Protein AF-A0A969RB58-F1 (afdb_monomer_lite)

Sequence (385 aa):
MTLDDDVASREVRLGYALYRDALQQPASGALVQALGMGNSSFLHPTVQRFVVDEDCVFLLCSDGLSDNDRVDEIWETEIVPLLDGTTDVATVSRTLVEIANTRNGHDNVTIGLVYCQVDRQANAERSDRNLRVANLPKIPQTLKPDVSLPTLNVESIAEPPIPTQSSDSPVKTQLIAPRRSPLGCLPSLLTLLALLGLGSLLLYLLVPELRARFNPILPPISLPSISLPSASPVAPANSPAPNATASISPSPSATTSLAPSPLLEPFLEVGSFLQVAPRSTPNSTPIDLLSLPGSPIDSTPDPGVGQIPNGSILQVVGKQTMTDRRSWLRLKVCSVANNSGSASGSKFVRAGDVGWLEAKIMTGAIAQNFSIKPTQLGSCANSTP

Secondary structure (DSSP, 8-state):
-----BHHHHHHHTTSS-HHHHHTSTTTT-BSS-TTSS-GGG-----------S-EEEEEE-HHHHTTTHHHHHIIIIIGGGTTTSS-HHHHHHHHHHHHHHHSTTS---EEEEEE-----GGGGGTTT---------------------------PPPPPP----------------------SHHHHHHHHHHHHHHHHHHHHH-HHHHHHT--------------------------------------------PPP--------TT-EEEB-----TTPPP-EEBSSTT--TTS-SS--SEE--TT-EEEEEEEEE-TTS-EEEEEEEEE--------TT--B--TT-EEEEEHHHHHTTBPTT----GGG-GGGTT---

Foldseek 3Di:
DDDAQFQLSVCVVVVNDDSVVLVPDPRSRPHPDDPPPDDPVPDDDDDDDDDDPAWDKDKDKDCLQPPPVNCVVPCVPQPVVVSVVNDDPVVSVVVSLVCSCVPSVPDDIDMDMDTDHDDDPPPCVVVPPDPPPPPDPDDPPDDDPDPDDDDDDDDDDDDDDDDDDDDDDPPPPDDPDDDDDPDPCVVVVVVVVVVVVVVVVVCCVVDVVNVVVPDDDDDDDDDDDDDDDDDDDDDDDDDDDDDDDDDDDDDDDDDDDDDDDPPDPPPLDAFDKFAFAPDPDPDDDFFFFAADPPDDCPDDDPHGLWTADHGWMKGFNDWDQDPVRWIKTKIATQGGDDDPDDPPDTDHHDHGDIGMDTSVVVSVGTDDDDDDDLVRRHSNNPVDD

Structure (mmCIF, N/CA/C/O backbone):
data_AF-A0A969RB58-F1
#
_entry.id   AF-A0A969RB58-F1
#
loop_
_atom_site.group_PDB
_atom_site.id
_atom_site.type_symbol
_atom_site.label_atom_id
_atom_site.label_alt_id
_atom_site.label_comp_id
_atom_site.label_asym_id
_atom_site.label_entity_id
_atom_site.label_seq_id
_atom_site.pdbx_PDB_ins_code
_atom_site.Cartn_x
_atom_site.Cartn_y
_atom_site.Cartn_z
_atom_site.occupancy
_atom_site.B_iso_or_equiv
_atom_site.auth_seq_id
_atom_site.auth_comp_id
_atom_site.auth_asym_id
_atom_site.auth_atom_id
_atom_site.pdbx_PDB_model_num
ATOM 1 N N . MET A 1 1 ? -4.749 -9.833 6.464 1.00 83.38 1 MET A N 1
ATOM 2 C CA . MET A 1 1 ? -3.451 -9.251 6.070 1.00 83.38 1 MET A CA 1
ATOM 3 C C . MET A 1 1 ? -3.405 -9.174 4.551 1.00 83.38 1 MET A C 1
ATOM 5 O O . MET A 1 1 ? -3.789 -10.146 3.902 1.00 83.38 1 MET A O 1
ATOM 9 N N . THR A 1 2 ? -3.029 -8.028 3.993 1.00 92.81 2 THR A N 1
ATOM 10 C CA . THR A 1 2 ? -2.770 -7.856 2.554 1.00 92.81 2 THR A CA 1
ATOM 11 C C . THR A 1 2 ? -1.289 -8.078 2.260 1.00 92.81 2 THR A C 1
ATOM 13 O O . THR A 1 2 ? -0.481 -8.130 3.182 1.00 92.81 2 THR A O 1
ATOM 16 N N . LEU A 1 3 ? -0.950 -8.259 0.985 1.00 92.56 3 LEU A N 1
ATOM 17 C CA . LEU A 1 3 ? 0.429 -8.250 0.510 1.00 92.56 3 LEU A CA 1
ATOM 18 C C . LEU A 1 3 ? 0.568 -7.086 -0.461 1.00 92.56 3 LEU A C 1
ATOM 20 O O . LEU A 1 3 ? -0.304 -6.922 -1.318 1.00 92.56 3 LEU A O 1
ATOM 24 N N . ASP A 1 4 ? 1.640 -6.320 -0.321 1.00 94.12 4 ASP A N 1
ATOM 25 C CA . ASP A 1 4 ? 1.834 -5.118 -1.115 1.00 94.12 4 ASP A CA 1
ATOM 26 C C . ASP A 1 4 ? 2.185 -5.460 -2.564 1.00 94.12 4 ASP A C 1
ATOM 28 O O . ASP A 1 4 ? 2.903 -6.417 -2.868 1.00 94.12 4 ASP A O 1
ATOM 32 N N . ASP A 1 5 ? 1.645 -4.664 -3.484 1.00 95.56 5 ASP A N 1
ATOM 33 C CA . ASP A 1 5 ? 2.019 -4.704 -4.893 1.00 95.56 5 ASP A CA 1
ATOM 34 C C . ASP A 1 5 ? 3.185 -3.730 -5.131 1.00 95.56 5 ASP A C 1
ATOM 36 O O . ASP A 1 5 ? 3.071 -2.755 -5.883 1.00 95.56 5 ASP A O 1
ATOM 40 N N . ASP A 1 6 ? 4.325 -4.016 -4.500 1.00 95.94 6 ASP A N 1
ATOM 41 C CA . ASP A 1 6 ? 5.583 -3.279 -4.627 1.00 95.94 6 ASP A CA 1
ATOM 42 C C . ASP A 1 6 ? 6.718 -4.134 -5.228 1.00 95.94 6 ASP A C 1
ATOM 44 O O . ASP A 1 6 ? 6.576 -5.333 -5.512 1.00 95.94 6 ASP A O 1
ATOM 48 N N . VAL A 1 7 ? 7.861 -3.500 -5.498 1.00 96.81 7 VAL A N 1
ATOM 49 C CA . VAL A 1 7 ? 9.035 -4.183 -6.051 1.00 96.81 7 VAL A CA 1
ATOM 50 C C . VAL A 1 7 ? 9.535 -5.247 -5.080 1.00 96.81 7 VAL A C 1
ATOM 52 O O . VAL A 1 7 ? 9.773 -6.369 -5.517 1.00 96.81 7 VAL A O 1
ATOM 55 N N . ALA A 1 8 ? 9.650 -4.951 -3.784 1.00 96.62 8 ALA A N 1
ATOM 56 C CA . ALA A 1 8 ? 10.167 -5.900 -2.801 1.00 96.62 8 ALA A CA 1
ATOM 57 C C . ALA A 1 8 ? 9.352 -7.200 -2.764 1.00 96.62 8 ALA A C 1
ATOM 59 O O . ALA A 1 8 ? 9.910 -8.292 -2.908 1.00 96.62 8 ALA A O 1
ATOM 60 N N . SER A 1 9 ? 8.030 -7.091 -2.654 1.00 95.06 9 SER A N 1
ATOM 61 C CA . SER A 1 9 ? 7.112 -8.229 -2.643 1.00 95.06 9 SER A CA 1
ATOM 62 C C . SER A 1 9 ? 7.168 -9.000 -3.957 1.00 95.06 9 SER A C 1
ATOM 64 O O . SER A 1 9 ? 7.141 -10.233 -3.952 1.00 95.06 9 SER A O 1
ATOM 66 N N . ARG A 1 10 ? 7.308 -8.313 -5.098 1.00 95.38 10 ARG A N 1
ATOM 67 C CA . ARG A 1 10 ? 7.492 -8.968 -6.400 1.00 95.38 10 ARG A CA 1
ATOM 68 C C . ARG A 1 10 ? 8.797 -9.763 -6.463 1.00 95.38 10 ARG A C 1
ATOM 70 O O . ARG A 1 10 ? 8.756 -10.926 -6.863 1.00 95.38 10 ARG A O 1
ATOM 77 N N . GLU A 1 11 ? 9.930 -9.176 -6.074 1.00 96.38 11 GLU A N 1
ATOM 78 C CA . GLU A 1 11 ? 11.235 -9.854 -6.101 1.00 96.38 11 GLU A CA 1
ATOM 79 C C . GLU A 1 11 ? 11.222 -11.116 -5.222 1.00 96.38 11 GLU A C 1
ATOM 81 O O . GLU A 1 11 ? 11.709 -12.170 -5.637 1.00 96.38 11 GLU A O 1
ATOM 86 N N . VAL A 1 12 ? 10.586 -11.052 -4.047 1.00 97.06 12 VAL A N 1
ATOM 87 C CA . VAL A 1 12 ? 10.411 -12.218 -3.165 1.00 97.06 12 VAL A CA 1
ATOM 88 C C . VAL A 1 12 ? 9.508 -13.273 -3.792 1.00 97.06 12 VAL A C 1
ATOM 90 O O . VAL A 1 12 ? 9.853 -14.454 -3.801 1.00 97.06 12 VAL A O 1
ATOM 93 N N . ARG A 1 13 ? 8.362 -12.874 -4.355 1.00 95.06 13 ARG A N 1
ATOM 94 C CA . ARG A 1 13 ? 7.411 -13.802 -4.993 1.00 95.06 13 ARG A CA 1
ATOM 95 C C . ARG A 1 13 ? 8.006 -14.518 -6.203 1.00 95.06 13 ARG A C 1
ATOM 97 O O . ARG A 1 13 ? 7.642 -15.662 -6.462 1.00 95.06 13 ARG A O 1
ATOM 104 N N . LEU A 1 14 ? 8.903 -13.858 -6.935 1.00 95.62 14 LEU A N 1
ATOM 105 C CA . LEU A 1 14 ? 9.631 -14.443 -8.065 1.00 95.62 14 LEU A CA 1
ATOM 106 C C . LEU A 1 14 ? 10.846 -15.278 -7.628 1.00 95.62 14 LEU A C 1
ATOM 108 O O . LEU A 1 14 ? 11.463 -15.939 -8.462 1.00 95.62 14 LEU A O 1
ATOM 112 N N . GLY A 1 15 ? 11.170 -15.289 -6.331 1.00 96.62 15 GLY A N 1
ATOM 113 C CA . GLY A 1 15 ? 12.291 -16.041 -5.776 1.00 96.62 15 GLY A CA 1
ATOM 114 C C . GLY A 1 15 ? 13.657 -15.412 -6.055 1.00 96.62 15 GLY A C 1
ATOM 115 O O . GLY A 1 15 ? 14.663 -16.117 -6.006 1.00 96.62 15 GLY A O 1
ATOM 116 N N . TYR A 1 16 ? 13.712 -14.112 -6.361 1.00 95.44 16 TYR A N 1
ATOM 117 C CA . TYR A 1 16 ? 14.963 -13.403 -6.642 1.00 95.44 16 TYR A CA 1
ATOM 118 C C . TYR A 1 16 ? 15.728 -12.996 -5.381 1.00 95.44 16 TYR A C 1
ATOM 120 O O . TYR A 1 16 ? 16.956 -12.919 -5.416 1.00 95.44 16 TYR A O 1
ATOM 128 N N . ALA A 1 17 ? 15.033 -12.760 -4.266 1.00 95.31 17 ALA A N 1
ATOM 129 C CA . ALA A 1 17 ? 15.647 -12.367 -3.002 1.00 95.31 17 ALA A CA 1
ATOM 130 C C . ALA A 1 17 ? 14.813 -12.817 -1.795 1.00 95.31 17 ALA A C 1
ATOM 132 O O . ALA A 1 17 ? 13.617 -13.087 -1.909 1.00 95.31 17 ALA A O 1
ATOM 133 N N . LEU A 1 18 ? 15.442 -12.866 -0.618 1.00 96.50 18 LEU A N 1
ATOM 134 C CA . LEU A 1 18 ? 14.718 -12.928 0.651 1.00 96.50 18 LEU A CA 1
ATOM 135 C C . LEU A 1 18 ? 14.101 -11.558 0.950 1.00 96.50 18 LEU A C 1
ATOM 137 O O . LEU A 1 18 ? 14.661 -10.531 0.573 1.00 96.50 18 LEU A O 1
ATOM 141 N N . TYR A 1 19 ? 12.986 -11.528 1.683 1.00 93.31 19 TYR A N 1
ATOM 142 C CA . TYR A 1 19 ? 12.264 -10.278 1.964 1.00 93.31 19 TYR A CA 1
ATOM 143 C C . TYR A 1 19 ? 13.136 -9.210 2.628 1.00 93.31 19 TYR A C 1
ATOM 145 O O . TYR A 1 19 ? 13.147 -8.060 2.199 1.00 93.31 19 TYR A O 1
ATOM 153 N N . ARG A 1 20 ? 13.969 -9.612 3.594 1.00 92.69 20 ARG A N 1
ATOM 154 C CA .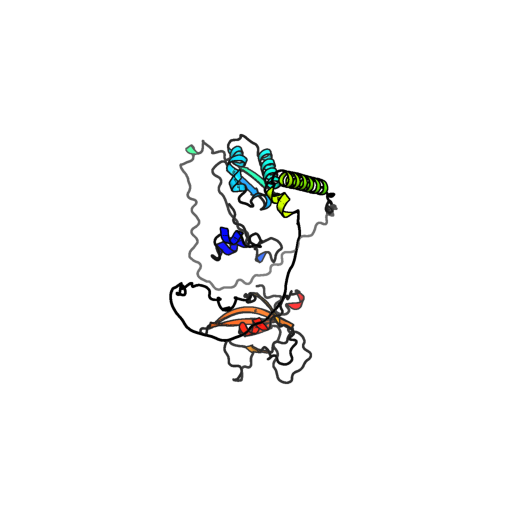 ARG A 1 20 ? 14.907 -8.696 4.257 1.00 92.69 20 ARG A CA 1
ATOM 155 C C . ARG A 1 20 ? 15.923 -8.070 3.305 1.00 92.69 20 ARG A C 1
ATOM 157 O O . ARG A 1 20 ? 16.261 -6.909 3.498 1.00 92.69 20 ARG A O 1
ATOM 164 N N . ASP A 1 21 ? 16.375 -8.807 2.296 1.00 95.50 21 ASP A N 1
ATOM 165 C CA . ASP A 1 21 ? 17.327 -8.303 1.302 1.00 95.50 21 ASP A CA 1
ATOM 166 C C . ASP A 1 21 ? 16.620 -7.422 0.266 1.00 95.50 21 ASP A C 1
ATOM 168 O O . ASP A 1 21 ? 17.152 -6.393 -0.148 1.00 95.50 21 ASP A O 1
ATOM 172 N N . ALA A 1 22 ? 15.396 -7.796 -0.122 1.00 95.75 22 ALA A N 1
ATOM 173 C CA . ALA A 1 22 ? 14.569 -7.034 -1.050 1.00 95.75 22 ALA A CA 1
ATOM 174 C C . ALA A 1 22 ? 14.241 -5.631 -0.505 1.00 95.75 22 ALA A C 1
ATOM 176 O O . ALA A 1 22 ? 14.320 -4.660 -1.255 1.00 95.75 22 ALA A O 1
ATOM 177 N N . LEU A 1 23 ? 13.975 -5.503 0.801 1.00 93.56 23 LEU A N 1
ATOM 178 C CA . LEU A 1 23 ? 13.716 -4.215 1.461 1.00 93.56 23 LEU A CA 1
ATOM 179 C C . LEU A 1 23 ? 14.904 -3.240 1.415 1.00 93.56 23 LEU A C 1
ATOM 181 O O . LEU A 1 23 ? 14.689 -2.031 1.388 1.00 93.56 23 LEU A O 1
ATOM 185 N N . GLN A 1 24 ? 16.146 -3.738 1.366 1.00 94.19 24 GLN A N 1
ATOM 186 C CA . GLN A 1 24 ? 17.354 -2.895 1.318 1.00 94.19 24 GLN A CA 1
ATOM 187 C C . GLN A 1 24 ? 17.579 -2.236 -0.049 1.00 94.19 24 GLN A C 1
ATOM 189 O O . GLN A 1 24 ? 18.471 -1.397 -0.200 1.00 94.19 24 GLN A O 1
ATOM 194 N N . GLN A 1 25 ? 16.815 -2.626 -1.071 1.00 92.75 25 GLN A N 1
ATOM 195 C CA . GLN A 1 25 ? 16.946 -2.031 -2.391 1.00 92.75 25 GLN A CA 1
ATOM 196 C C . GLN A 1 25 ? 16.374 -0.603 -2.396 1.00 92.75 25 GLN A C 1
ATOM 198 O O . GLN A 1 25 ? 15.282 -0.389 -1.879 1.00 92.75 25 GLN A O 1
ATOM 203 N N . PRO A 1 26 ? 17.034 0.378 -3.042 1.00 92.31 26 PRO A N 1
ATOM 204 C CA . PRO A 1 26 ? 16.583 1.777 -3.044 1.00 92.31 26 PRO A CA 1
ATOM 205 C C . PRO A 1 26 ? 15.171 2.033 -3.599 1.00 92.31 26 PRO A C 1
ATOM 207 O O . PRO A 1 26 ? 14.633 3.116 -3.402 1.00 92.31 26 PRO A O 1
ATOM 210 N N . ALA A 1 27 ? 14.596 1.074 -4.328 1.00 93.06 27 ALA A N 1
ATOM 211 C CA . ALA A 1 27 ? 13.264 1.154 -4.925 1.00 93.06 27 ALA A CA 1
ATOM 212 C C . ALA A 1 27 ? 12.341 0.023 -4.439 1.00 93.06 27 ALA A C 1
ATOM 214 O O . ALA A 1 27 ? 11.417 -0.350 -5.153 1.00 93.06 27 ALA A O 1
ATOM 215 N N . SER A 1 28 ? 12.613 -0.544 -3.260 1.00 94.94 28 SER A N 1
ATOM 216 C CA . SER A 1 28 ? 11.871 -1.666 -2.676 1.00 94.94 28 SER A CA 1
ATOM 217 C C . SER A 1 28 ? 10.369 -1.381 -2.563 1.00 94.94 28 SER A C 1
ATOM 219 O O . SER A 1 28 ? 9.573 -2.158 -3.082 1.00 94.94 28 SER A O 1
ATOM 221 N N . GLY A 1 29 ? 10.003 -0.219 -2.017 1.00 93.75 29 GLY A N 1
ATOM 222 C CA . GLY A 1 29 ? 8.612 0.239 -1.898 1.00 93.75 29 GLY A CA 1
ATOM 223 C C . GLY A 1 29 ? 8.010 0.850 -3.173 1.00 93.75 29 GLY A C 1
ATOM 224 O O . GLY A 1 29 ? 6.948 1.463 -3.122 1.00 93.75 29 GLY A O 1
ATOM 225 N N . ALA A 1 30 ? 8.672 0.758 -4.334 1.00 95.75 30 ALA A N 1
ATOM 226 C CA . ALA A 1 30 ? 8.093 1.285 -5.569 1.00 95.75 30 ALA A CA 1
ATOM 227 C C . ALA A 1 30 ? 6.901 0.423 -6.014 1.00 95.75 30 ALA A C 1
ATOM 229 O O . ALA A 1 30 ? 7.039 -0.788 -6.188 1.00 95.75 30 ALA A O 1
ATOM 230 N N . LEU A 1 31 ? 5.746 1.052 -6.251 1.00 95.81 31 LEU A N 1
ATOM 231 C CA . LEU A 1 31 ? 4.532 0.351 -6.672 1.00 95.81 31 LEU A CA 1
ATOM 232 C C . LEU A 1 31 ? 4.720 -0.319 -8.039 1.00 95.81 31 LEU A C 1
ATOM 234 O O . LEU A 1 31 ? 5.131 0.317 -9.013 1.00 95.81 31 LEU A O 1
ATOM 238 N N . VAL A 1 32 ? 4.358 -1.598 -8.128 1.00 94.94 32 VAL A N 1
ATOM 239 C CA . VAL A 1 32 ? 4.281 -2.333 -9.401 1.00 94.94 32 VAL A CA 1
ATOM 240 C C . VAL A 1 32 ? 2.870 -2.323 -9.985 1.00 94.94 32 VAL A C 1
ATOM 242 O O . VAL A 1 32 ? 2.699 -2.574 -11.177 1.00 94.94 32 VAL A O 1
ATOM 245 N N . GLN A 1 33 ? 1.868 -1.984 -9.172 1.00 94.69 33 GLN A N 1
ATOM 246 C CA . GLN A 1 33 ? 0.481 -1.837 -9.588 1.00 94.69 33 GLN A CA 1
ATOM 247 C C . GLN A 1 33 ? -0.169 -0.647 -8.879 1.00 94.69 33 GLN A C 1
ATOM 249 O O . GLN A 1 33 ? -0.219 -0.592 -7.655 1.00 94.69 33 GLN A O 1
ATOM 254 N N . ALA A 1 34 ? -0.723 0.287 -9.651 1.00 95.12 34 ALA A N 1
ATOM 255 C CA . ALA A 1 34 ? -1.545 1.367 -9.119 1.00 95.12 34 ALA A CA 1
ATOM 256 C C . ALA A 1 34 ? -2.585 1.826 -10.143 1.00 95.12 34 ALA A C 1
ATOM 258 O O . ALA A 1 34 ? -2.384 1.757 -11.362 1.00 95.12 34 ALA A O 1
ATOM 259 N N . LEU A 1 35 ? -3.703 2.345 -9.639 1.00 96.00 35 LEU A N 1
ATOM 260 C CA . LEU A 1 35 ? -4.713 2.990 -10.470 1.00 96.00 35 LEU A CA 1
ATOM 261 C C . LEU A 1 35 ? -4.092 4.182 -11.214 1.00 96.00 35 LEU A C 1
ATOM 263 O O . LEU A 1 35 ? -3.441 5.031 -10.614 1.00 96.00 35 LEU A O 1
ATOM 267 N N . GLY A 1 36 ? -4.309 4.252 -12.528 1.00 94.50 36 GLY A N 1
ATOM 268 C CA . GLY A 1 36 ? -3.813 5.349 -13.367 1.00 94.50 36 GLY A CA 1
ATOM 269 C C . GLY A 1 36 ? -2.418 5.148 -13.971 1.00 94.50 36 GLY A C 1
ATOM 270 O O . GLY A 1 36 ? -2.017 5.964 -14.797 1.00 94.50 36 GLY A O 1
ATOM 271 N N . MET A 1 37 ? -1.704 4.061 -13.651 1.00 91.75 37 MET A N 1
ATOM 272 C CA . MET A 1 37 ? -0.422 3.727 -14.301 1.00 91.75 37 MET A CA 1
ATOM 273 C C . MET A 1 37 ? -0.568 3.182 -15.734 1.00 91.75 37 MET A C 1
ATOM 275 O O . MET A 1 37 ? 0.402 3.161 -16.488 1.00 91.75 37 MET A O 1
ATOM 279 N N . GLY A 1 38 ? -1.763 2.736 -16.130 1.00 91.19 38 GLY A N 1
ATOM 280 C CA . GLY A 1 38 ? -2.015 2.131 -17.436 1.00 91.19 38 GLY A CA 1
ATOM 281 C C . GLY A 1 38 ? -3.495 1.838 -17.674 1.00 91.19 38 GLY A C 1
ATOM 282 O O . GLY A 1 38 ? -4.364 2.354 -16.970 1.00 91.19 38 GLY A O 1
ATOM 283 N N . ASN A 1 39 ? -3.786 1.010 -18.681 1.00 95.19 39 ASN A N 1
ATOM 284 C CA . ASN A 1 39 ? -5.155 0.566 -18.951 1.00 95.19 39 ASN A CA 1
ATOM 285 C C . ASN A 1 39 ? -5.673 -0.292 -17.783 1.00 95.19 39 ASN A C 1
ATOM 287 O O . ASN A 1 39 ? -4.944 -1.133 -17.258 1.00 95.19 39 ASN A O 1
ATOM 291 N N . SER A 1 40 ? -6.941 -0.113 -17.407 1.00 93.81 40 SER A N 1
ATOM 292 C CA . SER A 1 40 ? -7.575 -0.858 -16.316 1.00 93.81 40 SER A CA 1
ATOM 293 C C . SER A 1 40 ? -7.606 -2.368 -16.558 1.00 93.81 40 SER A C 1
ATOM 295 O O . SER A 1 40 ? -7.660 -3.126 -15.597 1.00 93.81 40 SER A O 1
ATOM 297 N N . SER A 1 41 ? -7.502 -2.814 -17.814 1.00 95.19 41 SER A N 1
ATOM 298 C CA . SER A 1 41 ? -7.367 -4.231 -18.174 1.00 95.19 41 SER A CA 1
ATOM 299 C C . SER A 1 41 ? -6.109 -4.906 -17.614 1.00 95.19 41 SER A C 1
ATOM 301 O O . SER A 1 41 ? -6.075 -6.130 -17.554 1.00 95.19 41 SER A O 1
ATOM 303 N N . PHE A 1 42 ? -5.087 -4.132 -17.231 1.00 91.25 42 PHE A N 1
ATOM 304 C CA . PHE A 1 42 ? -3.844 -4.632 -16.628 1.00 91.25 42 PHE A CA 1
ATOM 305 C C . PHE A 1 42 ? -3.836 -4.540 -15.098 1.00 91.25 42 PHE A C 1
ATOM 307 O O . PHE A 1 42 ? -2.834 -4.876 -14.474 1.00 91.25 42 PHE A O 1
ATOM 314 N N . LEU A 1 43 ? -4.927 -4.068 -14.487 1.00 94.06 43 LEU A N 1
ATOM 315 C CA . LEU A 1 43 ? -5.076 -4.096 -13.040 1.00 94.06 43 LEU A CA 1
ATOM 316 C C . LEU A 1 43 ? -5.623 -5.454 -12.614 1.00 94.06 43 LEU A C 1
ATOM 318 O O . LEU A 1 43 ? -6.679 -5.898 -13.066 1.00 94.06 43 LEU A O 1
ATOM 322 N N . HIS A 1 44 ? -4.941 -6.060 -11.657 1.00 93.94 44 HIS A N 1
ATOM 323 C CA . HIS A 1 44 ? -5.303 -7.299 -10.994 1.00 93.94 44 HIS A CA 1
ATOM 324 C C . HIS A 1 44 ? -5.481 -7.047 -9.489 1.00 93.94 44 HIS A C 1
ATOM 326 O O . HIS A 1 44 ? -4.622 -7.441 -8.698 1.00 93.94 44 HIS A O 1
ATOM 332 N N . PRO A 1 45 ? -6.574 -6.379 -9.059 1.00 93.81 45 PRO A N 1
ATOM 333 C CA . PRO A 1 45 ? -6.835 -6.171 -7.642 1.00 93.81 45 PRO A CA 1
ATOM 334 C C . PRO A 1 45 ? -7.023 -7.507 -6.922 1.00 93.81 45 PRO A C 1
ATOM 336 O O . PRO A 1 45 ? -7.787 -8.369 -7.368 1.00 93.81 45 PRO A O 1
ATOM 339 N N . THR A 1 46 ? -6.377 -7.660 -5.771 1.00 93.00 46 THR A N 1
ATOM 340 C CA . THR A 1 46 ? -6.577 -8.833 -4.918 1.00 93.00 46 THR A CA 1
ATOM 341 C C . THR A 1 46 ? -7.876 -8.680 -4.128 1.00 93.00 46 THR A C 1
ATOM 343 O O . THR A 1 46 ? -8.010 -7.783 -3.300 1.00 93.00 46 THR A O 1
ATOM 346 N N . VAL A 1 47 ? -8.840 -9.573 -4.365 1.00 94.06 47 VAL A N 1
ATOM 347 C CA . VAL A 1 47 ? -10.125 -9.594 -3.649 1.00 94.06 47 VAL A CA 1
ATOM 348 C C . VAL A 1 47 ? -10.136 -10.753 -2.660 1.00 94.06 47 VAL A C 1
ATOM 350 O O . VAL A 1 47 ? -10.058 -11.915 -3.057 1.00 94.06 47 VAL A O 1
ATOM 353 N N . GLN A 1 48 ? -10.285 -10.441 -1.374 1.00 92.44 48 GLN A N 1
ATOM 354 C CA . GLN A 1 48 ? -10.413 -11.429 -0.302 1.00 92.44 48 GLN A CA 1
ATOM 355 C C . GLN A 1 48 ? -11.781 -11.293 0.373 1.00 92.44 48 GLN A C 1
ATOM 357 O O . GLN A 1 48 ? -12.331 -10.197 0.475 1.00 92.44 48 GLN A O 1
ATOM 362 N N . ARG A 1 49 ? -12.352 -12.419 0.808 1.00 92.50 49 ARG A N 1
ATOM 363 C CA . ARG A 1 49 ? -13.587 -12.457 1.598 1.00 92.50 49 ARG A CA 1
ATOM 364 C C . ARG A 1 49 ? -13.275 -13.084 2.944 1.00 92.50 49 ARG A C 1
ATOM 366 O O . ARG A 1 49 ? -12.705 -14.170 2.983 1.00 92.50 49 ARG A O 1
ATOM 373 N N . PHE A 1 50 ? -13.692 -12.415 4.008 1.00 87.75 50 PHE A N 1
ATOM 374 C CA . PHE A 1 50 ? -13.550 -12.891 5.375 1.00 87.75 50 PHE A CA 1
ATOM 375 C C . PHE A 1 50 ? -14.934 -13.198 5.936 1.00 87.75 50 PHE A C 1
ATOM 377 O O . PHE A 1 50 ? -15.865 -12.412 5.759 1.00 87.75 50 PHE A O 1
ATOM 384 N N . VAL A 1 51 ? -15.069 -14.354 6.579 1.00 91.06 51 VAL A N 1
ATOM 385 C CA . VAL A 1 51 ? -16.229 -14.671 7.414 1.00 91.06 51 VAL A CA 1
ATOM 386 C C . VAL A 1 51 ? -15.838 -14.302 8.836 1.00 91.06 51 VAL A C 1
ATOM 388 O O . VAL A 1 51 ? -14.775 -14.715 9.287 1.00 91.06 51 VAL A O 1
ATOM 391 N N . VAL A 1 52 ? -16.663 -13.495 9.498 1.00 91.00 52 VAL A N 1
ATOM 392 C CA . VAL A 1 52 ? -16.409 -13.016 10.860 1.00 91.00 52 VAL A CA 1
ATOM 393 C C . VAL A 1 52 ? -17.295 -13.803 11.817 1.00 91.00 52 VAL A C 1
ATOM 395 O O . VAL A 1 52 ? -18.519 -13.750 11.702 1.00 91.00 52 VAL A O 1
ATOM 398 N N . ASP A 1 53 ? -16.679 -14.559 12.716 1.00 90.88 53 ASP A N 1
ATOM 399 C CA . ASP A 1 53 ? -17.318 -15.443 13.699 1.00 90.88 53 ASP A CA 1
ATOM 400 C C . ASP A 1 53 ? -17.114 -14.994 15.158 1.00 90.88 53 ASP A C 1
ATOM 402 O O . ASP A 1 53 ? -17.719 -15.566 16.077 1.00 90.88 53 ASP A O 1
ATOM 406 N N . GLU A 1 54 ? -16.287 -13.965 15.356 1.00 92.12 54 GLU A N 1
ATOM 407 C CA . GLU A 1 54 ? -15.889 -13.380 16.638 1.00 92.12 54 GLU A CA 1
ATOM 408 C C . GLU A 1 54 ? -15.725 -11.861 16.529 1.00 92.12 54 GLU A C 1
ATOM 410 O O . GLU A 1 54 ? -15.558 -11.318 15.431 1.00 92.12 54 GLU A O 1
ATOM 415 N N . ASP A 1 55 ? -15.770 -11.186 17.678 1.00 94.12 55 ASP A N 1
ATOM 416 C CA . ASP A 1 55 ? -15.480 -9.758 17.781 1.00 94.12 55 ASP A CA 1
ATOM 417 C C . ASP A 1 55 ? -14.071 -9.482 17.249 1.00 94.12 55 ASP A C 1
ATOM 419 O O . ASP A 1 55 ? -13.098 -10.130 17.640 1.00 94.12 55 ASP A O 1
ATOM 423 N N . CYS A 1 56 ? -13.947 -8.530 16.329 1.00 94.56 56 CYS A N 1
ATOM 424 C CA . CYS A 1 56 ? -12.676 -8.252 15.673 1.00 94.56 56 CYS A CA 1
ATOM 425 C C . CYS A 1 56 ? -12.549 -6.789 15.251 1.00 94.56 56 CYS A C 1
ATOM 427 O O . CYS A 1 56 ? -13.533 -6.057 15.124 1.00 94.56 56 CYS A O 1
ATOM 429 N N . VAL A 1 57 ? -11.311 -6.362 15.007 1.00 96.06 57 VAL A N 1
ATOM 430 C CA . VAL A 1 57 ? -11.009 -5.030 14.481 1.00 96.06 57 VAL A CA 1
ATOM 431 C C . VAL A 1 57 ? -10.387 -5.165 13.097 1.00 96.06 57 VAL A C 1
ATOM 433 O O . VAL A 1 57 ? -9.367 -5.828 12.923 1.00 96.06 57 VAL A O 1
ATOM 436 N N . PHE A 1 58 ? -10.982 -4.498 12.112 1.00 95.94 58 PHE A N 1
ATOM 437 C CA . PHE A 1 58 ? -10.383 -4.307 10.798 1.00 95.94 58 PHE A CA 1
ATOM 438 C C . PHE A 1 58 ? -9.657 -2.967 10.761 1.00 95.94 58 PHE A C 1
ATOM 440 O O . PHE A 1 58 ? -10.279 -1.912 10.904 1.00 95.94 58 PHE A O 1
ATOM 447 N N . LEU A 1 59 ? -8.347 -3.021 10.529 1.00 97.12 59 LEU A N 1
ATOM 448 C CA . LEU A 1 59 ? -7.510 -1.860 10.253 1.00 97.12 59 LEU A CA 1
ATOM 449 C C . LEU A 1 59 ? -7.191 -1.815 8.756 1.00 97.12 59 LEU A C 1
ATOM 451 O O . LEU A 1 59 ? -6.613 -2.750 8.205 1.00 97.12 59 LEU A O 1
ATOM 455 N N . LEU A 1 60 ? -7.556 -0.709 8.115 1.00 97.12 60 LEU A N 1
ATOM 456 C CA . LEU A 1 60 ? -7.032 -0.287 6.822 1.00 97.12 60 LEU A CA 1
ATOM 457 C C . LEU A 1 60 ? -6.119 0.910 7.070 1.00 97.12 60 LEU A C 1
ATOM 459 O O . LEU A 1 60 ? -6.518 1.861 7.741 1.00 97.12 60 LEU A O 1
ATOM 463 N N . CYS A 1 61 ? -4.920 0.899 6.509 1.00 96.44 61 CYS A N 1
ATOM 464 C CA . CYS A 1 61 ? -3.998 2.019 6.620 1.00 96.44 61 CYS A CA 1
ATOM 465 C C . CYS A 1 61 ? -3.167 2.192 5.350 1.00 96.44 61 CYS A C 1
ATOM 467 O O . CYS A 1 61 ? -3.041 1.260 4.559 1.00 96.44 61 CYS A O 1
ATOM 469 N N . SER A 1 62 ? -2.629 3.396 5.159 1.00 96.50 62 SER A N 1
ATOM 470 C CA . SER A 1 62 ? -1.532 3.630 4.218 1.00 96.50 62 SER A CA 1
ATOM 471 C C . SER A 1 62 ? -0.188 3.167 4.801 1.00 96.50 62 SER A C 1
ATOM 473 O O . SER A 1 62 ? -0.055 2.996 6.018 1.00 96.50 62 SER A O 1
ATOM 475 N N . ASP A 1 63 ? 0.803 3.029 3.922 1.00 94.75 63 ASP A N 1
ATOM 476 C CA . ASP A 1 63 ? 2.238 2.870 4.217 1.00 94.75 63 ASP A CA 1
ATOM 477 C C . ASP A 1 63 ? 2.753 3.880 5.254 1.00 94.75 63 ASP A C 1
ATOM 479 O O . ASP A 1 63 ? 3.487 3.512 6.171 1.00 94.75 63 ASP A O 1
ATOM 483 N N . GLY A 1 64 ? 2.245 5.117 5.229 1.00 96.06 64 GLY A N 1
ATOM 484 C CA . GLY A 1 64 ? 2.534 6.122 6.257 1.00 96.06 64 GLY A CA 1
ATOM 485 C C . GLY A 1 64 ? 2.273 5.679 7.711 1.00 96.06 64 GLY A C 1
ATOM 486 O O . GLY A 1 64 ? 2.894 6.226 8.624 1.00 96.06 64 GLY A O 1
ATOM 487 N N . LEU A 1 65 ? 1.402 4.686 7.959 1.00 96.94 65 LEU A N 1
ATOM 488 C CA . LEU A 1 65 ? 1.319 4.003 9.259 1.00 96.94 65 LEU A CA 1
ATOM 489 C C . LEU A 1 65 ? 2.115 2.696 9.279 1.00 96.94 65 LEU A C 1
ATOM 491 O O . LEU A 1 65 ? 2.812 2.476 10.260 1.00 96.94 65 LEU A O 1
ATOM 495 N N . SER A 1 66 ? 1.956 1.813 8.288 1.00 94.81 66 SER A N 1
ATOM 496 C CA . SER A 1 66 ? 2.432 0.422 8.371 1.00 94.81 66 SER A CA 1
ATOM 497 C C . SER A 1 66 ? 3.933 0.235 8.185 1.00 94.81 66 SER A C 1
ATOM 499 O O . SER A 1 66 ? 4.461 -0.763 8.676 1.00 94.81 66 SER A O 1
ATOM 501 N N . ASP A 1 67 ? 4.620 1.174 7.533 1.00 92.56 67 ASP A N 1
ATOM 502 C CA . ASP A 1 67 ? 6.062 1.098 7.301 1.00 92.56 67 ASP A CA 1
ATOM 503 C C . ASP A 1 67 ? 6.855 0.885 8.597 1.00 92.56 67 ASP A C 1
ATOM 505 O O . ASP A 1 67 ? 6.470 1.329 9.685 1.00 92.56 67 ASP A O 1
ATOM 509 N N . ASN A 1 68 ? 8.018 0.243 8.466 1.00 91.38 68 ASN A N 1
ATOM 510 C CA . ASN A 1 68 ? 8.904 -0.103 9.582 1.00 91.38 68 ASN A CA 1
ATOM 511 C C . ASN A 1 68 ? 8.224 -0.991 10.639 1.00 91.38 68 ASN A C 1
ATOM 513 O O . ASN A 1 68 ? 8.436 -0.787 11.834 1.00 91.38 68 ASN A O 1
ATOM 517 N N . ASP A 1 69 ? 7.383 -1.931 10.190 1.00 92.69 69 ASP A N 1
ATOM 518 C CA . ASP A 1 69 ? 6.674 -2.917 11.019 1.00 92.69 69 ASP A CA 1
ATOM 519 C C . ASP A 1 69 ? 5.837 -2.278 12.148 1.00 92.69 69 ASP A C 1
ATOM 521 O O . ASP A 1 69 ? 5.540 -2.889 13.175 1.00 92.69 69 ASP A O 1
ATOM 525 N N . ARG A 1 70 ? 5.438 -1.010 11.983 1.00 94.31 70 ARG A N 1
ATOM 526 C CA . ARG A 1 70 ? 4.874 -0.206 13.073 1.00 94.31 70 ARG A CA 1
ATOM 527 C C . ARG A 1 70 ? 3.567 -0.775 13.604 1.00 94.31 70 ARG A C 1
ATOM 529 O O . ARG A 1 70 ? 3.333 -0.723 14.806 1.00 94.31 70 ARG A O 1
ATOM 536 N N . VAL A 1 71 ? 2.709 -1.280 12.719 1.00 95.75 71 VAL A N 1
ATOM 537 C CA . VAL A 1 71 ? 1.433 -1.895 13.113 1.00 95.75 71 VAL A CA 1
ATOM 538 C C . VAL A 1 71 ? 1.689 -3.151 13.943 1.00 95.75 71 VAL A C 1
ATOM 540 O O . VAL A 1 71 ? 1.055 -3.314 14.984 1.00 95.75 71 VAL A O 1
ATOM 543 N N . ASP A 1 72 ? 2.658 -3.979 13.543 1.00 94.69 72 ASP A N 1
ATOM 544 C CA . ASP A 1 72 ? 3.038 -5.197 14.266 1.00 94.69 72 ASP A CA 1
ATOM 545 C C . ASP A 1 72 ? 3.618 -4.891 15.657 1.00 94.69 72 ASP A C 1
ATOM 547 O O . ASP A 1 72 ? 3.428 -5.668 16.590 1.00 94.69 72 ASP A O 1
ATOM 551 N N . GLU A 1 73 ? 4.265 -3.737 15.835 1.00 95.88 73 GLU A N 1
ATOM 552 C CA . GLU A 1 73 ? 4.759 -3.291 17.143 1.00 95.88 73 GLU A CA 1
ATOM 553 C C . GLU A 1 73 ? 3.654 -2.812 18.099 1.00 95.88 73 GLU A C 1
ATOM 555 O O . GLU A 1 73 ? 3.807 -2.948 19.313 1.00 95.88 73 GLU A O 1
ATOM 560 N N . ILE A 1 74 ? 2.585 -2.187 17.587 1.00 95.88 74 ILE A N 1
ATOM 561 C CA . ILE A 1 74 ? 1.630 -1.424 18.418 1.00 95.88 74 ILE A CA 1
ATOM 562 C C . ILE A 1 74 ? 0.246 -2.063 18.544 1.00 95.88 74 ILE A C 1
ATOM 564 O O . ILE A 1 74 ? -0.544 -1.621 19.377 1.00 95.88 74 ILE A O 1
ATOM 568 N N . TRP A 1 75 ? -0.100 -3.061 17.725 1.00 96.31 75 TRP A N 1
ATOM 569 C CA . TRP A 1 75 ? -1.472 -3.582 17.698 1.00 96.31 75 TRP A CA 1
ATOM 570 C C . TRP A 1 75 ? -1.915 -4.154 19.054 1.00 96.31 75 TRP A C 1
ATOM 572 O O . TRP A 1 75 ? -3.056 -3.923 19.453 1.00 96.31 75 TRP A O 1
ATOM 582 N N . GLU A 1 76 ? -1.020 -4.821 19.791 1.00 96.25 76 GLU A N 1
ATOM 583 C CA . GLU A 1 76 ? -1.326 -5.379 21.116 1.00 96.25 76 GLU A CA 1
ATOM 584 C C . GLU A 1 76 ? -1.645 -4.295 22.150 1.00 96.25 76 GLU A C 1
ATOM 586 O O . GLU A 1 76 ? -2.558 -4.461 22.954 1.00 96.25 76 GLU A O 1
ATOM 591 N N . THR A 1 77 ? -0.911 -3.180 22.145 1.00 96.56 77 THR A N 1
ATOM 592 C CA . THR A 1 77 ? -1.065 -2.138 23.171 1.00 96.56 77 THR A CA 1
ATOM 593 C C . THR A 1 77 ? -2.111 -1.097 22.808 1.00 96.56 77 THR A C 1
ATOM 595 O O . THR A 1 77 ? -2.752 -0.559 23.704 1.00 96.56 77 THR A O 1
ATOM 598 N N . GLU A 1 78 ? -2.296 -0.812 21.518 1.00 96.56 78 GLU A N 1
ATOM 599 C CA . GLU A 1 78 ? -3.148 0.289 21.057 1.00 96.56 78 GLU A CA 1
ATOM 600 C C . GLU A 1 78 ? -4.477 -0.185 20.457 1.00 96.56 78 GLU A C 1
ATOM 602 O O . GLU A 1 78 ? -5.486 0.504 20.598 1.00 96.56 78 GLU A O 1
ATOM 607 N N . ILE A 1 79 ? -4.508 -1.344 19.782 1.00 96.50 79 ILE A N 1
ATOM 608 C CA . ILE A 1 79 ? -5.689 -1.805 19.026 1.00 96.50 79 ILE A CA 1
ATOM 609 C C . ILE A 1 79 ? -6.496 -2.845 19.808 1.00 96.50 79 ILE A C 1
ATOM 611 O O . ILE A 1 79 ? -7.715 -2.705 19.901 1.00 96.50 79 ILE A O 1
ATOM 615 N N . VAL A 1 80 ? -5.850 -3.857 20.398 1.00 96.19 80 VAL A N 1
ATOM 616 C CA . VAL A 1 80 ? -6.524 -4.904 21.200 1.00 96.19 80 VAL A CA 1
ATOM 617 C C . VAL A 1 80 ? -7.432 -4.343 22.305 1.00 96.19 80 VAL A C 1
ATOM 619 O O . VAL A 1 80 ? -8.539 -4.864 22.444 1.00 96.19 80 VAL A O 1
ATOM 622 N N . PRO A 1 81 ? -7.084 -3.249 23.017 1.00 95.69 81 PRO A N 1
ATOM 623 C CA . PRO A 1 81 ? -7.960 -2.663 24.034 1.00 95.69 81 PRO A CA 1
ATOM 624 C C . PRO A 1 81 ? -9.377 -2.285 23.549 1.00 95.69 81 PRO A C 1
ATOM 626 O O . PRO A 1 81 ? -10.282 -2.136 24.378 1.00 95.69 81 PRO A O 1
ATOM 629 N N . LEU A 1 82 ? -9.596 -2.139 22.230 1.00 95.44 82 LEU A N 1
ATOM 630 C CA . LEU A 1 82 ? -10.932 -1.960 21.635 1.00 95.44 82 LEU A CA 1
ATOM 631 C C . LEU A 1 82 ? -11.826 -3.185 21.817 1.00 95.44 82 LEU A C 1
ATOM 633 O O . LEU A 1 82 ? -13.022 -3.030 22.064 1.00 95.44 82 LEU A O 1
ATOM 637 N N . LEU A 1 83 ? -11.253 -4.384 21.697 1.00 94.38 83 LEU A N 1
ATOM 638 C CA . LEU A 1 83 ? -11.970 -5.647 21.874 1.00 94.38 83 LEU A CA 1
ATOM 639 C C . LEU A 1 83 ? -12.414 -5.814 23.330 1.00 94.38 83 LEU A C 1
ATOM 641 O O . LEU A 1 83 ? -13.531 -6.245 23.592 1.00 94.38 83 LEU A O 1
ATOM 645 N N . ASP A 1 84 ? -11.586 -5.359 24.271 1.00 91.50 84 ASP A N 1
ATOM 646 C CA . ASP A 1 84 ? -11.893 -5.390 25.705 1.00 91.50 84 ASP A CA 1
ATOM 647 C C . ASP A 1 84 ? -12.900 -4.304 26.135 1.00 91.50 84 ASP A C 1
ATOM 649 O O . ASP A 1 84 ? -13.320 -4.255 27.293 1.00 91.50 84 ASP A O 1
ATOM 653 N N . GLY A 1 85 ? -13.271 -3.388 25.230 1.00 89.50 85 GLY A N 1
ATOM 654 C CA . GLY A 1 85 ? -14.160 -2.260 25.523 1.00 89.50 85 GLY A CA 1
ATOM 655 C C . GLY A 1 85 ? -13.553 -1.213 26.464 1.00 89.50 85 GLY A C 1
ATOM 656 O O . GLY A 1 85 ? -14.277 -0.393 27.031 1.00 89.50 85 GLY A O 1
ATOM 657 N N . THR A 1 86 ? -12.232 -1.233 26.651 1.00 92.00 86 THR A N 1
ATOM 658 C CA . THR A 1 86 ? -11.515 -0.302 27.543 1.00 92.00 86 THR A CA 1
ATOM 659 C C . THR A 1 86 ? -11.262 1.062 26.899 1.00 92.00 86 THR A C 1
ATOM 661 O O . THR A 1 86 ? -11.033 2.047 27.600 1.00 92.00 86 THR A O 1
ATOM 664 N N . THR A 1 87 ? -11.329 1.128 25.569 1.00 94.38 87 THR A N 1
ATOM 665 C CA . THR A 1 87 ? -11.140 2.338 24.766 1.00 94.38 87 THR A CA 1
ATOM 666 C C . THR A 1 87 ? -12.152 2.384 23.621 1.00 94.38 87 THR A C 1
ATOM 668 O O . THR A 1 87 ? -12.820 1.393 23.323 1.00 94.38 87 THR A O 1
ATOM 671 N N . ASP A 1 88 ? -12.279 3.539 22.972 1.00 95.31 88 ASP A N 1
ATOM 672 C CA . ASP A 1 88 ? -13.174 3.744 21.835 1.00 95.31 88 ASP A CA 1
ATOM 673 C C . ASP A 1 88 ? -12.412 3.901 20.510 1.00 95.31 88 ASP A C 1
ATOM 675 O O . ASP A 1 88 ? -11.254 4.326 20.460 1.00 95.31 88 ASP A O 1
ATOM 679 N N . VAL A 1 89 ? -13.101 3.591 19.407 1.00 96.88 89 VAL A N 1
ATOM 680 C CA . VAL A 1 89 ? -12.540 3.607 18.044 1.00 96.88 89 VAL A CA 1
ATOM 681 C C . VAL A 1 89 ? -11.938 4.968 17.691 1.00 96.88 89 VAL A C 1
ATOM 683 O O . VAL A 1 89 ? -10.902 5.024 17.026 1.00 96.88 89 VAL A O 1
ATOM 686 N N . ALA A 1 90 ? -12.548 6.076 18.126 1.00 96.88 90 ALA A N 1
ATOM 687 C CA . ALA A 1 90 ? -12.067 7.408 17.782 1.00 96.88 90 ALA A CA 1
ATOM 688 C C . ALA A 1 90 ? -10.786 7.756 18.547 1.00 96.88 90 ALA A C 1
ATOM 690 O O . ALA A 1 90 ? -9.898 8.396 17.982 1.00 96.88 90 ALA A O 1
ATOM 691 N N . THR A 1 91 ? -10.674 7.351 19.812 1.00 97.06 91 THR A N 1
ATOM 692 C CA . THR A 1 91 ? -9.446 7.514 20.600 1.00 97.06 91 THR A CA 1
ATOM 693 C C . THR A 1 91 ? -8.298 6.732 19.975 1.00 97.06 91 THR A C 1
ATOM 695 O O . THR A 1 91 ? -7.294 7.345 19.621 1.00 97.06 91 THR A O 1
ATOM 698 N N . VAL A 1 92 ? -8.480 5.435 19.705 1.00 97.69 92 VAL A N 1
ATOM 699 C CA . VAL A 1 92 ? -7.434 4.613 19.067 1.00 97.69 92 VAL A CA 1
ATOM 700 C C . VAL A 1 92 ? -7.042 5.161 17.702 1.00 97.69 92 VAL A C 1
ATOM 702 O O . VAL A 1 92 ? -5.858 5.306 17.420 1.00 97.69 92 VAL A O 1
ATOM 705 N N . SER A 1 93 ? -8.011 5.566 16.876 1.00 97.25 93 SER A N 1
ATOM 706 C CA . SER A 1 93 ? -7.714 6.160 15.566 1.00 97.25 93 SER A CA 1
ATOM 707 C C . SER A 1 93 ? -6.810 7.395 15.678 1.00 97.25 93 SER A C 1
ATOM 709 O O . SER A 1 93 ? -5.880 7.545 14.889 1.00 97.25 93 SER A O 1
ATOM 711 N N . ARG A 1 94 ? -7.039 8.275 16.666 1.00 97.75 94 ARG A N 1
ATOM 712 C CA . ARG A 1 94 ? -6.175 9.448 16.901 1.00 97.75 94 ARG A CA 1
ATOM 713 C C . ARG A 1 94 ? -4.788 9.039 17.385 1.00 97.75 94 ARG A C 1
ATOM 715 O O . ARG A 1 94 ? -3.810 9.582 16.880 1.00 97.75 94 ARG A O 1
ATOM 722 N N . THR A 1 95 ? -4.709 8.078 18.302 1.00 97.62 95 THR A N 1
ATOM 723 C CA . THR A 1 95 ? -3.434 7.565 18.813 1.00 97.62 95 THR A CA 1
ATOM 724 C C . THR A 1 95 ? -2.588 6.959 17.695 1.00 97.62 95 THR A C 1
ATOM 726 O O . THR A 1 95 ? -1.410 7.279 17.580 1.00 97.62 95 THR A O 1
ATOM 729 N N . LEU A 1 96 ? -3.183 6.163 16.800 1.00 97.81 96 LEU A N 1
ATOM 730 C CA . LEU A 1 96 ? -2.470 5.591 15.654 1.00 97.81 96 LEU A CA 1
ATOM 731 C C . LEU A 1 96 ? -1.940 6.678 14.700 1.00 97.81 96 LEU A C 1
ATOM 733 O O . LEU A 1 96 ? -0.796 6.596 14.254 1.00 97.81 96 LEU A O 1
ATOM 737 N N . VAL A 1 97 ? -2.724 7.731 14.429 1.00 97.69 97 VAL A N 1
ATOM 738 C CA . VAL A 1 97 ? -2.257 8.893 13.644 1.00 97.69 97 VAL A CA 1
ATOM 739 C C . VAL A 1 97 ? -1.101 9.613 14.347 1.00 97.69 97 VAL A C 1
ATOM 741 O O . VAL A 1 97 ? -0.140 10.023 13.699 1.00 97.69 97 VAL A O 1
ATOM 744 N N . GLU A 1 98 ? -1.168 9.789 15.665 1.00 97.69 98 GLU A N 1
ATOM 745 C CA . GLU A 1 98 ? -0.095 10.414 16.443 1.00 97.69 98 GLU A CA 1
ATOM 746 C C . GLU A 1 98 ? 1.189 9.573 16.421 1.00 97.69 98 GLU A C 1
ATOM 748 O O . GLU A 1 98 ? 2.278 10.108 16.199 1.00 97.69 98 GLU A O 1
ATOM 753 N N . ILE A 1 99 ? 1.072 8.253 16.559 1.00 96.81 99 ILE A N 1
ATOM 754 C CA . ILE A 1 99 ? 2.196 7.319 16.440 1.00 96.81 99 ILE A CA 1
ATOM 755 C C . ILE A 1 99 ? 2.823 7.401 15.044 1.00 96.81 99 ILE A C 1
ATOM 757 O O . ILE A 1 99 ? 4.045 7.513 14.935 1.00 96.81 99 ILE A O 1
ATOM 761 N N . ALA A 1 100 ? 2.015 7.413 13.981 1.00 96.75 100 ALA A N 1
ATOM 762 C CA . ALA A 1 100 ? 2.514 7.568 12.615 1.00 96.75 100 ALA A CA 1
ATOM 763 C C . ALA A 1 100 ? 3.263 8.895 12.433 1.00 96.75 100 ALA A C 1
ATOM 765 O O . ALA A 1 100 ? 4.398 8.909 11.972 1.00 96.75 100 ALA A O 1
ATOM 766 N N . ASN A 1 101 ? 2.691 10.013 12.882 1.00 96.31 101 ASN A N 1
ATOM 767 C CA . ASN A 1 101 ? 3.341 11.320 12.762 1.00 96.31 101 ASN A CA 1
ATOM 768 C C . ASN A 1 101 ? 4.644 11.418 13.568 1.00 96.31 101 ASN A C 1
ATOM 770 O O . ASN A 1 101 ? 5.593 12.070 13.137 1.00 96.31 101 ASN A O 1
ATOM 774 N N . THR A 1 102 ? 4.696 10.796 14.747 1.00 96.38 102 THR A N 1
ATOM 775 C CA . THR A 1 102 ? 5.872 10.861 15.627 1.00 96.38 102 THR A CA 1
ATOM 776 C C . THR A 1 102 ? 6.978 9.901 15.210 1.00 96.38 102 THR A C 1
ATOM 778 O O . THR A 1 102 ? 8.151 10.231 15.391 1.00 96.38 102 THR A O 1
ATOM 781 N N . ARG A 1 103 ? 6.637 8.733 14.651 1.00 95.25 103 ARG A N 1
ATOM 782 C CA . ARG A 1 103 ? 7.612 7.676 14.349 1.00 95.25 103 ARG A CA 1
ATOM 783 C C . ARG A 1 103 ? 7.850 7.408 12.854 1.00 95.25 103 ARG A C 1
ATOM 785 O O . ARG A 1 103 ? 8.938 6.952 12.520 1.00 95.25 103 ARG A O 1
ATOM 792 N N . ASN A 1 104 ? 6.894 7.723 11.978 1.00 91.44 104 ASN A N 1
ATOM 793 C CA . ASN A 1 104 ? 6.926 7.516 10.517 1.00 91.44 104 ASN A CA 1
ATOM 794 C C . ASN A 1 104 ? 6.623 8.818 9.733 1.00 91.44 104 ASN A C 1
ATOM 796 O O . ASN A 1 104 ? 6.207 8.768 8.581 1.00 91.44 104 ASN A O 1
ATOM 800 N N . GLY A 1 105 ? 6.821 9.998 10.341 1.00 89.75 105 GLY A N 1
ATOM 801 C CA . GLY A 1 105 ? 6.384 11.320 9.842 1.00 89.75 105 GLY A CA 1
ATOM 802 C C . GLY A 1 105 ? 7.016 11.837 8.536 1.00 89.75 105 GLY A C 1
ATOM 803 O O . GLY A 1 105 ? 7.136 13.048 8.348 1.00 89.75 105 GLY A O 1
ATOM 804 N N . HIS A 1 106 ? 7.463 10.944 7.658 1.00 89.88 106 HIS A N 1
ATOM 805 C CA . HIS A 1 106 ? 7.930 11.215 6.305 1.00 89.88 106 HIS A CA 1
ATOM 806 C C . HIS A 1 106 ? 6.818 11.136 5.247 1.00 89.88 106 HIS A C 1
ATOM 808 O O . HIS A 1 106 ? 7.034 11.640 4.145 1.00 89.88 106 HIS A O 1
ATOM 814 N N . ASP A 1 107 ? 5.659 10.545 5.559 1.00 94.12 107 ASP A N 1
ATOM 815 C CA . ASP A 1 107 ? 4.553 10.380 4.609 1.00 94.12 107 ASP A CA 1
ATOM 816 C C . ASP A 1 107 ? 3.179 10.749 5.197 1.00 94.12 107 ASP A C 1
ATOM 818 O O . ASP A 1 107 ? 3.015 10.970 6.400 1.00 94.12 107 ASP A O 1
ATOM 822 N N . ASN A 1 108 ? 2.175 10.849 4.329 1.00 96.75 108 ASN A N 1
ATOM 823 C CA . ASN A 1 108 ? 0.788 11.036 4.708 1.00 96.75 108 ASN A CA 1
ATOM 824 C C . ASN A 1 108 ? 0.245 9.768 5.371 1.00 96.75 108 ASN A C 1
ATOM 826 O O . ASN A 1 108 ? 0.285 8.672 4.814 1.00 96.75 108 ASN A O 1
ATOM 830 N N . VAL A 1 109 ? -0.378 9.942 6.531 1.00 97.25 109 VAL A N 1
ATOM 831 C CA . VAL A 1 109 ? -1.076 8.861 7.222 1.00 97.25 109 VAL A CA 1
ATOM 832 C C . VAL A 1 109 ? -2.578 8.933 6.963 1.00 97.25 109 VAL A C 1
ATOM 834 O O . VAL A 1 109 ? -3.222 9.954 7.202 1.00 97.25 109 VAL A O 1
ATOM 837 N N . THR A 1 110 ? -3.151 7.826 6.493 1.00 97.19 110 THR A N 1
ATOM 838 C CA . THR A 1 110 ? -4.602 7.622 6.405 1.00 97.19 110 THR A CA 1
ATOM 839 C C . THR A 1 110 ? -4.963 6.297 7.056 1.00 97.19 110 THR A C 1
ATOM 841 O O . THR A 1 110 ? -4.311 5.287 6.804 1.00 97.19 110 THR A O 1
ATOM 844 N N . ILE A 1 111 ? -5.998 6.299 7.898 1.00 97.38 111 ILE A N 1
ATOM 845 C CA . ILE A 1 111 ? -6.435 5.130 8.668 1.00 97.38 111 ILE A CA 1
ATOM 846 C C . ILE A 1 111 ? -7.956 4.999 8.573 1.00 97.38 111 ILE A C 1
ATOM 848 O O . ILE A 1 111 ? -8.683 5.981 8.718 1.00 97.38 111 ILE A O 1
ATOM 852 N N . GLY A 1 112 ? -8.429 3.775 8.358 1.00 97.50 112 GLY A N 1
ATOM 853 C CA . GLY A 1 112 ? -9.812 3.353 8.524 1.00 97.50 112 GLY A CA 1
ATOM 854 C C . GLY A 1 112 ? -9.875 2.221 9.543 1.00 97.50 112 GLY A C 1
ATOM 855 O O . GLY A 1 112 ? -9.225 1.194 9.363 1.00 97.50 112 GLY A O 1
ATOM 856 N N . LEU A 1 113 ? -10.652 2.407 10.607 1.00 97.75 113 LEU A N 1
ATOM 857 C CA . LEU A 1 113 ? -10.778 1.439 11.693 1.00 97.75 113 LEU A CA 1
ATOM 858 C C . LEU A 1 113 ? -12.241 1.028 11.849 1.00 97.75 113 LEU A C 1
ATOM 860 O O . LEU A 1 113 ? -13.115 1.885 11.995 1.00 97.75 113 LEU A O 1
ATOM 864 N N . VAL A 1 114 ? -12.508 -0.275 11.809 1.00 96.19 114 VAL A N 1
ATOM 865 C CA . VAL A 1 114 ? -13.851 -0.838 11.983 1.00 96.19 114 VAL A CA 1
ATOM 866 C C . VAL A 1 114 ? -13.806 -1.860 13.105 1.00 96.19 114 VAL A C 1
ATOM 868 O O . VAL A 1 114 ? -13.128 -2.875 12.985 1.00 96.19 114 VAL A O 1
ATOM 871 N N . TYR A 1 115 ? -14.540 -1.594 14.182 1.00 95.94 115 TYR A N 1
ATOM 872 C CA . TYR A 1 115 ? -14.763 -2.561 15.250 1.00 95.94 115 TYR A CA 1
ATOM 873 C C . TYR A 1 115 ? -16.066 -3.317 14.978 1.00 95.94 115 TYR A C 1
ATOM 875 O O . TYR A 1 115 ? -17.143 -2.719 14.937 1.00 95.94 115 TYR A O 1
ATOM 883 N N . CYS A 1 116 ? -15.951 -4.621 14.745 1.00 94.38 116 CYS A N 1
ATOM 884 C CA . CYS A 1 116 ? -17.059 -5.525 14.487 1.00 94.38 116 CYS A CA 1
ATOM 885 C C . CYS A 1 116 ? -17.377 -6.315 15.754 1.00 94.38 116 CYS A C 1
ATOM 887 O O . CYS A 1 116 ? -16.507 -7.003 16.279 1.00 94.38 116 CYS A O 1
ATOM 889 N N . GLN A 1 117 ? -18.631 -6.245 16.194 1.00 92.69 117 GLN A N 1
ATOM 890 C CA . GLN A 1 117 ? -19.153 -7.038 17.305 1.00 92.69 117 GLN A CA 1
ATOM 891 C C . GLN A 1 117 ? -20.117 -8.092 16.763 1.00 92.69 117 GLN A C 1
ATOM 893 O O . GLN A 1 117 ? -21.041 -7.773 16.006 1.00 92.69 117 GLN A O 1
ATOM 898 N N . VAL A 1 118 ? -19.889 -9.347 17.129 1.00 91.12 118 VAL A N 1
ATOM 899 C CA . VAL A 1 118 ? -20.652 -10.511 16.696 1.00 91.12 118 VAL A CA 1
ATOM 900 C C . VAL A 1 118 ? -21.493 -11.008 17.863 1.00 91.12 118 VAL A C 1
ATOM 902 O O . VAL A 1 118 ? -21.021 -11.702 18.760 1.00 91.12 118 VAL A O 1
ATOM 905 N N . ASP A 1 119 ? -22.788 -10.706 17.817 1.00 86.62 119 ASP A N 1
ATOM 906 C CA . ASP A 1 119 ? -23.742 -11.281 18.761 1.00 86.62 119 ASP A CA 1
ATOM 907 C C . ASP A 1 119 ? -24.026 -12.743 18.379 1.00 86.62 119 ASP A C 1
ATOM 909 O O . ASP A 1 119 ? -24.763 -13.046 17.429 1.00 86.62 119 ASP A O 1
ATOM 913 N N . ARG A 1 120 ? -23.403 -13.677 19.106 1.00 76.94 120 ARG A N 1
ATOM 914 C CA . ARG A 1 120 ? -23.719 -15.101 18.985 1.00 76.94 120 ARG A CA 1
ATOM 915 C C . ARG A 1 120 ? -25.109 -15.325 19.564 1.00 76.94 120 ARG A C 1
ATOM 917 O O . ARG A 1 120 ? -25.293 -15.327 20.779 1.00 76.94 120 ARG A O 1
ATOM 924 N N . GLN A 1 121 ? -26.086 -15.598 18.699 1.00 71.06 121 GLN A N 1
ATOM 925 C CA . GLN A 1 121 ? -27.419 -16.001 19.142 1.00 71.06 121 GLN A CA 1
ATOM 926 C C . GLN A 1 121 ? -27.340 -17.295 19.969 1.00 71.06 121 GLN A C 1
ATOM 928 O O . GLN A 1 121 ? -27.399 -18.399 19.430 1.00 71.06 121 GLN A O 1
ATOM 933 N N . ALA A 1 122 ? -27.295 -17.161 21.296 1.00 59.81 122 ALA A N 1
ATOM 934 C CA . ALA A 1 122 ? -27.306 -18.274 22.249 1.00 59.81 122 ALA A CA 1
ATOM 935 C C . ALA A 1 122 ? -28.555 -19.177 22.121 1.00 59.81 122 ALA A C 1
ATOM 937 O O . ALA A 1 122 ? -28.585 -20.292 22.631 1.00 59.81 122 ALA A O 1
ATOM 938 N N . ASN A 1 123 ? -29.586 -18.724 21.398 1.00 52.47 123 ASN A N 1
ATOM 939 C CA . ASN A 1 123 ? -30.817 -19.472 21.141 1.00 52.47 123 ASN A CA 1
ATOM 940 C C . ASN A 1 123 ? -30.772 -20.366 19.882 1.00 52.47 123 ASN A C 1
ATOM 942 O O . ASN A 1 123 ? -31.773 -21.018 19.572 1.00 52.47 123 ASN A O 1
ATOM 946 N N . ALA A 1 124 ? -29.646 -20.432 19.159 1.00 54.53 124 ALA A N 1
ATOM 947 C CA . ALA A 1 124 ? -29.502 -21.316 17.998 1.00 54.53 124 ALA A CA 1
ATOM 948 C C . ALA A 1 124 ? -29.473 -22.814 18.368 1.00 54.53 124 ALA A C 1
ATOM 950 O O . ALA A 1 124 ? -29.855 -23.642 17.541 1.00 54.53 124 ALA A O 1
ATOM 951 N N . GLU A 1 125 ? -29.182 -23.167 19.628 1.00 51.19 125 GLU A N 1
ATOM 952 C CA . GLU A 1 125 ? -29.176 -24.563 20.106 1.00 51.19 125 GLU A CA 1
ATOM 953 C C . GLU A 1 125 ? -30.543 -25.275 20.032 1.00 51.19 125 GLU A C 1
ATOM 955 O O . GLU A 1 125 ? -30.645 -26.477 20.277 1.00 51.19 125 GLU A O 1
ATOM 960 N N . ARG A 1 126 ? -31.625 -24.579 19.650 1.00 50.47 126 ARG A N 1
ATOM 961 C CA . ARG A 1 126 ? -32.925 -25.218 19.373 1.00 50.47 126 ARG A CA 1
ATOM 962 C C . ARG A 1 126 ? -33.248 -25.430 17.895 1.00 50.47 126 ARG A C 1
ATOM 964 O O . ARG A 1 126 ? -34.259 -26.070 17.608 1.00 50.47 126 ARG A O 1
ATOM 971 N N . SER A 1 127 ? -32.412 -24.949 16.972 1.00 49.56 127 SER A N 1
ATOM 972 C CA . SER A 1 127 ? -32.634 -25.071 15.521 1.00 49.56 127 SER A CA 1
ATOM 973 C C . SER A 1 127 ? -31.666 -26.041 14.819 1.00 49.56 127 SER A C 1
ATOM 975 O O . SER A 1 127 ? -31.783 -26.276 13.614 1.00 49.56 127 SER A O 1
ATOM 977 N N . ASP A 1 128 ? -30.780 -26.705 15.569 1.00 49.22 128 ASP A N 1
ATOM 978 C CA . ASP A 1 128 ? -29.831 -27.713 15.072 1.00 49.22 128 ASP A CA 1
ATOM 979 C C . ASP A 1 128 ? -30.460 -29.096 14.847 1.00 49.22 128 ASP A C 1
ATOM 981 O O . ASP A 1 128 ? -30.012 -30.132 15.339 1.00 49.22 128 ASP A O 1
ATOM 985 N N . ARG A 1 129 ? -31.518 -29.144 14.035 1.00 51.91 129 ARG A N 1
ATOM 986 C CA . ARG A 1 129 ? -31.896 -30.389 13.342 1.00 51.91 129 ARG A CA 1
ATOM 987 C C . ARG A 1 129 ? -31.815 -30.304 11.830 1.00 51.91 129 ARG A C 1
ATOM 989 O O . ARG A 1 129 ? -32.022 -31.317 11.176 1.00 51.91 129 ARG A O 1
ATOM 996 N N . ASN A 1 130 ? -31.484 -29.147 11.262 1.00 51.66 130 ASN A N 1
ATOM 997 C CA . ASN A 1 130 ? -31.376 -29.002 9.816 1.00 51.66 130 ASN A CA 1
ATOM 998 C C . ASN A 1 130 ? -30.247 -28.039 9.422 1.00 51.66 130 ASN A C 1
ATOM 1000 O O . ASN A 1 130 ? -30.506 -27.044 8.746 1.00 51.66 130 ASN A O 1
ATOM 1004 N N . LEU A 1 131 ? -28.988 -28.366 9.746 1.00 55.56 131 LEU A N 1
ATOM 1005 C CA . LEU A 1 131 ? -27.889 -27.948 8.870 1.00 55.56 131 LEU A CA 1
ATOM 1006 C C . LEU A 1 131 ? -28.115 -28.632 7.519 1.00 55.56 131 LEU A C 1
ATOM 1008 O O . LEU A 1 131 ? -27.673 -29.751 7.259 1.00 55.56 131 LEU A O 1
ATOM 1012 N N . ARG A 1 132 ? -28.897 -27.976 6.661 1.00 55.12 132 ARG A N 1
ATOM 1013 C CA . ARG A 1 132 ? -29.014 -28.361 5.265 1.00 55.12 132 ARG A CA 1
ATOM 1014 C C . ARG A 1 132 ? -27.666 -28.064 4.639 1.00 55.12 132 ARG A C 1
ATOM 1016 O O . ARG A 1 132 ? -27.353 -26.910 4.368 1.00 55.12 132 ARG A O 1
ATOM 1023 N N . VAL A 1 133 ? -26.889 -29.114 4.394 1.00 56.69 133 VAL A N 1
ATOM 1024 C CA . VAL A 1 133 ? -25.859 -29.083 3.358 1.00 56.69 133 VAL A CA 1
ATOM 1025 C C . VAL A 1 133 ? -26.554 -28.531 2.119 1.00 56.69 133 VAL A C 1
ATOM 1027 O O . VAL A 1 133 ? -27.474 -29.159 1.588 1.00 56.69 133 VAL A O 1
ATOM 1030 N N . ALA A 1 134 ? -26.210 -27.308 1.721 1.00 56.28 134 ALA A N 1
ATOM 1031 C CA . ALA A 1 134 ? -26.688 -26.768 0.466 1.00 56.28 134 ALA A CA 1
ATOM 1032 C C . ALA A 1 134 ? -26.193 -27.734 -0.613 1.00 56.28 134 ALA A C 1
ATOM 1034 O O . ALA A 1 134 ? -24.990 -27.850 -0.838 1.00 56.28 134 ALA A O 1
ATOM 1035 N N . ASN A 1 135 ? -27.106 -28.492 -1.222 1.00 56.03 135 ASN A N 1
ATOM 1036 C CA . ASN A 1 135 ? -26.772 -29.307 -2.378 1.00 56.03 135 ASN A CA 1
ATOM 1037 C C . ASN A 1 135 ? -26.305 -28.338 -3.464 1.00 56.03 135 ASN A C 1
ATOM 1039 O O . ASN A 1 135 ? -27.133 -27.674 -4.091 1.00 56.03 135 ASN A O 1
ATOM 1043 N N . LEU A 1 136 ? -24.988 -28.227 -3.662 1.00 57.00 136 LEU A N 1
ATOM 1044 C CA . LEU A 1 136 ? -24.457 -27.532 -4.824 1.00 57.00 136 LEU A CA 1
ATOM 1045 C C . LEU A 1 136 ? -25.061 -28.209 -6.063 1.00 57.00 136 LEU A C 1
ATOM 1047 O O . LEU A 1 136 ? -25.024 -29.443 -6.152 1.00 57.00 136 LEU A O 1
ATOM 1051 N N . PRO A 1 137 ? -25.644 -27.449 -7.007 1.00 52.22 137 PRO A N 1
ATOM 1052 C CA . PRO A 1 137 ? -26.157 -28.032 -8.232 1.00 52.22 137 PRO A CA 1
ATOM 1053 C C . PRO A 1 137 ? -25.013 -28.773 -8.926 1.00 52.22 137 PRO A C 1
ATOM 1055 O O . PRO A 1 137 ? -23.963 -28.204 -9.223 1.00 52.22 137 PRO A O 1
ATOM 1058 N N . LYS A 1 138 ? -25.212 -30.075 -9.143 1.00 47.25 138 LYS A N 1
ATOM 1059 C CA . LYS A 1 138 ? -24.288 -30.919 -9.900 1.00 47.25 138 LYS A CA 1
ATOM 1060 C C . LYS A 1 138 ? -24.147 -30.286 -11.283 1.00 47.25 138 LYS A C 1
ATOM 1062 O O . LYS A 1 138 ? -25.132 -30.213 -12.015 1.00 47.25 138 LYS A O 1
ATOM 1067 N N . ILE A 1 139 ? -22.951 -29.805 -11.614 1.00 53.47 139 ILE A N 1
ATOM 1068 C CA . ILE A 1 139 ? -22.641 -29.262 -12.941 1.00 53.47 139 ILE A CA 1
ATOM 1069 C C . ILE A 1 139 ? -23.026 -30.342 -13.970 1.00 53.47 139 ILE A C 1
ATOM 1071 O O . ILE A 1 139 ? -22.499 -31.456 -13.877 1.00 53.47 139 ILE A O 1
ATOM 1075 N N . PRO A 1 140 ? -23.953 -30.082 -14.913 1.00 46.22 140 PRO A N 1
ATOM 1076 C CA . PRO A 1 140 ? -24.339 -31.076 -15.906 1.00 46.22 140 PRO A CA 1
ATOM 1077 C C . PRO A 1 140 ? -23.143 -31.412 -16.805 1.00 46.22 140 PRO A C 1
ATOM 1079 O O . PRO A 1 140 ? -22.730 -30.609 -17.637 1.00 46.22 140 PRO A O 1
ATOM 1082 N N . GLN A 1 141 ? -22.581 -32.612 -16.655 1.00 51.88 141 GLN A N 1
ATOM 1083 C CA . GLN A 1 141 ? -21.499 -33.133 -17.501 1.00 51.88 141 GLN A CA 1
ATOM 1084 C C . GLN A 1 141 ? -22.016 -33.671 -18.844 1.00 51.88 141 GLN A C 1
ATOM 1086 O O . GLN A 1 141 ? -21.639 -34.756 -19.277 1.00 51.88 141 GLN A O 1
ATOM 1091 N N . THR A 1 142 ? -22.885 -32.929 -19.525 1.00 49.03 142 THR A N 1
ATOM 1092 C CA . THR A 1 142 ? -23.307 -33.272 -20.888 1.00 49.03 142 THR A CA 1
ATOM 1093 C C . THR A 1 142 ? -23.641 -32.014 -21.669 1.00 49.03 142 THR A C 1
ATOM 1095 O O . THR A 1 142 ? -24.806 -31.667 -21.844 1.00 49.03 142 THR A O 1
ATOM 1098 N N . LEU A 1 143 ? -22.611 -31.359 -22.193 1.00 44.00 143 LEU A N 1
ATOM 1099 C CA . LEU A 1 143 ? -22.735 -30.595 -23.427 1.00 44.00 143 LEU A CA 1
ATOM 1100 C C . LEU A 1 143 ? -21.761 -31.223 -24.422 1.00 44.00 143 LEU A C 1
ATOM 1102 O O . LEU A 1 143 ? -20.549 -31.035 -24.348 1.00 44.00 143 LEU A O 1
ATOM 1106 N N . LYS A 1 144 ? -22.313 -32.050 -25.316 1.00 41.41 144 LYS A N 1
ATOM 1107 C CA . LYS A 1 144 ? -21.658 -32.390 -26.582 1.00 41.41 144 LYS A CA 1
ATOM 1108 C C . LYS A 1 144 ? -21.414 -31.075 -27.344 1.00 41.41 144 LYS A C 1
ATOM 1110 O O . LYS A 1 144 ? -22.250 -30.178 -27.232 1.00 41.41 144 LYS A O 1
ATOM 1115 N N . PRO A 1 145 ? -20.318 -30.943 -28.107 1.00 41.66 145 PRO A N 1
ATOM 1116 C CA . PRO A 1 145 ? -20.073 -29.747 -28.896 1.00 41.66 145 PRO A CA 1
ATOM 1117 C C . PRO A 1 145 ? -21.014 -29.776 -30.099 1.00 41.66 145 PRO A C 1
ATOM 1119 O O . PRO A 1 145 ? -20.701 -30.389 -31.116 1.00 41.66 145 PRO A O 1
ATOM 1122 N N . ASP A 1 146 ? -22.189 -29.165 -29.966 1.00 38.06 146 ASP A N 1
ATOM 1123 C CA . ASP A 1 146 ? -23.028 -28.889 -31.123 1.00 38.06 146 ASP A CA 1
ATOM 1124 C C . ASP A 1 146 ? -22.545 -27.577 -31.742 1.00 38.06 146 ASP A C 1
ATOM 1126 O O . ASP A 1 146 ? -22.723 -26.481 -31.206 1.00 38.06 146 ASP A O 1
ATOM 1130 N N . VAL A 1 147 ? -21.820 -27.723 -32.847 1.00 48.28 147 VAL A N 1
ATOM 1131 C CA . VAL A 1 147 ? -21.413 -26.623 -33.711 1.00 48.28 147 VAL A CA 1
ATOM 1132 C C . VAL A 1 147 ? -22.664 -26.170 -34.444 1.00 48.28 147 VAL A C 1
ATOM 1134 O O . VAL A 1 147 ? -23.075 -26.775 -35.428 1.00 48.28 147 VAL A O 1
ATOM 1137 N N . SER A 1 148 ? -23.284 -25.103 -33.961 1.00 38.78 148 SER A N 1
ATOM 1138 C CA . SER A 1 148 ? -24.258 -24.324 -34.721 1.00 38.78 148 SER A CA 1
ATOM 1139 C C . SER A 1 148 ? -24.229 -22.891 -34.205 1.00 38.78 148 SER A C 1
ATOM 1141 O O . SER A 1 148 ? -24.687 -22.604 -33.102 1.00 38.78 148 SER A O 1
ATOM 1143 N N . LEU A 1 149 ? -23.623 -21.999 -34.995 1.00 38.66 149 LEU A N 1
ATOM 1144 C CA . LEU A 1 149 ? -23.630 -20.559 -34.748 1.00 38.66 149 LEU A CA 1
ATOM 1145 C C . LEU A 1 149 ? -25.083 -20.057 -34.690 1.00 38.66 149 LEU A C 1
ATOM 1147 O O . LEU A 1 149 ? -25.810 -20.248 -35.667 1.00 38.66 149 LEU A O 1
ATOM 1151 N N . PRO A 1 150 ? -25.504 -19.344 -33.635 1.00 38.62 150 PRO A N 1
ATOM 1152 C CA . PRO A 1 150 ? -26.725 -18.564 -33.696 1.00 38.62 150 PRO A CA 1
ATOM 1153 C C . PRO A 1 150 ? -26.439 -17.266 -34.456 1.00 38.62 150 PRO A C 1
ATOM 1155 O O . PRO A 1 150 ? -25.663 -16.419 -34.011 1.00 38.62 150 PRO A O 1
ATOM 1158 N N . THR A 1 151 ? -27.084 -17.101 -35.609 1.00 33.97 151 THR A N 1
ATOM 1159 C CA . THR A 1 151 ? -27.305 -15.794 -36.229 1.00 33.97 151 THR A CA 1
ATOM 1160 C C . THR A 1 151 ? -28.076 -14.931 -35.230 1.00 33.97 151 THR A C 1
ATOM 1162 O O . THR A 1 151 ? -29.232 -15.215 -34.925 1.00 33.97 151 THR A O 1
ATOM 1165 N N . LEU A 1 152 ? -27.427 -13.906 -34.673 1.00 34.91 152 LEU A N 1
ATOM 1166 C CA . LEU A 1 152 ? -28.109 -12.914 -33.850 1.00 34.91 152 LEU A CA 1
ATOM 1167 C C . LEU A 1 152 ? -28.923 -12.002 -34.765 1.00 34.91 152 LEU A C 1
ATOM 1169 O O . LEU A 1 152 ? -28.380 -11.182 -35.506 1.00 34.91 152 LEU A O 1
ATOM 1173 N N . ASN A 1 153 ? -30.238 -12.173 -34.700 1.00 36.78 153 ASN A N 1
ATOM 1174 C CA . ASN A 1 153 ? -31.204 -11.238 -35.244 1.00 36.78 153 ASN A CA 1
ATOM 1175 C C . ASN A 1 153 ? -31.062 -9.919 -34.475 1.00 36.78 153 ASN A C 1
ATOM 1177 O O . ASN A 1 153 ? -31.268 -9.869 -33.263 1.00 36.78 153 ASN A O 1
ATOM 1181 N N . VAL A 1 154 ? -30.671 -8.861 -35.183 1.00 38.69 154 VAL A N 1
ATOM 1182 C CA . VAL A 1 154 ? -30.654 -7.495 -34.659 1.00 38.69 154 VAL A CA 1
ATOM 1183 C C . VAL A 1 154 ? -32.098 -7.019 -34.595 1.00 38.69 154 VAL A C 1
ATOM 1185 O O . VAL A 1 154 ? -32.663 -6.580 -35.594 1.00 38.69 154 VAL A O 1
ATOM 1188 N N . GLU A 1 155 ? -32.700 -7.129 -33.417 1.00 35.81 155 GLU A N 1
ATOM 1189 C CA . GLU A 1 155 ? -33.969 -6.480 -33.124 1.00 35.81 155 GLU A CA 1
ATOM 1190 C C . GLU A 1 155 ? -33.665 -5.111 -32.507 1.00 35.81 155 GLU A C 1
ATOM 1192 O O . GLU A 1 155 ? -33.093 -4.983 -31.424 1.00 35.81 155 GLU A O 1
ATOM 1197 N N . SER A 1 156 ? -33.956 -4.079 -33.297 1.00 37.03 156 SER A N 1
ATOM 1198 C CA . SER A 1 156 ? -33.801 -2.669 -32.964 1.00 37.03 156 SER A CA 1
ATOM 1199 C C . SER A 1 156 ? -34.724 -2.319 -31.795 1.00 37.03 156 SER A C 1
ATOM 1201 O O . SER A 1 156 ? -35.940 -2.248 -31.956 1.00 37.03 156 SER A O 1
ATOM 1203 N N . ILE A 1 157 ? -34.146 -2.109 -30.611 1.00 39.56 157 ILE A N 1
ATOM 1204 C CA . ILE A 1 157 ? -34.853 -1.519 -29.473 1.00 39.56 157 ILE A CA 1
ATOM 1205 C C . ILE A 1 157 ? -34.579 -0.018 -29.496 1.00 39.56 157 ILE A C 1
ATOM 1207 O O . ILE A 1 157 ? -33.434 0.427 -29.421 1.00 39.56 157 ILE A O 1
ATOM 1211 N N . ALA A 1 158 ? -35.663 0.733 -29.657 1.00 36.00 158 ALA A N 1
ATOM 1212 C CA . ALA A 1 158 ? -35.695 2.180 -29.707 1.00 36.00 158 ALA A CA 1
ATOM 1213 C C . ALA A 1 158 ? -35.206 2.827 -28.399 1.00 36.00 158 ALA A C 1
ATOM 1215 O O . ALA A 1 158 ? -35.472 2.357 -27.293 1.00 36.00 158 ALA A O 1
ATOM 1216 N N . GLU A 1 159 ? -34.509 3.942 -28.581 1.00 36.03 159 GLU A N 1
ATOM 1217 C CA . GLU A 1 159 ? -33.958 4.855 -27.585 1.00 36.03 159 GLU A CA 1
ATOM 1218 C C . GLU A 1 159 ? -35.077 5.547 -26.772 1.00 36.03 159 GLU A C 1
ATOM 1220 O O . GLU A 1 159 ? -35.971 6.158 -27.367 1.00 36.03 159 GLU A O 1
ATOM 1225 N N . PRO A 1 160 ? -35.080 5.479 -25.425 1.00 44.66 160 PRO A N 1
ATOM 1226 C CA . PRO A 1 160 ? -35.979 6.291 -24.611 1.00 44.66 160 PRO A CA 1
ATOM 1227 C C . PRO A 1 160 ? -35.428 7.722 -24.432 1.00 44.66 160 PRO A C 1
ATOM 1229 O O . PRO A 1 160 ? -34.217 7.909 -24.301 1.00 44.66 160 PRO A O 1
ATOM 1232 N N . PRO A 1 161 ? -36.300 8.748 -24.406 1.00 38.19 161 PRO A N 1
ATOM 1233 C CA . PRO A 1 161 ? -35.892 10.145 -24.470 1.00 38.19 161 PRO A CA 1
ATOM 1234 C C . PRO A 1 161 ? -35.256 10.655 -23.172 1.00 38.19 161 PRO A C 1
ATOM 1236 O O . PRO A 1 161 ? -35.708 10.376 -22.061 1.00 38.19 161 PRO A O 1
ATOM 1239 N N . ILE A 1 162 ? -34.234 11.484 -23.367 1.00 37.38 162 ILE A N 1
ATOM 1240 C CA . ILE A 1 162 ? -33.516 12.288 -22.377 1.00 37.38 162 ILE A CA 1
ATOM 1241 C C . ILE A 1 162 ? -34.483 13.267 -21.684 1.00 37.38 162 ILE A C 1
ATOM 1243 O O . ILE A 1 162 ? -35.091 14.091 -22.372 1.00 37.38 162 ILE A O 1
ATOM 1247 N N . PRO A 1 163 ? -34.575 13.291 -20.341 1.00 34.41 163 PRO A N 1
ATOM 1248 C CA . PRO A 1 163 ? -35.067 14.452 -19.621 1.00 34.41 163 PRO A CA 1
ATOM 1249 C C . PRO A 1 163 ? -33.896 15.393 -19.324 1.00 34.41 163 PRO A C 1
ATOM 1251 O O . PRO A 1 163 ? -33.028 15.119 -18.496 1.00 34.41 163 PRO A O 1
ATOM 1254 N N . THR A 1 164 ? -33.901 16.534 -20.001 1.00 35.34 164 THR A N 1
ATOM 1255 C CA . THR A 1 164 ? -33.115 17.722 -19.676 1.00 35.34 164 THR A CA 1
ATOM 1256 C C . THR A 1 164 ? -33.531 18.233 -18.296 1.00 35.34 164 THR A C 1
ATOM 1258 O O . THR A 1 164 ? -34.606 18.810 -18.145 1.00 35.34 164 THR A O 1
ATOM 1261 N N . GLN A 1 165 ? -32.682 18.053 -17.284 1.00 36.97 165 GLN A N 1
ATOM 1262 C CA . GLN A 1 165 ? -32.726 18.865 -16.070 1.00 36.97 165 GLN A CA 1
ATOM 1263 C C . GLN A 1 165 ? -31.334 19.409 -15.773 1.00 36.97 165 GLN A C 1
ATOM 1265 O O . GLN A 1 165 ? -30.405 18.704 -15.387 1.00 36.97 165 GLN A O 1
ATOM 1270 N N . SER A 1 166 ? -31.230 20.707 -16.025 1.00 38.41 166 SER A N 1
ATOM 1271 C CA . SER A 1 166 ? -30.220 21.619 -15.526 1.00 38.41 166 SER A CA 1
ATOM 1272 C C . SER A 1 166 ? -30.195 21.587 -13.998 1.00 38.41 166 SER A C 1
ATOM 1274 O O . SER A 1 166 ? -31.108 22.109 -13.358 1.00 38.41 166 SER A O 1
ATOM 1276 N N . SER A 1 167 ? -29.130 21.032 -13.434 1.00 38.84 167 SER A N 1
ATOM 1277 C CA . SER A 1 167 ? -28.762 21.239 -12.036 1.00 38.84 167 SER A CA 1
ATOM 1278 C C . SER A 1 167 ? -27.367 21.834 -12.013 1.00 38.84 167 SER A C 1
ATOM 1280 O O . SER A 1 167 ? -26.355 21.143 -12.094 1.00 38.84 167 SER A O 1
ATOM 1282 N N . ASP A 1 168 ? -27.365 23.158 -11.973 1.00 37.16 168 ASP A N 1
ATOM 1283 C CA . ASP A 1 168 ? -26.227 24.002 -11.662 1.00 37.16 168 ASP A CA 1
ATOM 1284 C C . ASP A 1 168 ? -25.718 23.615 -10.260 1.00 37.16 168 ASP A C 1
ATOM 1286 O O . ASP A 1 168 ? -26.454 23.662 -9.272 1.00 37.16 168 ASP A O 1
ATOM 1290 N N . SER A 1 169 ? -24.485 23.129 -10.163 1.00 38.28 169 SER A N 1
ATOM 1291 C CA . SER A 1 169 ? -23.822 22.847 -8.886 1.00 38.28 169 SER A CA 1
ATOM 1292 C C . SER A 1 169 ? -22.356 23.244 -9.008 1.00 38.28 169 SER A C 1
ATOM 1294 O O . SER A 1 169 ? -21.611 22.615 -9.763 1.00 38.28 169 SER A O 1
ATOM 1296 N N . PRO A 1 170 ? -21.901 24.284 -8.288 1.00 39.12 170 PRO A N 1
ATOM 1297 C CA . PRO A 1 170 ? -20.533 24.749 -8.388 1.00 39.12 170 PRO A CA 1
ATOM 1298 C C . PRO A 1 170 ? -19.653 23.900 -7.469 1.00 39.12 170 PRO A C 1
ATOM 1300 O O . PRO A 1 170 ? -19.344 24.299 -6.346 1.00 39.12 170 PRO A O 1
ATOM 1303 N N . VAL A 1 171 ? -19.201 22.731 -7.930 1.00 39.34 171 VAL A N 1
ATOM 1304 C CA . VAL A 1 171 ? -18.073 22.057 -7.268 1.00 39.34 171 VAL A CA 1
ATOM 1305 C C . VAL A 1 171 ? -16.801 22.790 -7.679 1.00 39.34 171 VAL A C 1
ATOM 1307 O O . VAL A 1 171 ? -16.118 22.468 -8.647 1.00 39.34 171 VAL A O 1
ATOM 1310 N N . LYS A 1 172 ? -16.531 23.870 -6.948 1.00 33.66 172 LYS A N 1
ATOM 1311 C CA . LYS A 1 172 ? -15.330 24.689 -7.055 1.00 33.66 172 LYS A CA 1
ATOM 1312 C C . LYS A 1 172 ? -14.157 23.895 -6.481 1.00 33.66 172 LYS A C 1
ATOM 1314 O O . LYS A 1 172 ? -13.970 23.860 -5.268 1.00 33.66 172 LYS A O 1
ATOM 1319 N N . THR A 1 173 ? -13.352 23.279 -7.343 1.00 40.03 173 THR A N 1
ATOM 1320 C CA . THR A 1 173 ? -12.029 22.762 -6.971 1.00 40.03 173 THR A CA 1
ATOM 1321 C C . THR A 1 173 ? -11.164 23.939 -6.514 1.00 40.03 173 THR A C 1
ATOM 1323 O O . THR A 1 173 ? -10.673 24.716 -7.331 1.00 40.03 173 THR A O 1
ATOM 1326 N N . GLN A 1 174 ? -11.008 24.127 -5.202 1.00 41.69 174 GLN A N 1
ATOM 1327 C CA . GLN A 1 174 ? -9.984 25.026 -4.678 1.00 41.69 174 GLN A CA 1
ATOM 1328 C C . GLN A 1 174 ? -8.645 24.289 -4.693 1.00 41.69 174 GLN A C 1
ATOM 1330 O O . GLN A 1 174 ? -8.432 23.364 -3.914 1.00 41.69 174 GLN A O 1
ATOM 1335 N N . LEU A 1 175 ? -7.735 24.718 -5.572 1.00 36.81 175 LEU A N 1
ATOM 1336 C CA . LEU A 1 175 ? -6.314 24.434 -5.411 1.00 36.81 175 LEU A CA 1
ATOM 1337 C C . LEU A 1 175 ? -5.846 25.094 -4.110 1.00 36.81 175 LEU A C 1
ATOM 1339 O O . LEU A 1 175 ? -5.695 26.315 -4.041 1.00 36.81 175 LEU A O 1
ATOM 1343 N N . ILE A 1 176 ? -5.614 24.288 -3.077 1.00 39.22 176 ILE A N 1
ATOM 1344 C CA . ILE A 1 176 ? -4.875 24.728 -1.897 1.00 39.22 176 ILE A CA 1
ATOM 1345 C C . ILE A 1 176 ? -3.425 24.916 -2.347 1.00 39.22 176 ILE A C 1
ATOM 1347 O O . ILE A 1 176 ? -2.716 23.957 -2.644 1.00 39.22 176 ILE A O 1
ATOM 1351 N N . ALA A 1 177 ? -2.999 26.173 -2.453 1.00 50.56 177 ALA A N 1
ATOM 1352 C CA . ALA A 1 177 ? -1.601 26.510 -2.674 1.00 50.56 177 ALA A CA 1
ATOM 1353 C C . ALA A 1 177 ? -0.746 25.964 -1.511 1.00 50.56 177 ALA A C 1
ATOM 1355 O O . ALA A 1 177 ? -1.185 26.031 -0.357 1.00 50.56 177 ALA A O 1
ATOM 1356 N N . PRO A 1 178 ? 0.475 25.457 -1.766 1.00 39.91 178 PRO A N 1
ATOM 1357 C CA . PRO A 1 178 ? 1.336 24.955 -0.705 1.00 39.91 178 PRO A CA 1
ATOM 1358 C C . PRO A 1 178 ? 1.651 26.078 0.288 1.00 39.91 178 PRO A C 1
ATOM 1360 O O . PRO A 1 178 ? 2.200 27.128 -0.063 1.00 39.91 178 PRO A O 1
ATOM 1363 N N . ARG A 1 179 ? 1.291 25.848 1.553 1.00 39.53 179 ARG A N 1
ATOM 1364 C CA . ARG A 1 179 ? 1.597 26.735 2.673 1.00 39.53 179 ARG A CA 1
ATOM 1365 C C . ARG A 1 179 ? 3.103 26.682 2.921 1.00 39.53 179 ARG A C 1
ATOM 1367 O O . ARG A 1 179 ? 3.601 25.747 3.537 1.00 39.53 179 ARG A O 1
ATOM 1374 N N . ARG A 1 180 ? 3.834 27.687 2.431 1.00 47.50 180 ARG A N 1
ATOM 1375 C CA . ARG A 1 180 ? 5.243 27.906 2.788 1.00 47.50 180 ARG A CA 1
ATOM 1376 C C . ARG A 1 180 ? 5.333 28.082 4.307 1.00 47.50 180 ARG A C 1
ATOM 1378 O O . ARG A 1 180 ? 4.830 29.073 4.836 1.00 47.50 180 ARG A O 1
ATOM 1385 N N . SER A 1 181 ? 5.936 27.127 5.007 1.00 53.25 181 SER A N 1
ATOM 1386 C CA . SER A 1 181 ? 6.317 27.300 6.407 1.00 53.25 181 SER A CA 1
ATOM 1387 C C . SER A 1 181 ? 7.510 28.265 6.479 1.00 53.25 181 SER A C 1
ATOM 1389 O O . SER A 1 181 ? 8.436 28.162 5.669 1.00 53.25 181 SER A O 1
ATOM 1391 N N . PRO A 1 182 ? 7.508 29.253 7.390 1.00 51.22 182 PRO A N 1
ATOM 1392 C CA . PRO A 1 182 ? 8.679 30.089 7.595 1.00 51.22 182 PRO A CA 1
ATOM 1393 C C . PRO A 1 182 ? 9.757 29.277 8.324 1.00 51.22 182 PRO A C 1
ATOM 1395 O O . PRO A 1 182 ? 9.451 28.454 9.184 1.00 51.22 182 PRO A O 1
ATOM 1398 N N . LEU A 1 183 ? 11.016 29.515 7.951 1.00 59.34 183 LEU A N 1
ATOM 1399 C CA . LEU A 1 183 ? 12.233 28.925 8.513 1.00 59.34 183 LEU A CA 1
ATOM 1400 C C . LEU A 1 183 ? 12.179 28.814 10.052 1.00 59.34 183 LEU A C 1
ATOM 1402 O O . LEU A 1 183 ? 12.482 29.768 10.762 1.00 59.34 183 LEU A O 1
ATOM 1406 N N . GLY A 1 184 ? 11.855 27.622 10.557 1.00 62.00 184 GLY A N 1
ATOM 1407 C CA . GLY A 1 184 ? 11.896 27.280 11.983 1.00 62.00 184 GLY A CA 1
ATOM 1408 C C . GLY A 1 184 ? 13.187 26.585 12.434 1.00 62.00 184 GLY A C 1
ATOM 1409 O O . GLY A 1 184 ? 13.316 26.253 13.605 1.00 62.00 184 GLY A O 1
ATOM 1410 N N . CYS A 1 185 ? 14.157 26.354 11.539 1.00 59.53 185 CYS A N 1
ATOM 1411 C CA . CYS A 1 185 ? 15.340 25.531 11.845 1.00 59.53 185 CYS A CA 1
ATOM 1412 C C . CYS A 1 185 ? 16.600 26.330 12.245 1.00 59.53 185 CYS A C 1
ATOM 1414 O O . CYS A 1 185 ? 17.579 25.761 12.725 1.00 59.53 185 CYS A O 1
ATOM 1416 N N . LEU A 1 186 ? 16.585 27.658 12.088 1.00 68.75 186 LEU A N 1
ATOM 1417 C CA . LEU A 1 186 ? 17.709 28.538 12.439 1.00 68.75 186 LEU A CA 1
ATOM 1418 C C . LEU A 1 186 ? 18.068 28.560 13.943 1.00 68.75 186 LEU A C 1
ATOM 1420 O O . LEU A 1 186 ? 19.260 28.474 14.249 1.00 68.75 186 LEU A O 1
ATOM 1424 N N . PRO A 1 187 ? 17.115 28.624 14.899 1.00 72.62 187 PRO A N 1
ATOM 1425 C CA . PRO A 1 187 ? 17.478 28.659 16.317 1.00 72.62 187 PRO A CA 1
ATOM 1426 C C . PRO A 1 187 ? 18.013 27.312 16.829 1.00 72.62 187 PRO A C 1
ATOM 1428 O O . PRO A 1 187 ? 18.875 27.299 17.708 1.00 72.62 187 PRO A O 1
ATOM 1431 N N . SER A 1 188 ? 17.565 26.188 16.254 1.00 76.88 188 SER A N 1
ATOM 1432 C CA . SER A 1 188 ? 18.034 24.843 16.624 1.00 76.88 188 SER A CA 1
ATOM 1433 C C . SER A 1 188 ? 19.474 24.585 16.156 1.00 76.88 188 SER A C 1
ATOM 1435 O O . SER A 1 188 ? 20.292 24.053 16.905 1.00 76.88 188 SER A O 1
ATOM 1437 N N . LEU A 1 189 ? 19.834 25.060 14.958 1.00 83.56 189 LEU A N 1
ATOM 1438 C CA . LEU A 1 189 ? 21.203 24.937 14.451 1.00 83.56 189 LEU A CA 1
ATOM 1439 C C . LEU A 1 189 ? 22.200 25.785 15.263 1.00 83.56 189 LEU A C 1
ATOM 1441 O O . LEU A 1 189 ? 23.301 25.328 15.565 1.00 83.56 189 LEU A O 1
ATOM 1445 N N . LEU A 1 190 ? 21.807 27.002 15.661 1.00 87.06 190 LEU A N 1
ATOM 1446 C CA . LEU A 1 190 ? 22.646 27.884 16.482 1.00 87.06 190 LEU A CA 1
ATOM 1447 C C . LEU A 1 190 ? 22.884 27.325 17.891 1.00 87.06 190 LEU A C 1
ATOM 1449 O O . LEU A 1 190 ? 23.996 27.426 18.409 1.00 87.06 190 LEU A O 1
ATOM 1453 N N . THR A 1 191 ? 21.871 26.704 18.501 1.00 86.44 191 THR A N 1
ATOM 1454 C CA . THR A 1 191 ? 22.020 26.061 19.817 1.00 86.44 191 THR A CA 1
ATOM 1455 C C . THR A 1 191 ? 22.927 24.837 19.750 1.00 86.44 191 THR A C 1
ATOM 1457 O O . THR A 1 191 ? 23.785 24.680 20.619 1.00 86.44 191 THR A O 1
ATOM 1460 N N . LEU A 1 192 ? 22.819 24.019 18.698 1.00 90.94 192 LEU A N 1
ATOM 1461 C CA . LEU A 1 192 ? 23.709 22.873 18.503 1.00 90.94 192 LEU A CA 1
ATOM 1462 C C . LEU A 1 192 ? 25.174 23.306 18.315 1.00 90.94 192 LEU A C 1
ATOM 1464 O O . LEU A 1 192 ? 26.066 22.736 18.946 1.00 90.94 192 LEU A O 1
ATOM 1468 N N . LEU A 1 193 ? 25.430 24.344 17.506 1.00 91.88 193 LEU A N 1
ATOM 1469 C CA . LEU A 1 193 ? 26.783 24.886 17.332 1.00 91.88 193 LEU A CA 1
ATOM 1470 C C . LEU A 1 193 ? 27.357 25.443 18.640 1.00 91.88 193 LEU A C 1
ATOM 1472 O O . LEU A 1 193 ? 28.532 25.221 18.935 1.00 91.88 193 LEU A O 1
ATOM 1476 N N . ALA A 1 194 ? 26.544 26.143 19.435 1.00 92.56 194 ALA A N 1
ATOM 1477 C CA . ALA A 1 194 ? 26.979 26.671 20.724 1.00 92.56 194 ALA A CA 1
ATOM 1478 C C . ALA A 1 194 ? 27.350 25.545 21.704 1.00 92.56 194 ALA A C 1
ATOM 1480 O O . ALA A 1 194 ? 28.372 25.641 22.387 1.00 92.56 194 ALA A O 1
ATOM 1481 N N . LEU A 1 195 ? 26.570 24.458 21.734 1.00 93.69 195 LEU A N 1
ATOM 1482 C CA . LEU A 1 195 ? 26.830 23.307 22.601 1.00 93.69 195 LEU A CA 1
ATOM 1483 C C . LEU A 1 195 ? 28.118 22.573 22.203 1.00 93.69 195 LEU A C 1
ATOM 1485 O O . LEU A 1 195 ? 28.941 22.250 23.060 1.00 93.69 195 LEU A O 1
ATOM 1489 N N . LEU A 1 196 ? 28.323 22.364 20.899 1.00 93.75 196 LEU A N 1
ATOM 1490 C CA . LEU A 1 196 ? 29.544 21.762 20.357 1.00 93.75 196 LEU A CA 1
ATOM 1491 C C . LEU A 1 196 ? 30.776 22.632 20.622 1.00 93.75 196 LEU A C 1
ATOM 1493 O O . LEU A 1 196 ? 31.829 22.105 20.983 1.00 93.75 196 LEU A O 1
ATOM 1497 N N . GLY A 1 197 ? 30.649 23.955 20.492 1.00 92.69 197 GLY A N 1
ATOM 1498 C CA . GLY A 1 197 ? 31.721 24.902 20.795 1.00 92.69 197 GLY A CA 1
ATOM 1499 C C . GLY A 1 197 ? 32.119 24.882 22.272 1.00 92.69 197 GLY A C 1
ATOM 1500 O O . GLY A 1 197 ? 33.301 24.750 22.589 1.00 92.69 197 GLY A O 1
ATOM 1501 N N . LEU A 1 198 ? 31.139 24.938 23.180 1.00 93.00 198 LEU A N 1
ATOM 1502 C CA . LEU A 1 198 ? 31.374 24.862 24.626 1.00 93.00 198 LEU A CA 1
ATOM 1503 C C . LEU A 1 198 ? 31.956 23.509 25.048 1.00 93.00 198 LEU A C 1
ATOM 1505 O O . LEU A 1 198 ? 32.910 23.477 25.825 1.00 93.00 198 LEU A O 1
ATOM 1509 N N . GLY A 1 199 ? 31.436 22.405 24.506 1.00 91.94 199 GLY A N 1
ATOM 1510 C CA . GLY A 1 199 ? 31.960 21.063 24.767 1.00 91.94 199 GLY A CA 1
ATOM 1511 C C . GLY A 1 199 ? 33.403 20.897 24.284 1.00 91.94 199 GLY A C 1
ATOM 1512 O O . GLY A 1 199 ? 34.248 20.388 25.019 1.00 91.94 199 GLY A O 1
ATOM 1513 N N . SER A 1 200 ? 33.715 21.407 23.090 1.00 85.31 200 SER A N 1
ATOM 1514 C CA . SER A 1 200 ? 35.073 21.369 22.531 1.00 85.31 200 SER A CA 1
ATOM 1515 C C . SER A 1 200 ? 36.049 22.231 23.336 1.00 85.31 200 SER A C 1
ATOM 1517 O O . SER A 1 200 ? 37.177 21.809 23.588 1.00 85.31 200 SER A O 1
ATOM 1519 N N . LEU A 1 201 ? 35.616 23.411 23.794 1.00 88.69 201 LEU A N 1
ATOM 1520 C CA . LEU A 1 201 ? 36.426 24.283 24.645 1.00 88.69 201 LEU A CA 1
ATOM 1521 C C . LEU A 1 201 ? 36.692 23.642 26.012 1.00 88.69 201 LEU A C 1
ATOM 1523 O O . LEU A 1 201 ? 37.824 23.668 26.491 1.00 88.69 201 LEU A O 1
ATOM 1527 N N . LEU A 1 202 ? 35.677 23.029 26.626 1.00 88.88 202 LEU A N 1
ATOM 1528 C CA . LEU A 1 202 ? 35.825 22.338 27.905 1.00 88.88 202 LEU A CA 1
ATOM 1529 C C . LEU A 1 202 ? 36.790 21.150 27.786 1.00 88.88 202 LEU A C 1
ATOM 1531 O O . LEU A 1 202 ? 37.676 20.996 28.625 1.00 88.88 202 LEU A O 1
ATOM 1535 N N . LEU A 1 203 ? 36.681 20.365 26.709 1.00 85.62 203 LEU A N 1
ATOM 1536 C CA . LEU A 1 203 ? 37.591 19.253 26.430 1.00 85.62 203 LEU A CA 1
ATOM 1537 C C . LEU A 1 203 ? 39.032 19.738 26.202 1.00 85.62 203 LEU A C 1
ATOM 1539 O O . LEU A 1 203 ? 39.967 19.169 26.764 1.00 85.62 203 LEU A O 1
ATOM 1543 N N . TYR A 1 204 ? 39.219 20.829 25.453 1.00 84.81 204 TYR A N 1
ATOM 1544 C CA . TYR A 1 204 ? 40.528 21.464 25.270 1.00 84.81 204 TYR A CA 1
ATOM 1545 C C . TYR A 1 204 ? 41.124 21.966 26.593 1.00 84.81 204 TYR A C 1
ATOM 1547 O O . TYR A 1 204 ? 42.345 21.963 26.778 1.00 84.81 204 TYR A O 1
ATOM 1555 N N . LEU A 1 205 ? 40.286 22.400 27.540 1.00 87.00 205 LEU A N 1
ATOM 1556 C CA . LEU A 1 205 ? 40.772 22.842 28.839 1.00 87.00 205 LEU A CA 1
ATOM 1557 C C . LEU A 1 205 ? 41.120 21.686 29.789 1.00 87.00 205 LEU A C 1
ATOM 1559 O O . LEU A 1 205 ? 42.040 21.831 30.593 1.00 87.00 205 LEU A O 1
ATOM 1563 N N . LEU A 1 206 ? 40.417 20.559 29.695 1.00 86.25 206 LEU A N 1
ATOM 1564 C CA . LEU A 1 206 ? 40.579 19.436 30.618 1.00 86.25 206 LEU A CA 1
ATOM 1565 C C . LEU A 1 206 ? 41.655 18.433 30.175 1.00 86.25 206 LEU A C 1
ATOM 1567 O O . LEU A 1 206 ? 42.205 17.726 31.015 1.00 86.25 206 LEU A O 1
ATOM 1571 N N . VAL A 1 207 ? 41.982 18.386 28.877 1.00 85.62 207 VAL A N 1
ATOM 1572 C CA . VAL A 1 207 ? 42.936 17.421 28.309 1.00 85.62 207 VAL A CA 1
ATOM 1573 C C . VAL A 1 207 ? 44.274 18.105 27.971 1.00 85.62 207 VAL A C 1
ATOM 1575 O O . VAL A 1 207 ? 44.391 18.763 26.932 1.00 85.62 207 VAL A O 1
ATOM 1578 N N . PRO A 1 208 ? 45.324 17.949 28.803 1.00 74.81 208 PRO A N 1
ATOM 1579 C CA . PRO A 1 208 ? 46.615 18.611 28.592 1.00 74.81 208 PRO A CA 1
ATOM 1580 C C . PRO A 1 208 ? 47.355 18.143 27.325 1.00 74.81 208 PRO A C 1
ATOM 1582 O O . PRO A 1 208 ? 48.110 18.922 26.745 1.00 74.81 208 PRO A O 1
ATOM 1585 N N . GLU A 1 209 ? 47.097 16.927 26.834 1.00 73.38 209 GLU A N 1
ATOM 1586 C CA . GLU A 1 209 ? 47.710 16.416 25.597 1.00 73.38 209 GLU A CA 1
ATOM 1587 C C . GLU A 1 209 ? 47.225 17.128 24.324 1.00 73.38 209 GLU A C 1
ATOM 1589 O O . GLU A 1 209 ? 47.993 17.313 23.378 1.00 73.38 209 GLU A O 1
ATOM 1594 N N . LEU A 1 210 ? 45.965 17.578 24.295 1.00 68.50 210 LEU A N 1
ATOM 1595 C CA . LEU A 1 210 ? 45.414 18.330 23.162 1.00 68.50 210 LEU A CA 1
ATOM 1596 C C . LEU A 1 210 ? 46.018 19.737 23.084 1.00 68.50 210 LEU A C 1
ATOM 1598 O O . LEU A 1 210 ? 46.304 20.219 21.990 1.00 68.50 210 LEU A O 1
ATOM 1602 N N . ARG A 1 211 ? 46.300 20.366 24.232 1.00 67.38 211 ARG A N 1
ATOM 1603 C CA . ARG A 1 211 ? 46.990 21.667 24.297 1.00 67.38 211 ARG A CA 1
ATOM 1604 C C . ARG A 1 211 ? 48.422 21.589 23.762 1.00 67.38 211 ARG A C 1
ATOM 1606 O O . ARG A 1 211 ? 48.881 22.522 23.111 1.00 67.38 211 ARG A O 1
ATOM 1613 N N . ALA A 1 212 ? 49.112 20.471 23.996 1.00 66.06 212 ALA A N 1
ATOM 1614 C CA . ALA A 1 212 ? 50.487 20.269 23.539 1.00 66.06 212 ALA A CA 1
ATOM 1615 C C . ALA A 1 212 ? 50.604 20.122 22.009 1.00 66.06 212 ALA A C 1
ATOM 1617 O O . ALA A 1 212 ? 51.599 20.557 21.436 1.00 66.06 212 ALA A O 1
ATOM 1618 N N . ARG A 1 213 ? 49.588 19.572 21.323 1.00 66.31 213 ARG A N 1
ATOM 1619 C CA . ARG A 1 213 ? 49.593 19.453 19.849 1.00 66.31 213 ARG A CA 1
ATOM 1620 C C . ARG A 1 213 ? 49.405 20.777 19.108 1.00 66.31 213 ARG A C 1
ATOM 1622 O O . ARG A 1 213 ? 49.830 20.874 17.962 1.00 66.31 213 ARG A O 1
ATOM 1629 N N . PHE A 1 214 ? 48.766 21.769 19.727 1.00 64.31 214 PHE A N 1
ATOM 1630 C CA . PHE A 1 214 ? 48.423 23.037 19.068 1.00 64.31 214 PHE A CA 1
ATOM 1631 C C . PHE A 1 214 ? 49.395 24.192 19.357 1.00 64.31 214 PHE A C 1
ATOM 1633 O O . PHE A 1 214 ? 49.220 25.271 18.797 1.00 64.31 214 PHE A O 1
ATOM 1640 N N . ASN A 1 215 ? 50.450 23.968 20.149 1.00 61.19 215 ASN A N 1
ATOM 1641 C CA . ASN A 1 215 ? 51.549 24.923 20.327 1.00 61.19 215 ASN A CA 1
ATOM 1642 C C . ASN A 1 215 ? 52.812 24.424 19.600 1.00 61.19 215 ASN A C 1
ATOM 1644 O O . ASN A 1 215 ? 53.559 23.626 20.169 1.00 61.19 215 ASN A O 1
ATOM 1648 N N . PRO A 1 216 ? 53.096 24.868 18.361 1.00 53.53 216 PRO A N 1
ATOM 1649 C CA . PRO A 1 216 ? 54.323 24.490 17.680 1.00 53.53 216 PRO A CA 1
ATOM 1650 C C . PRO A 1 216 ? 55.482 25.369 18.171 1.00 53.53 216 PRO A C 1
ATOM 1652 O O . PRO A 1 216 ? 55.513 26.573 17.927 1.00 53.53 216 PRO A O 1
ATOM 1655 N N . ILE A 1 217 ? 56.464 24.762 18.835 1.00 46.19 217 ILE A N 1
ATOM 1656 C CA . ILE A 1 217 ? 57.792 25.353 19.039 1.00 46.19 217 ILE A CA 1
ATOM 1657 C C . ILE A 1 217 ? 58.721 24.757 17.962 1.00 46.19 217 ILE A C 1
ATOM 1659 O O . ILE A 1 217 ? 59.039 23.573 18.004 1.00 46.19 217 ILE A O 1
ATOM 1663 N N . LEU A 1 218 ? 59.128 25.568 16.977 1.00 48.22 218 LEU A N 1
ATOM 1664 C CA . LEU A 1 218 ? 60.343 25.363 16.150 1.00 48.22 218 LEU A CA 1
ATOM 1665 C C . LEU A 1 218 ? 61.588 25.701 17.007 1.00 48.22 218 LEU A C 1
ATOM 1667 O O . LEU A 1 218 ? 61.396 26.520 17.911 1.00 48.22 218 LEU A O 1
ATOM 1671 N N . PRO A 1 219 ? 62.849 25.227 16.767 1.00 49.69 219 PRO A N 1
ATOM 1672 C CA . PRO A 1 219 ? 63.553 24.985 15.471 1.00 49.69 219 PRO A CA 1
ATOM 1673 C C . PRO A 1 219 ? 64.673 23.870 15.580 1.00 49.69 219 PRO A C 1
ATOM 1675 O O . PRO A 1 219 ? 64.501 22.996 16.427 1.00 49.69 219 PRO A O 1
ATOM 1678 N N . PRO A 1 220 ? 65.868 23.876 14.908 1.00 46.09 220 PRO A N 1
ATOM 1679 C CA . PRO A 1 220 ? 66.309 24.285 13.556 1.00 46.09 220 PRO A CA 1
ATOM 1680 C C . PRO A 1 220 ? 67.023 23.168 12.723 1.00 46.09 220 PRO A C 1
ATOM 1682 O O . PRO A 1 220 ? 67.357 22.086 13.195 1.00 46.09 220 PRO A O 1
ATOM 1685 N N . ILE A 1 221 ? 67.298 23.511 11.458 1.00 48.16 221 ILE A N 1
ATOM 1686 C CA . ILE A 1 221 ? 67.998 22.788 10.372 1.00 48.16 221 ILE A CA 1
ATOM 1687 C C . ILE A 1 221 ? 69.534 22.779 10.547 1.00 48.16 221 ILE A C 1
ATOM 1689 O O . ILE A 1 221 ? 70.088 23.785 10.986 1.00 48.16 221 ILE A O 1
ATOM 1693 N N . SER A 1 222 ? 70.240 21.725 10.094 1.00 35.47 222 SER A N 1
ATOM 1694 C CA . SER A 1 222 ? 71.672 21.772 9.704 1.00 35.47 222 SER A CA 1
ATOM 1695 C C . SER A 1 222 ? 72.082 20.629 8.741 1.00 35.47 222 SER A C 1
ATOM 1697 O O . SER A 1 222 ? 71.993 19.455 9.080 1.00 35.47 222 SER A O 1
ATOM 1699 N N . LEU A 1 223 ? 72.569 21.000 7.552 1.00 35.34 223 LEU A N 1
ATOM 1700 C CA . LEU A 1 223 ? 73.486 20.283 6.628 1.00 35.34 223 LEU A CA 1
ATOM 1701 C C . LEU A 1 223 ? 74.771 21.160 6.547 1.00 35.34 223 LEU A C 1
ATOM 1703 O O . LEU A 1 223 ? 74.615 22.340 6.885 1.00 35.34 223 LEU A O 1
ATOM 1707 N N . PRO A 1 224 ? 75.985 20.737 6.081 1.00 43.62 224 PRO A N 1
ATOM 1708 C CA . PRO A 1 224 ? 76.237 19.847 4.924 1.00 43.62 224 PRO A CA 1
ATOM 1709 C C . PRO A 1 224 ? 77.563 18.998 4.902 1.00 43.62 224 PRO A C 1
ATOM 1711 O O . PRO A 1 224 ? 78.409 19.065 5.785 1.00 43.62 224 PRO A O 1
ATOM 1714 N N . SER A 1 225 ? 77.738 18.267 3.781 1.00 34.88 225 SER A N 1
ATOM 1715 C CA . SER A 1 225 ? 78.951 18.061 2.931 1.00 34.88 225 SER A CA 1
ATOM 1716 C C . SER A 1 225 ? 80.128 17.096 3.254 1.00 34.88 225 SER A C 1
ATOM 1718 O O . SER A 1 225 ? 81.017 17.408 4.031 1.00 34.88 225 SER A O 1
ATOM 1720 N N . ILE A 1 226 ? 80.179 16.018 2.441 1.00 36.22 226 ILE A N 1
ATOM 1721 C CA . ILE A 1 226 ? 81.201 15.606 1.430 1.00 36.22 226 ILE A CA 1
ATOM 1722 C C . ILE A 1 226 ? 82.629 15.137 1.837 1.00 36.22 226 ILE A C 1
ATOM 1724 O O . ILE A 1 226 ? 83.432 15.881 2.384 1.00 36.22 226 ILE A O 1
ATOM 1728 N N . SER A 1 227 ? 82.971 13.966 1.259 1.00 34.00 227 SER A N 1
ATOM 1729 C CA . SER A 1 227 ? 84.252 13.460 0.693 1.00 34.00 227 SER A CA 1
ATOM 1730 C C . SER A 1 227 ? 85.085 12.379 1.410 1.00 34.00 227 SER A C 1
ATOM 1732 O O . SER A 1 227 ? 85.343 12.404 2.605 1.00 34.00 227 SER A O 1
ATOM 1734 N N . LEU A 1 228 ? 85.474 11.419 0.558 1.00 32.88 228 LEU A N 1
ATOM 1735 C CA . LEU A 1 228 ? 86.235 10.169 0.699 1.00 32.88 228 LEU A CA 1
ATOM 1736 C C . LEU A 1 228 ? 87.758 10.435 0.792 1.00 32.88 228 LEU A C 1
ATOM 1738 O O . LEU A 1 228 ? 88.205 11.461 0.277 1.00 32.88 228 LEU A O 1
ATOM 1742 N N . PRO A 1 229 ? 88.582 9.501 1.317 1.00 42.34 229 PRO A N 1
ATOM 1743 C CA . PRO A 1 229 ? 89.386 8.680 0.396 1.00 42.34 229 PRO A CA 1
ATOM 1744 C C . PRO A 1 229 ? 89.644 7.221 0.847 1.00 42.34 229 PRO A C 1
ATOM 1746 O O . PRO A 1 229 ? 89.152 6.742 1.862 1.00 42.34 229 PRO A O 1
ATOM 1749 N N . SER A 1 230 ? 90.383 6.526 -0.021 1.00 30.89 230 SER A N 1
ATOM 1750 C CA . SER A 1 230 ? 90.503 5.084 -0.265 1.00 30.89 230 SER A CA 1
ATOM 1751 C C . SER A 1 230 ? 91.724 4.401 0.398 1.00 30.89 230 SER A C 1
ATOM 1753 O O . SER A 1 230 ? 92.698 5.076 0.717 1.00 30.89 230 SER A O 1
ATOM 1755 N N . ALA A 1 231 ? 91.670 3.054 0.437 1.00 35.50 231 ALA A N 1
ATOM 1756 C CA . ALA A 1 231 ? 92.746 2.037 0.536 1.00 35.50 231 ALA A CA 1
ATOM 1757 C C . ALA A 1 231 ? 93.210 1.479 1.921 1.00 35.50 231 ALA A C 1
ATOM 1759 O O . ALA A 1 231 ? 94.111 2.023 2.543 1.00 35.50 231 ALA A O 1
ATOM 1760 N N . SER A 1 232 ? 92.598 0.341 2.327 1.00 35.56 232 SER A N 1
ATOM 1761 C CA . SER A 1 232 ? 93.138 -1.036 2.595 1.00 35.56 232 SER A CA 1
ATOM 1762 C C . SER A 1 232 ? 94.519 -1.295 3.269 1.00 35.56 232 SER A C 1
ATOM 1764 O O . SER A 1 232 ? 95.419 -0.487 3.081 1.00 35.56 232 SER A O 1
ATOM 1766 N N . PRO A 1 233 ? 94.837 -2.526 3.784 1.00 49.34 233 PRO A N 1
ATOM 1767 C CA . PRO A 1 233 ? 94.033 -3.618 4.405 1.00 49.34 233 PRO A CA 1
ATOM 1768 C C . PRO A 1 233 ? 94.712 -4.345 5.634 1.00 49.34 233 PRO A C 1
ATOM 1770 O O . PRO A 1 233 ? 95.805 -3.974 6.046 1.00 49.34 233 PRO A O 1
ATOM 1773 N N . VAL A 1 234 ? 94.098 -5.462 6.109 1.00 36.03 234 VAL A N 1
ATOM 1774 C CA . VAL A 1 234 ? 94.607 -6.599 6.964 1.00 36.03 234 VAL A CA 1
ATOM 1775 C C . VAL A 1 234 ? 94.324 -6.492 8.491 1.00 36.03 234 VAL A C 1
ATOM 1777 O O . VAL A 1 234 ? 95.024 -5.773 9.185 1.00 36.03 234 VAL A O 1
ATOM 1780 N N . ALA A 1 235 ? 93.205 -7.014 9.041 1.00 37.56 235 ALA A N 1
ATOM 1781 C CA . ALA A 1 235 ? 92.841 -8.398 9.485 1.00 37.56 235 ALA A CA 1
ATOM 1782 C C . ALA A 1 235 ? 93.257 -8.750 10.947 1.00 37.56 235 ALA A C 1
ATOM 1784 O O . ALA A 1 235 ? 94.289 -8.255 11.385 1.00 37.56 235 ALA A O 1
ATOM 1785 N N . PRO A 1 236 ? 92.607 -9.696 11.674 1.00 45.97 236 PRO A N 1
ATOM 1786 C CA . PRO A 1 236 ? 91.203 -10.145 11.686 1.00 45.97 236 PRO A CA 1
ATOM 1787 C C . PRO A 1 236 ? 90.564 -10.175 13.113 1.00 45.97 236 PRO A C 1
ATOM 1789 O O . PRO A 1 236 ? 91.233 -9.927 14.111 1.00 45.97 236 PRO A O 1
ATOM 1792 N N . ALA A 1 237 ? 89.290 -10.601 13.165 1.00 30.58 237 ALA A N 1
ATOM 1793 C CA . ALA A 1 237 ? 88.556 -11.264 14.267 1.00 30.58 237 ALA A CA 1
ATOM 1794 C C . ALA A 1 237 ? 87.367 -10.510 14.919 1.00 30.58 237 ALA A C 1
ATOM 1796 O O . ALA A 1 237 ? 87.521 -9.459 15.531 1.00 30.58 237 ALA A O 1
ATOM 1797 N N . ASN A 1 238 ? 86.219 -11.208 14.869 1.00 37.78 238 ASN A N 1
ATOM 1798 C CA . ASN A 1 238 ? 85.005 -11.154 15.707 1.00 37.78 238 ASN A CA 1
ATOM 1799 C C . ASN A 1 238 ? 83.817 -10.252 15.283 1.00 37.78 238 ASN A C 1
ATOM 1801 O O . ASN A 1 238 ? 83.807 -9.061 15.552 1.00 37.78 238 ASN A O 1
ATOM 1805 N N . SER A 1 239 ? 82.798 -10.926 14.704 1.00 40.34 239 SER A N 1
ATOM 1806 C CA . SER A 1 239 ? 81.320 -10.816 14.867 1.00 40.34 239 SER A CA 1
ATOM 1807 C C . SER A 1 239 ? 80.632 -9.434 14.836 1.00 40.34 239 SER A C 1
ATOM 1809 O O . SER A 1 239 ? 81.035 -8.552 15.588 1.00 40.34 239 SER A O 1
ATOM 1811 N N . PRO A 1 240 ? 79.514 -9.243 14.083 1.00 39.44 240 PRO A N 1
ATOM 1812 C CA . PRO A 1 240 ? 78.226 -9.912 14.367 1.00 39.44 240 PRO A CA 1
ATOM 1813 C C . PRO A 1 240 ? 77.342 -10.263 13.130 1.00 39.44 240 PRO 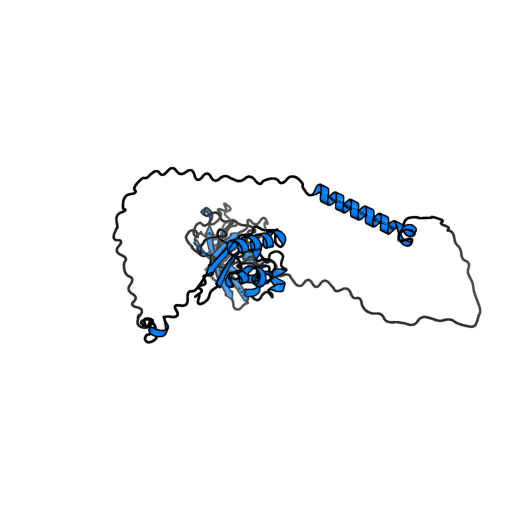A C 1
ATOM 1815 O O . PRO A 1 240 ? 77.659 -9.943 11.990 1.00 39.44 240 PRO A O 1
ATOM 1818 N N . ALA A 1 241 ? 76.222 -10.954 13.379 1.00 40.34 241 ALA A N 1
ATOM 1819 C CA . ALA A 1 241 ? 75.105 -11.246 12.454 1.00 40.34 241 ALA A CA 1
ATOM 1820 C C . ALA A 1 241 ? 74.219 -9.982 12.202 1.00 40.34 241 ALA A C 1
ATOM 1822 O O . ALA A 1 241 ? 74.478 -8.984 12.876 1.00 40.34 241 ALA A O 1
ATOM 1823 N N . PRO A 1 242 ? 73.146 -9.972 11.359 1.00 45.44 242 PRO A N 1
ATOM 1824 C CA . PRO A 1 242 ? 72.486 -11.098 10.678 1.00 45.44 242 PRO A CA 1
ATOM 1825 C C . PRO A 1 242 ? 72.065 -10.860 9.205 1.00 45.44 242 PRO A C 1
ATOM 1827 O O . PRO A 1 242 ? 71.803 -9.746 8.768 1.00 45.44 242 PRO A O 1
ATOM 1830 N N . ASN A 1 243 ? 71.894 -11.950 8.452 1.00 27.42 243 ASN A N 1
ATOM 1831 C CA . ASN A 1 243 ? 70.937 -12.009 7.345 1.00 27.42 243 ASN A CA 1
ATOM 1832 C C . ASN A 1 243 ? 70.495 -13.466 7.151 1.00 27.42 243 ASN A C 1
ATOM 1834 O O . ASN A 1 243 ? 71.240 -14.294 6.637 1.00 27.42 243 ASN A O 1
ATOM 1838 N N . ALA A 1 244 ? 69.278 -13.760 7.596 1.00 32.50 244 ALA A N 1
ATOM 1839 C CA . ALA A 1 244 ? 68.475 -14.905 7.186 1.00 32.50 244 ALA A CA 1
ATOM 1840 C C . ALA A 1 244 ? 67.042 -14.366 7.082 1.00 32.50 244 ALA A C 1
ATOM 1842 O O . ALA A 1 244 ? 66.517 -13.792 8.031 1.00 32.50 244 ALA A O 1
ATOM 1843 N N . THR A 1 245 ? 66.501 -14.258 5.873 1.00 33.16 245 THR A N 1
ATOM 1844 C CA . THR A 1 245 ? 65.543 -15.244 5.354 1.00 33.16 245 THR A CA 1
ATOM 1845 C C . THR A 1 245 ? 64.375 -15.450 6.321 1.00 33.16 245 THR A C 1
ATOM 1847 O O . THR A 1 245 ? 64.383 -16.355 7.146 1.00 33.16 245 THR A O 1
ATOM 1850 N N . ALA A 1 246 ? 63.347 -14.615 6.190 1.00 33.34 246 ALA A N 1
ATOM 1851 C CA . ALA A 1 246 ? 62.023 -14.919 6.707 1.00 33.34 246 ALA A CA 1
ATOM 1852 C C . ALA A 1 246 ? 60.987 -14.508 5.660 1.00 33.34 246 ALA A C 1
ATOM 1854 O O . ALA A 1 246 ? 60.823 -13.343 5.306 1.00 33.34 246 ALA A O 1
ATOM 1855 N N . SER A 1 247 ? 60.352 -15.542 5.133 1.00 32.38 247 SER A N 1
ATOM 1856 C CA . SER A 1 247 ? 59.183 -15.564 4.275 1.00 32.38 247 SER A CA 1
ATOM 1857 C C . SER A 1 247 ? 58.009 -14.790 4.874 1.00 32.38 247 SER A C 1
ATOM 1859 O O . SER A 1 247 ? 57.535 -15.147 5.951 1.00 32.38 247 SER A O 1
ATOM 1861 N N . ILE A 1 248 ? 57.475 -13.821 4.130 1.00 32.28 248 ILE A N 1
ATOM 1862 C CA . ILE A 1 248 ? 56.106 -13.329 4.309 1.00 32.28 248 ILE A CA 1
ATOM 1863 C C . ILE A 1 248 ? 55.474 -13.192 2.918 1.00 32.28 248 ILE A C 1
ATOM 1865 O O . ILE A 1 248 ? 55.835 -12.327 2.126 1.00 32.28 248 ILE A O 1
ATOM 1869 N N . SER A 1 249 ? 54.542 -14.096 2.630 1.00 34.59 249 SER A N 1
ATOM 1870 C CA . SER A 1 249 ? 53.367 -13.837 1.788 1.00 34.59 249 SER A CA 1
ATOM 1871 C C . SER A 1 249 ? 52.226 -13.382 2.727 1.00 34.59 249 SER A C 1
ATOM 1873 O O . SER A 1 249 ? 52.326 -13.689 3.917 1.00 34.59 249 SER A O 1
ATOM 1875 N N . PRO A 1 250 ? 51.131 -12.737 2.270 1.00 39.59 250 PRO A N 1
ATOM 1876 C CA . PRO A 1 250 ? 50.720 -12.589 0.878 1.00 39.59 250 PRO A CA 1
ATOM 1877 C C . PRO A 1 250 ? 50.326 -11.159 0.465 1.00 39.59 250 PRO A C 1
ATOM 1879 O O . PRO A 1 250 ? 49.659 -10.421 1.183 1.00 39.59 250 PRO A O 1
ATOM 1882 N N . SER A 1 251 ? 50.644 -10.820 -0.779 1.00 35.56 251 SER A N 1
ATOM 1883 C CA . SER A 1 251 ? 49.780 -9.991 -1.616 1.00 35.56 251 SER A CA 1
ATOM 1884 C C . SER A 1 251 ? 50.032 -10.391 -3.062 1.00 35.56 251 SER A C 1
ATOM 1886 O O . SER A 1 251 ? 51.174 -10.338 -3.523 1.00 35.56 251 SER A O 1
ATOM 1888 N N . PRO A 1 252 ? 48.990 -10.833 -3.774 1.00 35.00 252 PRO A N 1
ATOM 1889 C CA . PRO A 1 252 ? 48.929 -10.505 -5.179 1.00 35.00 252 PRO A CA 1
ATOM 1890 C C . PRO A 1 252 ? 47.577 -9.882 -5.512 1.00 35.00 252 PRO A C 1
ATOM 1892 O O . PRO A 1 252 ? 46.518 -10.488 -5.361 1.00 35.00 252 PRO A O 1
ATOM 1895 N N . SER A 1 253 ? 47.674 -8.647 -5.993 1.00 33.94 253 SER A N 1
ATOM 1896 C CA . SER A 1 253 ? 46.921 -8.090 -7.110 1.00 33.94 253 SER A CA 1
ATOM 1897 C C . SER A 1 253 ? 45.958 -9.084 -7.764 1.00 33.94 253 SER A C 1
ATOM 1899 O O . SER A 1 253 ? 46.364 -9.940 -8.551 1.00 33.94 253 SER A O 1
ATOM 1901 N N . ALA A 1 254 ? 44.669 -8.938 -7.460 1.00 30.17 254 ALA A N 1
ATOM 1902 C CA . ALA A 1 254 ? 43.616 -9.579 -8.223 1.00 30.17 254 ALA A CA 1
ATOM 1903 C C . ALA A 1 254 ? 43.439 -8.806 -9.532 1.00 30.17 254 ALA A C 1
ATOM 1905 O O . ALA A 1 254 ? 42.922 -7.690 -9.572 1.00 30.17 254 ALA A O 1
ATOM 1906 N N . THR A 1 255 ? 43.928 -9.431 -10.595 1.00 29.47 255 THR A N 1
ATOM 1907 C CA . THR A 1 255 ? 43.648 -9.130 -11.989 1.00 29.47 255 THR A CA 1
ATOM 1908 C C . THR A 1 255 ? 42.152 -8.940 -12.207 1.00 29.47 255 THR A C 1
ATOM 1910 O O . THR A 1 255 ? 41.338 -9.811 -11.901 1.00 29.47 255 THR A O 1
ATOM 1913 N N . THR A 1 256 ? 41.823 -7.796 -12.790 1.00 32.22 256 THR A N 1
ATOM 1914 C CA . THR A 1 256 ? 40.541 -7.436 -13.383 1.00 32.22 256 THR A CA 1
ATOM 1915 C C . THR A 1 256 ? 40.086 -8.523 -14.362 1.00 32.22 256 THR A C 1
ATOM 1917 O O . THR A 1 256 ? 40.468 -8.527 -15.529 1.00 32.22 256 THR A O 1
ATOM 1920 N N . SER A 1 257 ? 39.269 -9.463 -13.889 1.00 28.31 257 SER A N 1
ATOM 1921 C CA . SER A 1 257 ? 38.513 -10.387 -14.732 1.00 28.31 257 SER A CA 1
ATOM 1922 C C . SER A 1 257 ? 37.129 -9.793 -14.962 1.00 28.31 257 SER A C 1
ATOM 1924 O O . SER A 1 257 ? 36.192 -10.041 -14.206 1.00 28.31 257 SER A O 1
ATOM 1926 N N . LEU A 1 258 ? 37.018 -8.982 -16.014 1.00 34.59 258 LEU A N 1
ATOM 1927 C CA . LEU A 1 258 ? 35.746 -8.588 -16.611 1.00 34.59 258 LEU A CA 1
ATOM 1928 C C . LEU A 1 258 ? 35.077 -9.836 -17.206 1.00 34.59 258 LEU A C 1
ATOM 1930 O O . LEU A 1 258 ? 35.369 -10.230 -18.332 1.00 34.59 258 LEU A O 1
ATOM 1934 N N . ALA A 1 259 ? 34.182 -10.453 -16.439 1.00 29.77 259 ALA A N 1
ATOM 1935 C CA . ALA A 1 259 ? 33.103 -11.274 -16.976 1.00 29.77 259 ALA A CA 1
ATOM 1936 C C . ALA A 1 259 ? 31.832 -10.402 -17.037 1.00 29.77 259 ALA A C 1
ATOM 1938 O O . ALA A 1 259 ? 31.600 -9.602 -16.127 1.00 29.77 259 ALA A O 1
ATOM 1939 N N . PRO A 1 260 ? 31.061 -10.475 -18.133 1.00 33.47 260 PRO A N 1
ATOM 1940 C CA . PRO A 1 260 ? 30.150 -9.416 -18.544 1.00 33.47 260 PRO A CA 1
ATOM 1941 C C . PRO A 1 260 ? 28.908 -9.331 -17.656 1.00 33.47 260 PRO A C 1
ATOM 1943 O O . PRO A 1 260 ? 28.245 -10.329 -17.380 1.00 33.47 260 PRO A O 1
ATOM 1946 N N . SER A 1 261 ? 28.574 -8.104 -17.268 1.00 28.94 261 SER A N 1
ATOM 1947 C CA . SER A 1 261 ? 27.271 -7.714 -16.734 1.00 28.94 261 SER A CA 1
ATOM 1948 C C . SER A 1 261 ? 26.147 -8.155 -17.686 1.00 28.94 261 SER A C 1
ATOM 1950 O O . SER A 1 261 ? 26.305 -7.987 -18.901 1.00 28.94 261 SER A O 1
ATOM 1952 N N . PRO A 1 262 ? 24.991 -8.640 -17.197 1.00 34.28 262 PRO A N 1
ATOM 1953 C CA . PRO A 1 262 ? 23.798 -8.719 -18.022 1.00 34.28 262 PRO A CA 1
ATOM 1954 C C . PRO A 1 262 ? 23.273 -7.289 -18.177 1.00 34.28 262 PRO A C 1
ATOM 1956 O O . PRO A 1 262 ? 22.506 -6.781 -17.364 1.00 34.28 262 PRO A O 1
ATOM 1959 N N . LEU A 1 263 ? 23.785 -6.595 -19.191 1.00 31.12 263 LEU A N 1
ATOM 1960 C CA . LEU A 1 263 ? 23.198 -5.355 -19.670 1.00 31.12 263 LEU A CA 1
ATOM 1961 C C . LEU A 1 263 ? 21.756 -5.642 -20.090 1.00 31.12 263 LEU A C 1
ATOM 1963 O O . LEU A 1 263 ? 21.528 -6.591 -20.836 1.00 31.12 263 LEU A O 1
ATOM 1967 N N . LEU A 1 264 ? 20.836 -4.810 -19.592 1.00 35.84 264 LEU A N 1
ATOM 1968 C CA . LEU A 1 264 ? 19.483 -4.555 -20.094 1.00 35.84 264 LEU A CA 1
ATOM 1969 C C . LEU A 1 264 ? 19.256 -5.123 -21.509 1.00 35.84 264 LEU A C 1
ATOM 1971 O O . LEU A 1 264 ? 19.513 -4.454 -22.510 1.00 35.84 264 LEU A O 1
ATOM 1975 N N . GLU A 1 265 ? 18.736 -6.346 -21.601 1.00 40.12 265 GLU A N 1
ATOM 1976 C CA . GLU A 1 265 ? 17.949 -6.734 -22.766 1.00 40.12 265 GLU A CA 1
ATOM 1977 C C . GLU A 1 265 ? 16.655 -5.911 -22.647 1.00 40.12 265 GLU A C 1
ATOM 1979 O O . GLU A 1 265 ? 15.946 -6.067 -21.647 1.00 40.12 265 GLU A O 1
ATOM 1984 N N . PRO A 1 266 ? 16.344 -4.987 -23.579 1.00 47.66 266 PRO A N 1
ATOM 1985 C CA . PRO A 1 266 ? 15.042 -4.342 -23.578 1.00 47.66 266 PRO A CA 1
ATOM 1986 C C . PRO A 1 266 ? 13.998 -5.457 -23.595 1.00 47.66 266 PRO A C 1
ATOM 1988 O O . PRO A 1 266 ? 14.109 -6.409 -24.369 1.00 47.66 266 PRO A O 1
ATOM 1991 N N . PHE A 1 267 ? 13.041 -5.379 -22.679 1.00 52.94 267 PHE A N 1
ATOM 1992 C CA . PHE A 1 267 ? 12.027 -6.399 -22.447 1.00 52.94 267 PHE A CA 1
ATOM 1993 C C . PHE A 1 267 ? 11.139 -6.505 -23.703 1.00 52.94 267 PHE A C 1
ATOM 1995 O O . PHE A 1 267 ? 10.147 -5.800 -23.862 1.00 52.94 267 PHE A O 1
ATOM 2002 N N . LEU A 1 268 ? 11.567 -7.319 -24.673 1.00 71.06 268 LEU A N 1
ATOM 2003 C CA . LEU A 1 268 ? 10.885 -7.560 -25.947 1.00 71.06 268 LEU A CA 1
ATOM 2004 C C . LEU A 1 268 ? 9.738 -8.550 -25.709 1.00 71.06 268 LEU A C 1
ATOM 2006 O O . LEU A 1 268 ? 9.790 -9.706 -26.138 1.00 71.06 268 LEU A O 1
ATOM 2010 N N . GLU A 1 269 ? 8.738 -8.108 -24.949 1.00 76.69 269 GLU A N 1
ATOM 2011 C CA . GLU A 1 269 ? 7.543 -8.889 -24.638 1.00 76.69 269 GLU A CA 1
ATOM 2012 C C . GLU A 1 269 ? 6.555 -8.904 -25.798 1.00 76.69 269 GLU A C 1
ATOM 2014 O O . GLU A 1 269 ? 6.485 -7.972 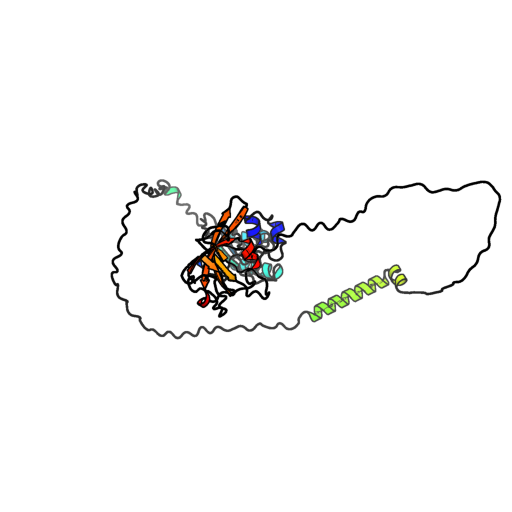-26.604 1.00 76.69 269 GLU A O 1
ATOM 2019 N N . VAL A 1 270 ? 5.759 -9.970 -25.873 1.00 80.38 270 VAL A N 1
ATOM 2020 C CA . VAL A 1 270 ? 4.636 -10.047 -26.808 1.00 80.38 270 VAL A CA 1
ATOM 2021 C C . VAL A 1 270 ? 3.624 -8.959 -26.444 1.00 80.38 270 VAL A C 1
ATOM 2023 O O . VAL A 1 270 ? 3.270 -8.804 -25.283 1.00 80.38 270 VAL A O 1
ATOM 2026 N N . GLY A 1 271 ? 3.196 -8.179 -27.432 1.00 76.69 271 GLY A N 1
ATOM 2027 C CA . GLY A 1 271 ? 2.353 -6.996 -27.259 1.00 76.69 271 GLY A CA 1
ATOM 2028 C C . GLY A 1 271 ? 3.129 -5.677 -27.221 1.00 76.69 271 GLY A C 1
ATOM 2029 O O . GLY A 1 271 ? 2.524 -4.626 -27.433 1.00 76.69 271 GLY A O 1
ATOM 2030 N N . SER A 1 272 ? 4.456 -5.706 -27.032 1.00 84.12 272 SER A N 1
ATOM 2031 C CA . SER A 1 272 ? 5.282 -4.493 -27.056 1.00 84.12 272 SER A CA 1
ATOM 2032 C C . SER A 1 272 ? 5.388 -3.895 -28.461 1.00 84.12 272 SER A C 1
ATOM 2034 O O . SER A 1 272 ? 5.361 -4.594 -29.480 1.00 84.12 272 SER A O 1
ATOM 2036 N N . PHE A 1 273 ? 5.525 -2.574 -28.514 1.00 85.75 273 PHE A N 1
ATOM 2037 C CA . PHE A 1 273 ? 5.710 -1.826 -29.749 1.00 85.75 273 PHE A CA 1
ATOM 2038 C C . PHE A 1 273 ? 7.118 -1.237 -29.803 1.00 85.75 273 PHE A C 1
ATOM 2040 O O . PHE A 1 273 ? 7.642 -0.734 -28.811 1.00 85.75 273 PHE A O 1
ATOM 2047 N N . LEU A 1 274 ? 7.718 -1.271 -30.986 1.00 86.25 274 LEU A N 1
ATOM 2048 C CA . LEU A 1 274 ? 9.108 -0.917 -31.232 1.00 86.25 274 LEU A CA 1
ATOM 2049 C C . LEU A 1 274 ? 9.171 0.099 -32.365 1.00 86.25 274 LEU A C 1
ATOM 2051 O O . LEU A 1 274 ? 8.480 -0.057 -33.370 1.00 86.25 274 LEU A O 1
ATOM 2055 N N . GLN A 1 275 ? 10.036 1.103 -32.244 1.00 85.19 275 GLN A N 1
ATOM 2056 C CA . GLN A 1 275 ? 10.386 1.971 -33.365 1.00 85.19 275 GLN A CA 1
ATOM 2057 C C . GLN A 1 275 ? 11.798 1.650 -33.847 1.00 85.19 275 GLN A C 1
ATOM 2059 O O . GLN A 1 275 ? 12.736 1.594 -33.049 1.00 85.19 275 GLN A O 1
ATOM 2064 N N . VAL A 1 276 ? 11.956 1.471 -35.158 1.00 82.88 276 VAL A N 1
ATOM 2065 C CA . VAL A 1 276 ? 13.275 1.315 -35.781 1.00 82.88 276 VAL A CA 1
ATOM 2066 C C . VAL A 1 276 ? 14.003 2.657 -35.728 1.00 82.88 276 VAL A C 1
ATOM 2068 O O . VAL A 1 276 ? 13.512 3.650 -36.267 1.00 82.88 276 VAL A O 1
ATOM 2071 N N . ALA A 1 277 ? 15.166 2.706 -35.082 1.00 75.06 277 ALA A N 1
ATOM 2072 C CA . ALA A 1 277 ? 15.923 3.939 -34.913 1.00 75.06 277 ALA A CA 1
ATOM 2073 C C . ALA A 1 277 ? 16.374 4.528 -36.268 1.00 75.06 277 ALA A C 1
ATOM 2075 O O . ALA A 1 277 ? 16.813 3.783 -37.151 1.00 75.06 277 ALA A O 1
ATOM 2076 N N . PRO A 1 278 ? 16.334 5.861 -36.451 1.00 64.88 278 PRO A N 1
ATOM 2077 C CA . PRO A 1 278 ? 17.010 6.514 -37.565 1.00 64.88 278 PRO A CA 1
ATOM 2078 C C . PRO A 1 278 ? 18.528 6.371 -37.379 1.00 64.88 278 PRO A C 1
ATOM 2080 O O . PRO A 1 278 ? 19.115 6.998 -36.502 1.00 64.88 278 PRO A O 1
ATOM 2083 N N . ARG A 1 279 ? 19.174 5.493 -38.157 1.00 62.56 279 ARG A N 1
ATOM 2084 C CA . ARG A 1 279 ? 20.616 5.227 -38.021 1.00 62.56 279 ARG A CA 1
ATOM 2085 C C . ARG A 1 279 ? 21.455 6.312 -38.701 1.00 62.56 279 ARG A C 1
ATOM 2087 O O . ARG A 1 279 ? 21.312 6.553 -39.895 1.00 62.56 279 ARG A O 1
ATOM 2094 N N . SER A 1 280 ? 22.366 6.915 -37.938 1.00 46.50 280 SER A N 1
ATOM 2095 C CA . SER A 1 280 ? 23.248 8.022 -38.347 1.00 46.50 280 SER A CA 1
ATOM 2096 C C . SER A 1 280 ? 24.583 7.585 -38.975 1.00 46.50 280 SER A C 1
ATOM 2098 O O . SER A 1 280 ? 25.517 8.383 -39.016 1.00 46.50 280 SER A O 1
ATOM 2100 N N . THR A 1 281 ? 24.731 6.333 -39.427 1.00 40.94 281 THR A N 1
ATOM 2101 C CA . THR A 1 281 ? 26.007 5.822 -39.965 1.00 40.94 281 THR A CA 1
ATOM 2102 C C . THR A 1 281 ? 25.853 5.221 -41.372 1.00 40.94 281 THR A C 1
ATOM 2104 O O . THR A 1 281 ? 24.929 4.445 -41.609 1.00 40.94 281 THR A O 1
ATOM 2107 N N . PRO A 1 282 ? 26.757 5.536 -42.322 1.00 43.81 282 PRO A N 1
ATOM 2108 C CA . PRO A 1 282 ? 26.596 5.196 -43.743 1.00 43.81 282 PRO A CA 1
ATOM 2109 C C . PRO A 1 282 ? 26.841 3.718 -44.116 1.00 43.81 282 PRO A C 1
ATOM 2111 O O . PRO A 1 282 ? 26.678 3.373 -45.279 1.00 43.81 282 PRO A O 1
ATOM 2114 N N . ASN A 1 283 ? 27.193 2.838 -43.166 1.00 45.12 283 ASN A N 1
ATOM 2115 C CA . ASN A 1 283 ? 27.568 1.433 -43.429 1.00 45.12 283 ASN A CA 1
ATOM 2116 C C . ASN A 1 283 ? 26.667 0.380 -42.746 1.00 45.12 283 ASN A C 1
ATOM 2118 O O . ASN A 1 283 ? 27.094 -0.754 -42.534 1.00 45.12 283 ASN A O 1
ATOM 2122 N N . SER A 1 284 ? 25.431 0.709 -42.361 1.00 53.28 284 SER A N 1
ATOM 2123 C CA . SER A 1 284 ? 24.540 -0.281 -41.736 1.00 53.28 284 SER A CA 1
ATOM 2124 C C . SER A 1 284 ? 23.793 -1.125 -42.773 1.00 53.28 284 SER A C 1
ATOM 2126 O O . SER A 1 284 ? 23.164 -0.572 -43.675 1.00 53.28 284 SER A O 1
ATOM 2128 N N . THR A 1 285 ? 23.802 -2.447 -42.605 1.00 61.94 285 THR A N 1
ATOM 2129 C CA . THR A 1 285 ? 23.029 -3.379 -43.434 1.00 61.94 285 THR A CA 1
ATOM 2130 C C . THR A 1 285 ? 21.517 -3.158 -43.254 1.00 61.94 285 THR A C 1
ATOM 2132 O O . THR A 1 285 ? 21.070 -2.874 -42.134 1.00 61.94 285 THR A O 1
ATOM 2135 N N . PRO A 1 286 ? 20.718 -3.255 -44.334 1.00 67.69 286 PRO A N 1
ATOM 2136 C CA . PRO A 1 286 ? 19.264 -3.158 -44.249 1.00 67.69 286 PRO A CA 1
ATOM 2137 C C . PRO A 1 286 ? 18.693 -4.261 -43.346 1.00 67.69 286 PRO A C 1
ATOM 2139 O O . PRO A 1 286 ? 19.242 -5.358 -43.262 1.00 67.69 286 PRO A O 1
ATOM 2142 N N . ILE A 1 287 ? 17.609 -3.945 -42.628 1.00 79.62 287 ILE A N 1
ATOM 2143 C CA . ILE A 1 287 ? 16.893 -4.921 -41.800 1.00 79.62 287 ILE A CA 1
ATOM 2144 C C . ILE A 1 287 ? 15.819 -5.563 -42.669 1.00 79.62 287 ILE A C 1
ATOM 2146 O O . ILE A 1 287 ? 14.815 -4.924 -42.996 1.00 79.62 287 ILE A O 1
ATOM 2150 N N . ASP A 1 288 ? 16.040 -6.823 -43.021 1.00 82.00 288 ASP A N 1
ATOM 2151 C CA . ASP A 1 288 ? 15.101 -7.627 -43.792 1.00 82.00 288 ASP A CA 1
ATOM 2152 C C . ASP A 1 288 ? 14.181 -8.414 -42.855 1.00 82.00 288 ASP A C 1
ATOM 2154 O O . ASP A 1 288 ? 14.634 -9.119 -41.952 1.00 82.00 288 ASP A O 1
ATOM 2158 N N . LEU A 1 289 ? 12.873 -8.305 -43.075 1.00 83.25 289 LEU A N 1
ATOM 2159 C CA . LEU A 1 289 ? 11.874 -9.108 -42.381 1.00 83.25 289 LEU A CA 1
ATOM 2160 C C . LEU A 1 289 ? 11.704 -10.441 -43.121 1.00 83.25 289 LEU A C 1
ATOM 2162 O O . LEU A 1 289 ? 11.370 -10.449 -44.304 1.00 83.25 289 LEU A O 1
ATOM 2166 N N . LEU A 1 290 ? 11.918 -11.572 -42.449 1.00 82.94 290 LEU A N 1
ATOM 2167 C CA . LEU A 1 290 ? 11.873 -12.900 -43.073 1.00 82.94 290 LEU A CA 1
ATOM 2168 C C . LEU A 1 290 ? 10.469 -13.514 -43.000 1.00 82.94 290 LEU A C 1
ATOM 2170 O O . LEU A 1 290 ? 9.707 -13.246 -42.075 1.00 82.94 290 LEU A O 1
ATOM 2174 N N . SER A 1 291 ? 10.104 -14.360 -43.963 1.00 78.31 291 SER A N 1
ATOM 2175 C CA . SER A 1 291 ? 8.824 -15.090 -43.946 1.00 78.31 291 SER A CA 1
ATOM 2176 C C . SER A 1 291 ? 8.831 -16.257 -42.949 1.00 78.31 291 SER A C 1
ATOM 2178 O O . SER A 1 291 ? 7.803 -16.554 -42.338 1.00 78.31 291 SER A O 1
ATOM 2180 N N . LEU A 1 292 ? 9.996 -16.879 -42.735 1.00 77.75 292 LEU A N 1
ATOM 2181 C CA . LEU A 1 292 ? 10.209 -18.004 -41.824 1.00 77.75 292 LEU A CA 1
ATOM 2182 C C . LEU A 1 292 ? 11.485 -17.809 -40.983 1.00 77.75 292 LEU A C 1
ATOM 2184 O O . LEU A 1 292 ? 12.479 -17.275 -41.488 1.00 77.75 292 LEU A O 1
ATOM 2188 N N . PRO A 1 293 ? 11.493 -18.262 -39.718 1.00 73.44 293 PRO A N 1
ATOM 2189 C CA . PRO A 1 293 ? 12.686 -18.231 -38.878 1.00 73.44 293 PRO A CA 1
ATOM 2190 C C . PRO A 1 293 ? 13.762 -19.178 -39.435 1.00 73.44 293 PRO A C 1
ATOM 2192 O O . PRO A 1 293 ? 13.493 -20.347 -39.700 1.00 73.44 293 PRO A O 1
ATOM 2195 N N . GLY A 1 294 ? 14.989 -18.676 -39.602 1.00 65.25 294 GLY A N 1
ATOM 2196 C CA . GLY A 1 294 ? 16.145 -19.472 -40.035 1.00 65.25 294 GLY A CA 1
ATOM 2197 C C . GLY A 1 294 ? 16.322 -19.663 -41.548 1.00 65.25 294 GLY A C 1
ATOM 2198 O O . GLY A 1 294 ? 17.234 -20.387 -41.941 1.00 65.25 294 GLY A O 1
ATOM 2199 N N . SER A 1 295 ? 15.512 -19.022 -42.401 1.00 60.59 295 SER A N 1
ATOM 2200 C CA . SER A 1 295 ? 15.743 -19.068 -43.853 1.00 60.59 295 SER A CA 1
ATOM 2201 C C . SER A 1 295 ? 17.030 -18.309 -44.219 1.00 60.59 295 SER A C 1
ATOM 2203 O O . SER A 1 295 ? 17.158 -17.139 -43.845 1.00 60.59 295 SER A O 1
ATOM 2205 N N . PRO A 1 296 ? 17.988 -18.921 -44.942 1.00 53.97 296 PRO A N 1
ATOM 2206 C CA . PRO A 1 296 ? 19.151 -18.202 -45.445 1.00 53.97 296 PRO A CA 1
ATOM 2207 C C . PRO A 1 296 ? 18.720 -17.147 -46.473 1.00 53.97 296 PRO A C 1
ATOM 2209 O O . PRO A 1 296 ? 17.845 -17.387 -47.302 1.00 53.97 296 PRO A O 1
ATOM 2212 N N . ILE A 1 297 ? 19.355 -15.974 -46.411 1.00 52.69 297 ILE A N 1
ATOM 2213 C CA . ILE A 1 297 ? 19.062 -14.794 -47.249 1.00 52.69 297 ILE A CA 1
ATOM 2214 C C . ILE A 1 297 ? 19.407 -15.045 -48.736 1.00 52.69 297 ILE A C 1
ATOM 2216 O O . ILE A 1 297 ? 18.960 -14.306 -49.607 1.00 52.69 297 ILE A O 1
ATOM 2220 N N . ASP A 1 298 ? 20.141 -16.121 -49.039 1.00 48.88 298 ASP A N 1
ATOM 2221 C CA . ASP A 1 298 ? 20.831 -16.320 -50.320 1.00 48.88 298 ASP A CA 1
ATOM 2222 C C . ASP A 1 298 ? 20.241 -17.422 -51.227 1.00 48.88 298 ASP A C 1
ATOM 2224 O O . ASP A 1 298 ? 20.884 -17.888 -52.165 1.00 48.88 298 ASP A O 1
ATOM 2228 N N . SER A 1 299 ? 18.999 -17.853 -50.988 1.00 41.62 299 SER A N 1
ATOM 2229 C CA . SER A 1 299 ? 18.305 -18.797 -51.878 1.00 41.62 299 SER A CA 1
ATOM 2230 C C . SER A 1 299 ? 16.901 -18.301 -52.225 1.00 41.62 299 SER A C 1
ATOM 2232 O O . SER A 1 299 ? 15.985 -18.344 -51.409 1.00 41.62 299 SER A O 1
ATOM 2234 N N . THR A 1 300 ? 16.747 -17.803 -53.452 1.00 43.66 300 THR A N 1
ATOM 2235 C CA . THR A 1 300 ? 15.475 -17.368 -54.056 1.00 43.66 300 THR A CA 1
ATOM 2236 C C . THR A 1 300 ? 14.619 -18.566 -54.519 1.00 43.66 300 THR A C 1
ATOM 2238 O O . THR A 1 300 ? 15.169 -19.652 -54.706 1.00 43.66 300 THR A O 1
ATOM 2241 N N . PRO A 1 301 ? 13.295 -18.407 -54.759 1.00 47.72 301 PRO A N 1
ATOM 2242 C CA . PRO A 1 301 ? 12.491 -17.194 -54.697 1.00 47.72 301 PRO A CA 1
ATOM 2243 C C . PRO A 1 301 ? 11.388 -17.323 -53.639 1.00 47.72 301 PRO A C 1
ATOM 2245 O O . PRO A 1 301 ? 10.238 -17.600 -53.956 1.00 47.72 301 PRO A O 1
ATOM 2248 N N . ASP A 1 302 ? 11.719 -17.057 -52.385 1.00 48.78 302 ASP A N 1
ATOM 2249 C CA . ASP A 1 302 ? 10.752 -16.382 -51.526 1.00 48.78 302 ASP A CA 1
ATOM 2250 C C . ASP A 1 302 ? 11.531 -15.326 -50.742 1.00 48.78 302 ASP A C 1
ATOM 2252 O O . ASP A 1 302 ? 12.067 -15.596 -49.664 1.00 48.78 302 ASP A O 1
ATOM 2256 N N . PRO A 1 303 ? 11.759 -14.151 -51.362 1.00 53.22 303 PRO A N 1
ATOM 2257 C CA . PRO A 1 303 ? 12.547 -13.113 -50.730 1.00 53.22 303 PRO A CA 1
ATOM 2258 C C . PRO A 1 303 ? 11.780 -12.689 -49.482 1.00 53.22 303 PRO A C 1
ATOM 2260 O O . PRO A 1 303 ? 10.545 -12.675 -49.499 1.00 53.22 303 PRO A O 1
ATOM 2263 N N . GLY A 1 304 ? 12.493 -12.362 -48.406 1.00 60.66 304 GLY A N 1
ATOM 2264 C CA . GLY A 1 304 ? 11.887 -11.872 -47.170 1.00 60.66 304 GLY A CA 1
ATOM 2265 C C . GLY A 1 304 ? 10.727 -10.898 -47.425 1.00 60.66 304 GLY A C 1
ATOM 2266 O O . GLY A 1 304 ? 10.681 -10.199 -48.442 1.00 60.66 304 GLY A O 1
ATOM 2267 N N . VAL A 1 305 ? 9.768 -10.877 -46.498 1.00 68.56 305 VAL A N 1
ATOM 2268 C CA . VAL A 1 305 ? 8.561 -10.036 -46.514 1.00 68.56 305 VAL A CA 1
ATOM 2269 C C . VAL A 1 305 ? 8.871 -8.631 -47.054 1.00 68.56 305 VAL A C 1
ATOM 2271 O O . VAL A 1 305 ? 8.184 -8.156 -47.961 1.00 68.56 305 VAL A O 1
ATOM 2274 N N . GLY A 1 306 ? 9.980 -8.044 -46.595 1.00 78.38 306 GLY A N 1
ATOM 2275 C CA . GLY A 1 306 ? 10.637 -6.906 -47.230 1.00 78.38 306 GLY A CA 1
ATOM 2276 C C . GLY A 1 306 ? 11.637 -6.213 -46.304 1.00 78.38 306 GLY A C 1
ATOM 2277 O O . GLY A 1 306 ? 11.794 -6.589 -45.142 1.00 78.38 306 GLY A O 1
ATOM 2278 N N . GLN A 1 307 ? 12.276 -5.157 -46.803 1.00 82.50 307 GLN A N 1
ATOM 2279 C CA . GLN A 1 307 ? 13.105 -4.248 -46.011 1.00 82.50 307 GLN A CA 1
ATOM 2280 C C . GLN A 1 307 ? 12.245 -3.335 -45.144 1.00 82.50 307 GLN A C 1
ATOM 2282 O O . GLN A 1 307 ? 11.289 -2.728 -45.636 1.00 82.50 307 GLN A O 1
ATOM 2287 N N . ILE A 1 308 ? 12.614 -3.201 -43.869 1.00 83.06 308 ILE A N 1
ATOM 2288 C CA . ILE A 1 308 ? 11.961 -2.299 -42.918 1.00 83.06 308 ILE A CA 1
ATOM 2289 C C . ILE A 1 308 ? 12.676 -0.940 -42.945 1.00 83.06 308 ILE A C 1
ATOM 2291 O O . ILE A 1 308 ? 13.836 -0.861 -42.531 1.00 83.06 308 ILE A O 1
ATOM 2295 N N . PRO A 1 309 ? 12.028 0.148 -43.402 1.00 80.19 309 PRO A N 1
ATOM 2296 C CA . PRO A 1 309 ? 12.663 1.456 -43.405 1.00 80.19 309 PRO A CA 1
ATOM 2297 C C . PRO A 1 309 ? 12.786 2.023 -41.987 1.00 80.19 309 PRO A C 1
ATOM 2299 O O . PRO A 1 309 ? 11.966 1.756 -41.101 1.00 80.19 309 PRO A O 1
ATOM 2302 N N . ASN A 1 310 ? 13.810 2.850 -41.789 1.00 80.50 310 ASN A N 1
ATOM 2303 C CA . ASN A 1 310 ? 14.067 3.535 -40.525 1.00 80.50 310 ASN A CA 1
ATOM 2304 C C . ASN A 1 310 ? 12.864 4.387 -40.102 1.00 80.50 310 ASN A C 1
ATOM 2306 O O . ASN A 1 310 ? 12.242 5.032 -40.938 1.00 80.50 310 ASN A O 1
ATOM 2310 N N . GLY A 1 311 ? 12.558 4.425 -38.808 1.00 75.50 311 GLY A N 1
ATOM 2311 C CA . GLY A 1 311 ? 11.407 5.147 -38.263 1.00 75.50 311 GLY A CA 1
ATOM 2312 C C . GLY A 1 311 ? 10.086 4.373 -38.309 1.00 75.50 311 GLY A C 1
ATOM 2313 O O . GLY A 1 311 ? 9.106 4.858 -37.743 1.00 75.50 311 GLY A O 1
ATOM 2314 N N . SER A 1 312 ? 10.051 3.187 -38.933 1.00 84.62 312 SER A N 1
ATOM 2315 C CA . SER A 1 312 ? 8.873 2.307 -38.926 1.00 84.62 312 SER A CA 1
ATOM 2316 C C . SER A 1 312 ? 8.552 1.809 -37.519 1.00 84.62 312 SER A C 1
ATOM 2318 O O . SER A 1 312 ? 9.455 1.582 -36.710 1.00 84.62 312 SER A O 1
ATOM 2320 N N . ILE A 1 313 ? 7.262 1.612 -37.251 1.00 87.06 313 ILE A N 1
ATOM 2321 C CA . ILE A 1 313 ? 6.756 1.094 -35.978 1.00 87.06 313 ILE A CA 1
ATOM 2322 C C . ILE A 1 313 ? 6.330 -0.354 -36.177 1.00 87.06 313 ILE A C 1
ATOM 2324 O O . ILE A 1 313 ? 5.590 -0.671 -37.110 1.00 87.06 313 ILE A O 1
ATOM 2328 N N . LEU A 1 314 ? 6.787 -1.223 -35.285 1.00 88.44 314 LEU A N 1
ATOM 2329 C CA . LEU A 1 314 ? 6.551 -2.660 -35.295 1.00 88.44 314 LEU A CA 1
ATOM 2330 C C . LEU A 1 314 ? 5.892 -3.080 -33.978 1.00 88.44 314 LEU A C 1
ATOM 2332 O O . LEU A 1 314 ? 6.154 -2.479 -32.942 1.00 88.44 314 LEU A O 1
ATOM 2336 N N . GLN A 1 315 ? 5.084 -4.132 -34.003 1.00 88.31 315 GLN A N 1
ATOM 2337 C CA . GLN A 1 315 ? 4.539 -4.787 -32.814 1.00 88.31 315 GLN A CA 1
ATOM 2338 C C . GLN A 1 315 ? 5.111 -6.196 -32.702 1.00 88.31 315 GLN A C 1
ATOM 2340 O O . GLN A 1 315 ? 5.121 -6.945 -33.683 1.00 88.31 315 GLN A O 1
ATOM 2345 N N . VAL A 1 316 ? 5.555 -6.580 -31.509 1.00 88.94 316 VAL A N 1
ATOM 2346 C CA . VAL A 1 316 ? 5.950 -7.957 -31.212 1.00 88.94 316 VAL A CA 1
ATOM 2347 C C . VAL A 1 316 ? 4.683 -8.785 -31.035 1.00 88.94 316 VAL A C 1
ATOM 2349 O O . VAL A 1 316 ? 3.960 -8.624 -30.062 1.00 88.94 316 VAL A O 1
ATOM 2352 N N . VAL A 1 317 ? 4.398 -9.679 -31.977 1.00 87.62 317 VAL A N 1
ATOM 2353 C CA . VAL A 1 317 ? 3.211 -10.554 -31.938 1.00 87.62 317 VAL A CA 1
ATOM 2354 C C . VAL A 1 317 ? 3.536 -11.969 -31.456 1.00 87.62 317 VAL A C 1
ATOM 2356 O O . VAL A 1 317 ? 2.640 -12.783 -31.264 1.00 87.62 317 VAL A O 1
ATOM 2359 N N . GLY A 1 318 ? 4.815 -12.291 -31.264 1.00 85.00 318 GLY A N 1
ATOM 2360 C CA . GLY A 1 318 ? 5.233 -13.584 -30.736 1.00 85.00 318 GLY A CA 1
ATOM 2361 C C . GLY A 1 318 ? 6.744 -13.701 -30.584 1.00 85.00 318 GLY A C 1
ATOM 2362 O O . GLY A 1 318 ? 7.506 -12.958 -31.202 1.00 85.00 318 GLY A O 1
ATOM 2363 N N . LYS A 1 319 ? 7.175 -14.673 -29.782 1.00 86.69 319 LYS A N 1
ATOM 2364 C CA . LYS A 1 319 ? 8.580 -15.038 -29.592 1.00 86.69 319 LYS A CA 1
ATOM 2365 C C . LYS A 1 319 ? 8.722 -16.548 -29.718 1.00 86.69 319 LYS A C 1
ATOM 2367 O O . LYS A 1 319 ? 7.889 -17.292 -29.209 1.00 86.69 319 LYS A O 1
ATOM 2372 N N . GLN A 1 320 ? 9.774 -16.995 -30.389 1.00 82.69 320 GLN A N 1
ATOM 2373 C CA . GLN A 1 320 ? 10.082 -18.411 -30.546 1.00 82.69 320 GLN A CA 1
ATOM 2374 C C . GLN A 1 320 ? 11.577 -18.639 -30.346 1.00 82.69 320 GLN A C 1
ATOM 2376 O O . GLN A 1 320 ? 12.400 -17.961 -30.958 1.00 82.69 320 GLN A O 1
ATOM 2381 N N . THR A 1 321 ? 11.933 -19.605 -29.503 1.00 81.75 321 THR A N 1
ATOM 2382 C CA . THR A 1 321 ? 13.323 -20.038 -29.321 1.00 81.75 321 THR A CA 1
ATOM 2383 C C . THR A 1 321 ? 13.531 -21.333 -30.091 1.00 81.75 321 THR A C 1
ATOM 2385 O O . THR A 1 321 ? 12.809 -22.304 -29.868 1.00 81.75 321 THR A O 1
ATOM 2388 N N . MET A 1 322 ? 14.492 -21.342 -31.010 1.00 75.69 322 MET A N 1
ATOM 2389 C CA . MET A 1 322 ? 14.820 -22.521 -31.810 1.00 75.69 322 MET A CA 1
ATOM 2390 C C . MET A 1 322 ? 15.784 -23.456 -31.067 1.00 75.69 322 MET A C 1
ATOM 2392 O O . MET A 1 322 ? 16.412 -23.086 -30.072 1.00 75.69 322 MET A O 1
ATOM 2396 N N . THR A 1 323 ? 15.904 -24.695 -31.549 1.00 69.69 323 THR A N 1
ATOM 2397 C CA . THR A 1 323 ? 16.759 -25.748 -30.964 1.00 69.69 323 THR A CA 1
ATOM 2398 C C . THR A 1 323 ? 18.244 -25.378 -30.909 1.00 69.69 323 THR A C 1
ATOM 2400 O O . THR A 1 323 ? 18.988 -25.933 -30.107 1.00 69.69 323 THR A O 1
ATOM 2403 N N . ASP A 1 324 ? 18.673 -24.410 -31.716 1.00 72.31 324 ASP A N 1
ATOM 2404 C CA . ASP A 1 324 ? 20.021 -23.835 -31.743 1.00 72.31 324 ASP A CA 1
ATOM 2405 C C . ASP A 1 324 ? 20.235 -22.705 -30.710 1.00 72.31 324 ASP A C 1
ATOM 2407 O O . ASP A 1 324 ? 21.257 -22.021 -30.744 1.00 72.31 324 ASP A O 1
ATOM 2411 N N . ARG A 1 325 ? 19.283 -22.512 -29.783 1.00 71.06 325 ARG A N 1
ATOM 2412 C CA . ARG A 1 325 ? 19.234 -21.437 -28.773 1.00 71.06 325 ARG A CA 1
ATOM 2413 C C . ARG A 1 325 ? 19.099 -20.022 -29.345 1.00 71.06 325 ARG A C 1
ATOM 2415 O O . ARG A 1 325 ? 19.217 -19.058 -28.586 1.00 71.06 325 ARG A O 1
ATOM 2422 N N . ARG A 1 326 ? 18.814 -19.852 -30.641 1.00 79.81 326 ARG A N 1
ATOM 2423 C CA . ARG A 1 326 ? 18.531 -18.524 -31.203 1.00 79.81 326 ARG A CA 1
ATOM 2424 C C . ARG A 1 326 ? 17.099 -18.108 -30.897 1.00 79.81 326 ARG A C 1
ATOM 2426 O O . ARG A 1 326 ? 16.156 -18.883 -31.065 1.00 79.81 326 ARG A O 1
ATOM 2433 N N . SER A 1 327 ? 16.944 -16.864 -30.450 1.00 82.50 327 SER A N 1
ATOM 2434 C CA . SER A 1 327 ? 15.641 -16.260 -30.171 1.00 82.50 327 SER A CA 1
ATOM 2435 C C . SER A 1 327 ? 15.155 -15.474 -31.382 1.00 82.50 327 SER A C 1
ATOM 2437 O O . SER A 1 327 ? 15.831 -14.558 -31.851 1.00 82.50 327 SER A O 1
ATOM 2439 N N . TRP A 1 328 ? 13.962 -15.809 -31.855 1.00 85.81 328 TRP A N 1
ATOM 2440 C CA . TRP A 1 328 ? 13.294 -15.181 -32.986 1.00 85.81 328 TRP A CA 1
ATOM 2441 C C . TRP A 1 328 ? 12.053 -14.428 -32.518 1.00 85.81 328 TRP A C 1
ATOM 2443 O O . TRP A 1 328 ? 11.294 -14.908 -31.673 1.00 85.81 328 TRP A O 1
ATOM 2453 N N . LEU A 1 329 ? 11.843 -13.246 -33.084 1.00 88.19 329 LEU A N 1
ATOM 2454 C CA . LEU A 1 329 ? 10.679 -12.406 -32.845 1.00 88.19 329 LEU A CA 1
ATOM 2455 C C . LEU A 1 329 ? 9.778 -12.454 -34.067 1.00 88.19 329 LEU A C 1
ATOM 2457 O O . LEU A 1 329 ? 10.241 -12.267 -35.193 1.00 88.19 329 LEU A O 1
ATOM 2461 N N . ARG A 1 330 ? 8.486 -12.661 -33.830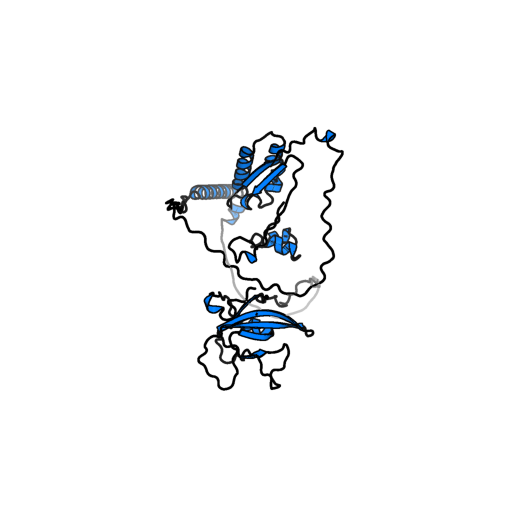 1.00 87.88 330 ARG A N 1
ATOM 2462 C CA . ARG A 1 330 ? 7.447 -12.464 -34.830 1.00 87.88 330 ARG A CA 1
ATOM 2463 C C . ARG A 1 330 ? 6.964 -11.025 -34.716 1.00 87.88 330 ARG A C 1
ATOM 2465 O O . ARG A 1 330 ? 6.467 -10.623 -33.666 1.00 87.88 330 ARG A O 1
ATOM 2472 N N . LEU A 1 331 ? 7.130 -10.255 -35.782 1.00 89.38 331 LEU A N 1
ATOM 2473 C CA . LEU A 1 331 ? 6.880 -8.819 -35.816 1.00 89.38 331 LEU A CA 1
ATOM 2474 C C . LEU A 1 331 ? 5.777 -8.505 -36.824 1.00 89.38 331 LEU A C 1
ATOM 2476 O O . LEU A 1 331 ? 5.804 -9.013 -37.944 1.00 89.38 331 LEU A O 1
ATOM 2480 N N . LYS A 1 332 ? 4.832 -7.650 -36.431 1.00 88.69 332 LYS A N 1
ATOM 2481 C CA . LYS A 1 332 ? 3.828 -7.045 -37.313 1.00 88.69 332 LYS A CA 1
ATOM 2482 C C . LYS A 1 332 ? 4.203 -5.592 -37.591 1.00 88.69 332 LYS A C 1
ATOM 2484 O O . LYS A 1 332 ? 4.494 -4.842 -36.663 1.00 88.69 332 LYS A O 1
ATOM 2489 N N . VAL A 1 333 ? 4.186 -5.182 -38.853 1.00 89.12 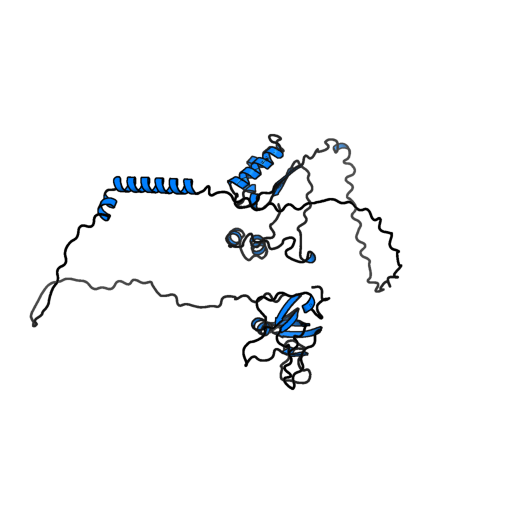333 VAL A N 1
ATOM 2490 C CA . VAL A 1 333 ? 4.503 -3.816 -39.280 1.00 89.12 333 VAL A CA 1
ATOM 2491 C C . VAL A 1 333 ? 3.281 -2.929 -39.068 1.00 89.12 333 VAL A C 1
ATOM 2493 O O . VAL A 1 333 ? 2.283 -3.071 -39.764 1.00 89.12 333 VAL A O 1
ATOM 2496 N N . CYS A 1 334 ? 3.341 -1.997 -38.123 1.00 85.75 334 CYS A N 1
ATOM 2497 C CA . CYS A 1 334 ? 2.206 -1.148 -37.766 1.00 85.75 334 CYS A CA 1
ATOM 2498 C C . CYS A 1 334 ? 2.087 0.072 -38.673 1.00 85.75 334 CYS A C 1
ATOM 2500 O O . CYS A 1 334 ? 1.018 0.329 -39.241 1.00 85.75 334 CYS A O 1
ATOM 2502 N N . SER A 1 335 ? 3.198 0.782 -38.860 1.00 86.88 335 SER A N 1
ATOM 2503 C CA . SER A 1 335 ? 3.315 1.907 -39.781 1.00 86.88 335 SER A CA 1
ATOM 2504 C C . SER A 1 335 ? 4.720 1.970 -40.374 1.00 86.88 335 SER A C 1
ATOM 2506 O O . SER A 1 335 ? 5.708 1.611 -39.731 1.00 86.88 335 SER A O 1
ATOM 2508 N N . VAL A 1 336 ? 4.794 2.403 -41.629 1.00 84.38 336 VAL A N 1
ATOM 2509 C CA . VAL A 1 336 ? 6.035 2.510 -42.398 1.00 84.38 336 VAL A CA 1
ATOM 2510 C C . VAL A 1 336 ? 6.367 3.990 -42.527 1.00 84.38 336 VAL A C 1
ATOM 2512 O O . VAL A 1 336 ? 5.527 4.773 -42.975 1.00 84.38 336 VAL A O 1
ATOM 2515 N N . ALA A 1 337 ? 7.567 4.394 -42.113 1.00 75.38 337 ALA A N 1
ATOM 2516 C CA . ALA A 1 337 ? 8.010 5.771 -42.299 1.00 75.38 337 ALA A CA 1
ATOM 2517 C C . ALA A 1 337 ? 8.270 6.036 -43.788 1.00 75.38 337 ALA A C 1
ATOM 2519 O O . ALA A 1 337 ? 8.901 5.232 -44.477 1.00 75.38 337 ALA A O 1
ATOM 2520 N N . ASN A 1 338 ? 7.767 7.162 -44.293 1.00 65.75 338 ASN A N 1
ATOM 2521 C CA . ASN A 1 338 ? 7.852 7.507 -45.707 1.00 65.75 338 ASN A CA 1
ATOM 2522 C C . ASN A 1 338 ? 9.279 7.972 -46.049 1.00 65.75 338 ASN A C 1
ATOM 2524 O O . ASN A 1 338 ? 9.574 9.164 -46.014 1.00 65.75 338 ASN A O 1
ATOM 2528 N N . ASN A 1 339 ? 10.184 7.036 -46.336 1.00 55.94 339 ASN A N 1
ATOM 2529 C CA . ASN A 1 339 ? 11.509 7.370 -46.848 1.00 55.94 339 ASN A CA 1
ATOM 2530 C C . ASN A 1 339 ? 11.416 7.631 -48.355 1.00 55.94 339 ASN A C 1
ATOM 2532 O O . ASN A 1 339 ? 11.294 6.712 -49.159 1.00 55.94 339 ASN A O 1
ATOM 2536 N N . SER A 1 340 ? 11.544 8.896 -48.745 1.00 44.47 340 SER A N 1
ATOM 2537 C CA . SER A 1 340 ? 11.662 9.376 -50.128 1.00 44.47 340 SER A CA 1
ATOM 2538 C C . SER A 1 340 ? 13.016 9.043 -50.791 1.00 44.47 340 SER A C 1
ATOM 2540 O O . SER A 1 340 ? 13.477 9.760 -51.676 1.00 44.47 340 SER A O 1
ATOM 2542 N N . GLY A 1 341 ? 13.661 7.944 -50.391 1.00 46.69 341 GLY A N 1
ATOM 2543 C CA . GLY A 1 341 ? 14.931 7.470 -50.940 1.00 46.69 341 GLY A CA 1
ATOM 2544 C C . GLY A 1 341 ? 14.739 6.158 -51.687 1.00 46.69 341 GLY A C 1
ATOM 2545 O O . GLY A 1 341 ? 14.883 5.088 -51.103 1.00 46.69 341 GLY A O 1
ATOM 2546 N N . SER A 1 342 ? 14.401 6.243 -52.973 1.00 43.12 342 SER A N 1
ATOM 2547 C CA . SER A 1 342 ? 14.307 5.087 -53.868 1.00 43.12 342 SER A CA 1
ATOM 2548 C C . SER A 1 342 ? 15.708 4.516 -54.119 1.00 43.12 342 SER A C 1
ATOM 2550 O O . SER A 1 342 ? 16.425 4.968 -55.011 1.00 43.12 342 SER A O 1
ATOM 2552 N N . ALA A 1 343 ? 16.129 3.546 -53.305 1.00 43.44 343 ALA A N 1
ATOM 2553 C CA . ALA A 1 343 ? 17.224 2.656 -53.665 1.00 43.44 343 ALA A CA 1
ATOM 2554 C C . ALA A 1 343 ? 16.646 1.582 -54.597 1.00 43.44 343 ALA A C 1
ATOM 2556 O O . ALA A 1 343 ? 15.846 0.741 -54.192 1.00 43.44 343 ALA A O 1
ATOM 2557 N N . SER A 1 344 ? 16.995 1.683 -55.877 1.00 42.09 344 SER A N 1
ATOM 2558 C CA . SER A 1 344 ? 16.530 0.802 -56.948 1.00 42.09 344 SER A CA 1
ATOM 2559 C C . SER A 1 344 ? 16.784 -0.675 -56.606 1.00 42.09 344 SER A C 1
ATOM 2561 O O . SER A 1 344 ? 17.936 -1.095 -56.529 1.00 42.09 344 SER A O 1
ATOM 2563 N N . GLY A 1 345 ? 15.714 -1.456 -56.408 1.00 51.41 345 GLY A N 1
ATOM 2564 C CA . GLY A 1 345 ? 15.759 -2.925 -56.419 1.00 51.41 345 GLY A CA 1
ATOM 2565 C C . GLY A 1 345 ? 15.303 -3.673 -55.158 1.00 51.41 345 GLY A C 1
ATOM 2566 O O . GLY A 1 345 ? 15.141 -4.888 -55.249 1.00 51.41 345 GLY A O 1
ATOM 2567 N N . SER A 1 346 ? 15.052 -3.024 -54.012 1.00 58.44 346 SER A N 1
ATOM 2568 C CA . SER A 1 346 ? 14.604 -3.726 -52.792 1.00 58.44 346 SER A CA 1
ATOM 2569 C C . SER A 1 346 ? 13.086 -3.651 -52.557 1.00 58.44 346 SER A C 1
ATOM 2571 O O . SER A 1 346 ? 12.449 -2.607 -52.696 1.00 58.44 346 SER A O 1
ATOM 2573 N N . LYS A 1 347 ? 12.476 -4.791 -52.202 1.00 76.25 347 LYS A N 1
ATOM 2574 C CA . LYS A 1 347 ? 11.059 -4.889 -51.817 1.00 76.25 347 LYS A CA 1
ATOM 2575 C C . LYS A 1 347 ? 10.903 -4.375 -50.384 1.00 76.25 347 LYS A C 1
ATOM 2577 O O . LYS A 1 347 ? 11.438 -4.987 -49.468 1.00 76.25 347 LYS A O 1
ATOM 2582 N N . PHE A 1 348 ? 10.180 -3.276 -50.181 1.00 79.00 348 PHE A N 1
ATOM 2583 C CA . PHE A 1 348 ? 9.881 -2.743 -48.845 1.00 79.00 348 PHE A CA 1
ATOM 2584 C C . PHE A 1 348 ? 8.644 -3.403 -48.232 1.00 79.00 348 PHE A C 1
ATOM 2586 O O . PHE A 1 348 ? 7.703 -3.756 -48.952 1.00 79.00 348 PHE A O 1
ATOM 2593 N N . VAL A 1 349 ? 8.639 -3.530 -46.903 1.00 83.19 349 VAL A N 1
ATOM 2594 C CA . VAL A 1 349 ? 7.458 -3.978 -46.150 1.00 83.19 349 VAL A CA 1
ATOM 2595 C C . VAL A 1 349 ? 6.324 -2.958 -46.229 1.00 83.19 349 VAL A C 1
ATOM 2597 O O . VAL A 1 349 ? 6.546 -1.751 -46.356 1.00 83.19 349 VAL A O 1
ATOM 2600 N N . ARG A 1 350 ? 5.090 -3.442 -46.111 1.00 84.06 350 ARG A N 1
ATOM 2601 C CA . ARG A 1 350 ? 3.869 -2.638 -46.038 1.00 84.06 350 ARG A CA 1
ATOM 2602 C C . ARG A 1 350 ? 3.288 -2.686 -44.629 1.00 84.06 350 ARG A C 1
ATOM 2604 O O . ARG A 1 350 ? 3.514 -3.626 -43.872 1.00 84.06 350 ARG A O 1
ATOM 2611 N N . ALA A 1 351 ? 2.510 -1.667 -44.270 1.00 83.12 351 ALA A N 1
ATOM 2612 C CA . ALA A 1 351 ? 1.740 -1.704 -43.032 1.00 83.12 351 ALA A CA 1
ATOM 2613 C C . ALA A 1 351 ? 0.767 -2.899 -43.064 1.00 83.12 351 ALA A C 1
ATOM 2615 O O . ALA A 1 351 ? 0.022 -3.063 -44.028 1.00 83.12 351 ALA A O 1
ATOM 2616 N N . GLY A 1 352 ? 0.788 -3.717 -42.015 1.00 81.31 352 GLY A N 1
ATOM 2617 C CA . GLY A 1 352 ? 0.031 -4.959 -41.881 1.00 81.31 352 GLY A CA 1
ATOM 2618 C C . GLY A 1 352 ? 0.854 -6.227 -42.115 1.00 81.31 352 GLY A C 1
ATOM 2619 O O . GLY A 1 352 ? 0.417 -7.296 -41.691 1.00 81.31 352 GLY A O 1
ATOM 2620 N N . ASP A 1 353 ? 2.039 -6.122 -42.720 1.00 85.19 353 ASP A N 1
ATOM 2621 C CA . ASP A 1 353 ? 2.904 -7.272 -42.978 1.00 85.19 353 ASP A CA 1
ATOM 2622 C C . ASP A 1 353 ? 3.384 -7.916 -41.670 1.00 85.19 353 ASP A C 1
ATOM 2624 O O . ASP A 1 353 ? 3.673 -7.231 -40.687 1.00 85.19 353 ASP A O 1
ATOM 2628 N N . VAL A 1 354 ? 3.487 -9.247 -41.658 1.00 86.44 354 VAL A N 1
ATOM 2629 C CA . VAL A 1 354 ? 3.969 -10.021 -40.507 1.00 86.44 354 VAL A CA 1
ATOM 2630 C C . VAL A 1 354 ? 5.132 -10.894 -40.946 1.00 86.44 354 VAL A C 1
ATOM 2632 O O . VAL A 1 354 ? 5.037 -11.588 -41.956 1.00 86.44 354 VAL A O 1
ATOM 2635 N N . GLY A 1 355 ? 6.202 -10.917 -40.159 1.00 88.25 355 GLY A N 1
ATOM 2636 C CA . GLY A 1 355 ? 7.337 -11.793 -40.419 1.00 88.25 355 GLY A CA 1
ATOM 2637 C C . GLY A 1 355 ? 8.222 -11.999 -39.202 1.00 88.25 355 GLY A C 1
ATOM 2638 O O . GLY A 1 355 ? 7.834 -11.696 -38.074 1.00 88.25 355 GLY A O 1
ATOM 2639 N N . TRP A 1 356 ? 9.402 -12.550 -39.440 1.00 85.81 356 TRP A N 1
ATOM 2640 C CA . TRP A 1 356 ? 10.336 -13.016 -38.430 1.00 85.81 356 TRP A CA 1
ATOM 2641 C C . TRP A 1 356 ? 11.661 -12.279 -38.517 1.00 85.81 356 TRP A C 1
ATOM 2643 O O . TRP A 1 356 ? 12.174 -12.013 -39.604 1.00 85.81 356 TRP A O 1
ATOM 2653 N N . LEU A 1 357 ? 12.232 -11.986 -37.355 1.00 86.38 357 LEU A N 1
ATOM 2654 C CA . LEU A 1 357 ? 13.546 -11.375 -37.237 1.00 86.38 357 LEU A CA 1
ATOM 2655 C C . LEU A 1 357 ? 14.259 -11.911 -35.996 1.00 86.38 357 LEU A C 1
ATOM 2657 O O . LEU A 1 357 ? 13.635 -12.156 -34.964 1.00 86.38 357 LEU A O 1
ATOM 2661 N N . GLU A 1 358 ? 15.570 -12.110 -36.086 1.00 84.31 358 GLU A N 1
ATOM 2662 C CA . GLU A 1 358 ? 16.362 -12.567 -34.946 1.00 84.31 358 GLU A CA 1
ATOM 2663 C C . GLU A 1 358 ? 16.436 -11.463 -33.878 1.00 84.31 358 GLU A C 1
ATOM 2665 O O . GLU A 1 358 ? 16.758 -10.310 -34.179 1.00 84.31 358 GLU A O 1
ATOM 2670 N N . ALA A 1 359 ? 16.162 -11.814 -32.618 1.00 80.69 359 ALA A N 1
ATOM 2671 C CA . ALA A 1 359 ? 16.066 -10.854 -31.516 1.00 80.69 359 ALA A CA 1
ATOM 2672 C C . ALA A 1 359 ? 17.345 -10.014 -31.362 1.00 80.69 359 ALA A C 1
ATOM 2674 O O . ALA A 1 359 ? 17.275 -8.800 -31.190 1.00 80.69 359 ALA A O 1
ATOM 2675 N N . LYS A 1 360 ? 18.513 -10.640 -31.553 1.00 79.69 360 LYS A N 1
ATOM 2676 C CA . LYS A 1 360 ? 19.829 -9.989 -31.491 1.00 79.69 360 LYS A CA 1
ATOM 2677 C C . LYS A 1 360 ? 19.979 -8.827 -32.482 1.00 79.69 360 LYS A C 1
ATOM 2679 O O . LYS A 1 360 ? 20.652 -7.846 -32.175 1.00 79.69 360 LYS A O 1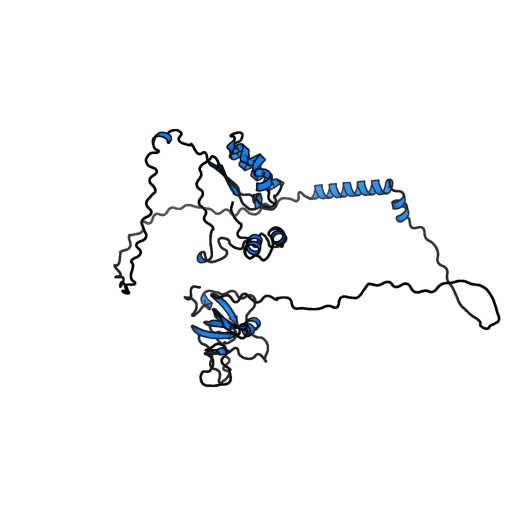
ATOM 2684 N N . ILE A 1 361 ? 19.367 -8.927 -33.665 1.00 76.69 361 ILE A N 1
ATOM 2685 C CA . ILE A 1 361 ? 19.411 -7.871 -34.689 1.00 76.69 361 ILE A CA 1
ATOM 2686 C C . ILE A 1 361 ? 18.560 -6.674 -34.242 1.00 76.69 361 ILE A C 1
ATOM 2688 O O . ILE A 1 361 ? 18.947 -5.525 -34.463 1.00 76.69 361 ILE A O 1
ATOM 2692 N N . MET A 1 362 ? 17.437 -6.936 -33.565 1.00 72.25 362 MET A N 1
ATOM 2693 C CA . MET A 1 362 ? 16.542 -5.896 -33.057 1.00 72.25 362 MET A CA 1
ATOM 2694 C C . MET A 1 362 ? 17.121 -5.132 -31.872 1.00 72.25 362 MET A C 1
ATOM 2696 O O . MET A 1 362 ? 16.980 -3.912 -31.832 1.00 72.25 362 MET A O 1
ATOM 2700 N N . THR A 1 363 ? 17.836 -5.788 -30.957 1.00 68.31 363 THR A N 1
ATOM 2701 C CA . THR A 1 363 ? 18.410 -5.127 -29.771 1.00 68.31 363 THR A CA 1
ATOM 2702 C C . THR A 1 363 ? 19.328 -3.943 -30.131 1.00 68.31 363 THR A C 1
ATOM 2704 O O . THR A 1 363 ? 19.363 -2.950 -29.411 1.00 68.31 363 THR A O 1
ATOM 2707 N N . GLY A 1 364 ? 20.006 -3.985 -31.287 1.00 66.75 364 GLY A N 1
ATOM 2708 C CA . GLY A 1 364 ? 20.823 -2.877 -31.818 1.00 66.75 364 GLY A CA 1
ATOM 2709 C C . GLY A 1 364 ? 20.116 -1.951 -32.824 1.00 66.75 364 GLY A C 1
ATOM 2710 O O . GLY A 1 364 ? 20.757 -1.104 -33.450 1.00 66.75 364 GLY A O 1
ATOM 2711 N N . ALA A 1 365 ? 18.820 -2.141 -33.069 1.00 68.56 365 ALA A N 1
ATOM 2712 C CA . ALA A 1 365 ? 18.035 -1.413 -34.073 1.00 68.56 365 ALA A CA 1
ATOM 2713 C C . ALA A 1 365 ? 16.897 -0.565 -33.491 1.00 68.56 365 ALA A C 1
ATOM 2715 O O . ALA A 1 365 ? 16.291 0.216 -34.225 1.00 68.56 365 ALA A O 1
ATOM 2716 N N . ILE A 1 366 ? 16.590 -0.727 -32.204 1.00 75.44 366 ILE A N 1
ATOM 2717 C CA . ILE A 1 366 ? 15.453 -0.083 -31.544 1.00 75.44 366 ILE A CA 1
ATOM 2718 C C . ILE A 1 366 ? 15.835 1.320 -31.061 1.00 75.44 366 ILE A C 1
ATOM 2720 O O . ILE A 1 366 ? 16.909 1.534 -30.496 1.00 75.44 366 ILE A O 1
ATOM 2724 N N . ALA A 1 367 ? 14.938 2.284 -31.268 1.00 72.38 367 ALA A N 1
ATOM 2725 C CA . ALA A 1 367 ? 15.052 3.607 -30.673 1.00 72.38 367 ALA A CA 1
ATOM 2726 C C . ALA A 1 367 ? 14.872 3.522 -29.147 1.00 72.38 367 ALA A C 1
ATOM 2728 O O . ALA A 1 367 ? 13.835 3.076 -28.658 1.00 72.38 367 ALA A O 1
ATOM 2729 N N . GLN A 1 368 ? 15.877 3.967 -28.394 1.00 58.94 368 GLN A N 1
ATOM 2730 C CA . GLN A 1 368 ? 15.789 4.112 -26.939 1.00 58.94 368 GLN A CA 1
ATOM 2731 C C . GLN A 1 368 ? 14.870 5.312 -26.618 1.00 58.94 368 GLN A C 1
ATOM 2733 O O . GLN A 1 368 ? 15.026 6.371 -27.225 1.00 58.94 368 GLN A O 1
ATOM 2738 N N . ASN A 1 369 ? 13.928 5.159 -25.676 1.00 57.53 369 ASN A N 1
ATOM 2739 C CA . ASN A 1 369 ? 12.953 6.182 -25.237 1.00 57.53 369 ASN A CA 1
ATOM 2740 C C . ASN A 1 369 ? 11.882 6.602 -26.268 1.00 57.53 369 ASN A C 1
ATOM 2742 O O . ASN A 1 369 ? 11.629 7.789 -26.481 1.00 57.53 369 ASN A O 1
ATOM 2746 N N . PHE A 1 370 ? 11.208 5.632 -26.886 1.00 68.31 370 PHE A N 1
ATOM 2747 C CA . PHE A 1 370 ? 10.073 5.892 -27.774 1.00 68.31 370 PHE A CA 1
ATOM 2748 C C . PHE A 1 370 ? 8.732 5.921 -27.015 1.00 68.31 370 PHE A C 1
ATOM 2750 O O . PHE A 1 370 ? 8.432 5.020 -26.237 1.00 68.31 370 PHE A O 1
ATOM 2757 N N . SER A 1 371 ? 7.904 6.942 -27.271 1.00 61.16 371 SER A N 1
ATOM 2758 C CA . SER A 1 371 ? 6.520 7.040 -26.784 1.00 61.16 371 SER A CA 1
ATOM 2759 C C . SER A 1 371 ? 5.563 7.128 -27.975 1.00 61.16 371 SER A C 1
ATOM 2761 O O . SER A 1 371 ? 5.737 7.969 -28.861 1.00 61.16 371 SER A O 1
ATOM 2763 N N . ILE A 1 372 ? 4.570 6.238 -28.016 1.00 71.19 372 ILE A N 1
ATOM 2764 C CA . ILE A 1 372 ? 3.672 6.058 -29.164 1.00 71.19 372 ILE A CA 1
ATOM 2765 C C . ILE A 1 372 ? 2.463 6.965 -29.034 1.00 71.19 372 ILE A C 1
ATOM 2767 O O . ILE A 1 372 ? 1.711 6.875 -28.066 1.00 71.19 372 ILE A O 1
ATOM 2771 N N . LYS A 1 373 ? 2.211 7.788 -30.054 1.00 74.75 373 LYS A N 1
ATOM 2772 C CA . LYS A 1 373 ? 0.925 8.480 -30.191 1.00 74.75 373 LYS A CA 1
ATOM 2773 C C . LYS A 1 373 ? -0.094 7.556 -30.875 1.00 74.75 373 LYS A C 1
ATOM 2775 O O . LYS A 1 373 ? 0.284 6.854 -31.814 1.00 74.75 373 LYS A O 1
ATOM 2780 N N . PRO A 1 374 ? -1.392 7.603 -30.510 1.00 66.50 374 PRO A N 1
ATOM 2781 C CA . PRO A 1 374 ? -2.427 6.758 -31.120 1.00 66.50 374 PRO A CA 1
ATOM 2782 C C . PRO A 1 374 ? -2.495 6.846 -32.652 1.00 66.50 374 PRO A C 1
ATOM 2784 O O . PRO A 1 374 ? -2.766 5.862 -33.332 1.00 66.50 374 PRO A O 1
ATOM 2787 N N . THR A 1 375 ? -2.165 8.010 -33.216 1.00 66.75 375 THR A N 1
ATOM 2788 C CA . THR A 1 375 ? -2.125 8.251 -34.667 1.00 66.75 375 THR A CA 1
ATOM 2789 C C . THR A 1 375 ? -1.003 7.504 -35.397 1.00 66.75 375 THR A C 1
ATOM 2791 O O . THR A 1 375 ? -1.034 7.410 -36.620 1.00 66.75 375 THR A O 1
ATOM 2794 N N . GLN A 1 376 ? -0.017 6.963 -34.675 1.00 69.69 376 GLN A N 1
ATOM 2795 C CA . GLN A 1 376 ? 1.155 6.287 -35.239 1.00 69.69 376 GLN A CA 1
ATOM 2796 C C . GLN A 1 376 ? 1.018 4.752 -35.269 1.00 69.69 376 GLN A C 1
ATOM 2798 O O . GLN A 1 376 ? 1.820 4.080 -35.922 1.00 69.69 376 GLN A O 1
ATOM 2803 N N . LEU A 1 377 ? -0.013 4.198 -34.614 1.00 72.00 377 LEU A N 1
ATOM 2804 C CA . LEU A 1 377 ? -0.285 2.754 -34.548 1.00 72.00 377 LEU A CA 1
ATOM 2805 C C . LEU A 1 377 ? -0.764 2.163 -35.883 1.00 72.00 377 LEU A C 1
ATOM 2807 O O . LEU A 1 377 ? -0.622 0.961 -36.094 1.00 72.00 377 LEU A O 1
ATOM 2811 N N . GLY A 1 378 ? -1.289 2.982 -36.802 1.00 81.12 378 GLY A N 1
ATOM 2812 C CA . GLY A 1 378 ? -1.644 2.564 -38.163 1.00 81.12 378 GLY A CA 1
ATOM 2813 C C . GLY A 1 378 ? -2.465 1.267 -38.208 1.00 81.12 378 GLY A C 1
ATOM 2814 O O . GLY A 1 378 ? -3.527 1.166 -37.600 1.00 81.12 378 GLY A O 1
ATOM 2815 N N . SER A 1 379 ? -1.943 0.249 -38.899 1.00 79.12 379 SER A N 1
ATOM 2816 C CA . SER A 1 379 ? -2.582 -1.074 -39.068 1.00 79.12 379 SER A CA 1
ATOM 2817 C C . SER A 1 379 ? -2.654 -1.935 -37.790 1.00 79.12 379 SER A C 1
ATOM 2819 O O . SER A 1 379 ? -3.261 -3.012 -37.785 1.00 79.12 379 SER A O 1
ATOM 2821 N N . CYS A 1 380 ? -2.041 -1.471 -36.700 1.00 80.12 380 CYS A N 1
ATOM 2822 C CA . CYS A 1 380 ? -2.101 -2.078 -35.373 1.00 80.12 380 CYS A CA 1
ATOM 2823 C C . CYS A 1 380 ? -3.071 -1.352 -34.423 1.00 80.12 380 CYS A C 1
ATOM 2825 O O . CYS A 1 380 ? -3.155 -1.715 -33.256 1.00 80.12 380 CYS A O 1
ATOM 2827 N N . ALA A 1 381 ? -3.830 -0.351 -34.891 1.00 70.50 381 ALA A N 1
ATOM 2828 C CA . ALA A 1 381 ? -4.779 0.386 -34.046 1.00 70.50 381 ALA A CA 1
ATOM 2829 C C . ALA A 1 381 ? -5.895 -0.500 -33.448 1.00 70.50 381 ALA A C 1
ATOM 2831 O O . ALA A 1 381 ? -6.382 -0.206 -32.361 1.00 70.50 381 ALA A O 1
ATOM 2832 N N . ASN A 1 382 ? -6.254 -1.598 -34.129 1.00 61.88 382 ASN A N 1
ATOM 2833 C CA . ASN A 1 382 ? -7.280 -2.556 -33.688 1.00 61.88 382 ASN A CA 1
ATOM 2834 C C . ASN A 1 382 ? -6.706 -3.880 -33.159 1.00 61.88 382 ASN A C 1
ATOM 2836 O O . ASN A 1 382 ? -7.473 -4.776 -32.818 1.00 61.88 382 ASN A O 1
ATOM 2840 N N . SER A 1 383 ? -5.381 -4.052 -33.129 1.00 53.44 383 SER A N 1
ATOM 2841 C CA . SER A 1 383 ? -4.785 -5.195 -32.432 1.00 53.44 383 SER A CA 1
ATOM 2842 C C . SER A 1 383 ? -4.719 -4.847 -30.955 1.00 53.44 383 SER A C 1
ATOM 2844 O O . SER A 1 383 ? -3.721 -4.306 -30.482 1.00 53.44 383 SER A O 1
ATOM 2846 N N . THR A 1 384 ? -5.821 -5.106 -30.255 1.00 40.38 384 THR A N 1
ATOM 2847 C CA . THR A 1 384 ? -5.821 -5.251 -28.802 1.00 40.38 384 THR A CA 1
ATOM 2848 C C . THR A 1 384 ? -4.722 -6.249 -28.413 1.00 40.38 384 THR A C 1
ATOM 2850 O O . THR A 1 384 ? -4.623 -7.288 -29.075 1.00 40.38 384 THR A O 1
ATOM 2853 N N . PRO A 1 385 ? -3.861 -5.931 -27.429 1.00 44.56 385 PRO A N 1
ATOM 2854 C CA . PRO A 1 385 ? -2.969 -6.923 -26.838 1.00 44.56 385 PRO A CA 1
ATOM 2855 C C . PRO A 1 385 ? -3.755 -8.066 -26.189 1.00 44.56 385 PRO A C 1
ATOM 2857 O O . PRO A 1 385 ? -4.880 -7.806 -25.695 1.00 44.56 385 PRO A O 1
#

pLDDT: mean 70.46, std 23.16, range [27.42, 97.81]

Radius of gyration: 39.3 Å; chains: 1; bounding box: 131×63×88 Å